Protein 5CM7 (pdb70)

CATH classification: 3.30.1330.10 (+1 more: 3.90.650.10)

Foldseek 3Di:
DDDVVLCVPQPVPDDDPQFPAFPDDPDGGHDDDPQKDKDKDKDKDFDVPLDDVPFQLLLVLQVLVQLQLLQCLQFLWQWEEKEKEWEEADDDPNSSNNNSNNNVVNCVVRVYYYGYYHYYHDHTTMMMMMIITIDRPPQTAALAQADFQWFKKWWAAFLLLLVCVVVPPDPSVCCSSHAHRQNVVSNLCRVFFRHKDWFAKFQQVGNLSSLVNHVWEKEFELVQHHHDPVLVPDDSLSSVQSRGGRGSNSIMITTGHPVSVVVSVPDDGPTDMTGTTTIHRPSYYWYAYPPHTDDHDHDIDDPPD/DVVVLCVPQPVPDDADQWPAFPDDPDGDGDDDPQKDKDKDKDKDFDPPLDDVPFALLLVLQVLVQLQLLQCLQFLWQWEEKEKEWEEADDDPNSSNNNSNNNVVNCVVRRYYHGYYHYYYDHTIMMMMMIITIDRPPQTAALAFADFQWFKKWWAAFLLLLVCVVVPVDPSVCCSSHAHRQNVLSNLCRVFFRHKDWFAWFAQVGNLSSLVNNVWEKEFELVQHHHDPVLVPDDVLVSCQSRGARGSNSIMITIGHPVSVVVSVPDDGPTDMTGTTGIHHHRYYWYDYPHHTDDDDYDIDDPPD

InterPro domains:
  IPR006283 Thiamine-monophosphate kinase-like [MF_02128] (1-304)
  IPR006283 Thiamine-monophosphate kinase-like [PIRSF005303] (1-304)
  IPR006283 Thiamine-monophosphate kinase-like [PTHR3027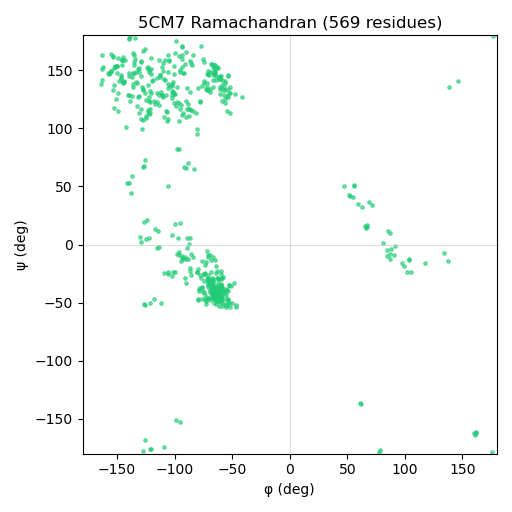0] (1-305)
  IPR006283 Thiamine-monophosphate kinase-like [TIGR01379] (3-304)
  IPR006283 Thiamine-monophosphate kinase-like [cd02194] (3-280)
  IPR010918 PurM-like, C-terminal domain [PF02769] (185-287)
  IPR016188 PurM-like, N-terminal domain [PF00586] (24-134)
  IPR036676 PurM-like, C-terminal domain superfamily [G3DSA:3.90.650.10] (142-296)
  IPR036676 PurM-like, C-terminal domain superfamily [SSF56042] (140-286)
  IPR036921 PurM-like, N-terminal domain superfamily [G3DSA:3.30.1330.10] (1-141)
  IPR036921 PurM-like, N-terminal domain superfamily [SSF55326] (2-136)

Sequence (609 aa):
MAEFSSIIDQQYFNRQSHPDVALGIGDDSALIITPPPNQQLVICADTLVAGRRHFPLEETSPHAIGWKSVAVNLSSDIAAMGAKPHSSILLAISSLPQVDHEWLEGFSSQGIYDCCNQQFGVALIGGDTTQGPHLTITVTAMMGWIETGKKAVLRSGAKVGDYVCVSGQIGDAAYGLQHLGHSSLQQRLDYPTPRCKLGEELKGLASSMIDVSDGLLAQDLGHILKASKVGARLIILEKKLPVDPVLQQQIEEEQQQQRWWQYALAGGDDYELCFTITPQQNYEKLLQKQLDVKITMIGQIVEQTKLTFEHLGSDYPLQIHGYQHFAAEFSIIDQYFNRQSHPDVALGIGDDSALIITPPPNQQLVICADTLVAGRHFPLETSPHAIGWKSVAVNLSSDIAAMGAKPHSSILLAISSLPQVDHEWLEGFSSQGIYDCCNQQFGVALIGGDTTQGPHLTITVTAMMGWIETGKAVLRSSGGAKVGDYVCVSGQIGDAAYGLQHLGHSSSLQQRLDYPTPRCKLGEELKGLASSMIDVSDGLLAQDLGHILKASKVGARLILEKLPVDPVLQQIEEQQRWQYALAGGDDYELCFTITPQNYEKLLQKQLDVKITMIGQQIVEQTKLTFEHLGSDYPLQIHGYQHFA

Organism: Acinetobacter baumannii (NCBI:txid470)

Solvent-accessible surface area: 23161 Å² total; per-residue (Å²): 80,21,20,68,64,2,44,99,105,12,10,65,99,70,105,47,125,140,16,54,42,25,59,54,27,11,4,4,9,2,73,23,42,113,130,54,10,0,0,1,7,5,29,4,3,0,8,49,97,37,11,22,131,134,14,52,33,53,1,4,0,26,6,1,0,1,0,0,1,0,14,0,1,0,0,2,0,123,10,50,1,0,2,6,4,1,3,10,67,57,48,70,87,147,40,1,69,15,0,0,60,0,0,8,60,0,1,79,124,43,66,6,9,2,1,15,38,33,8,0,43,3,78,42,26,8,1,7,1,2,0,0,0,9,4,80,63,61,101,18,8,56,45,47,24,2,128,91,25,5,53,0,0,0,0,6,37,0,0,3,1,8,18,0,75,115,70,81,70,59,84,15,40,99,40,4,12,62,0,47,2,34,11,45,1,0,66,63,0,71,69,17,14,30,0,0,2,4,0,38,28,0,0,7,36,4,0,24,49,0,12,169,48,20,166,14,0,0,77,0,32,0,73,87,9,10,20,22,9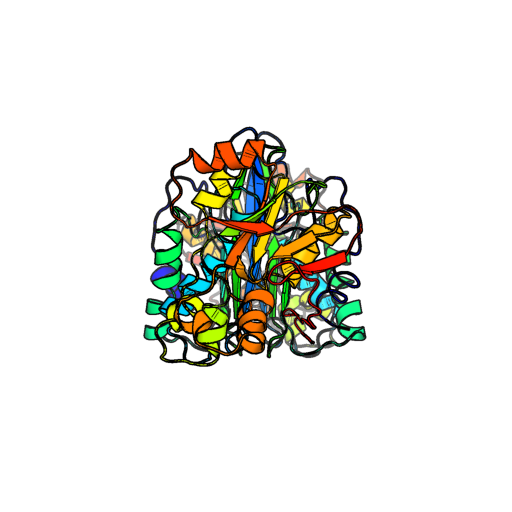7,48,0,96,152,37,93,57,91,100,26,6,66,39,0,0,21,32,3,34,2,15,0,0,0,0,0,0,41,43,124,35,27,105,119,0,101,157,77,105,49,106,22,108,30,29,49,0,2,79,1,44,141,109,101,123,39,23,14,36,45,134,68,69,112,30,120,39,90,49,87,36,95,44,16,31,123,62,20,78,66,5,45,99,96,4,9,63,87,92,112,40,145,68,29,56,41,24,56,57,29,11,4,3,10,0,75,24,42,107,128,40,11,0,0,1,7,5,27,5,4,1,9,50,102,37,12,21,133,130,15,53,33,50,1,4,0,27,6,1,0,1,0,0,1,0,16,0,0,0,0,0,0,126,10,35,1,0,1,7,4,0,4,10,70,60,50,72,103,150,39,2,75,16,0,0,78,0,0,12,48,0,1,78,122,46,66,11,14,20,3,16,38,34,8,0,46,3,80,42,24,7,1,7,1,2,0,0,0,12,0,62,68,67,113,17,6,55,40,44,26,1,124,88,26,4,65,0,0,0,0,6,43,0,0,4,2,10,22,0,75,117,73,82,70,62,89,16,43,98,41,5,14,59,0,50,2,33,11,46,1,0,48,64,0,53,65,20,13,34,0,0,1,4,0,37,28,0,0,7,37,4,0,24,48,0,13,174,45,19,170,11,0,0,67,0,33,1,78,82,8,8,14,20,92,44,0,100,160,40,110,59,75,78,37,7,64,22,0,0,20,30,3,35,2,16,0,0,0,0,0,0,43,47,125,36,37,56,126,0,100,163,78,106,48,107,23,111,30,26,50,0,2,86,1,49,133,151,98,56,50,53,16,32,34,128,60,69,96,42,128,32,93,47,86,17,94,40,17,28,122

Structure (mmCIF, N/CA/C/O backbone):
data_5CM7
#
_entry.id   5CM7
#
_cell.length_a   50.750
_cell.length_b   117.120
_cell.length_c   55.890
_cell.angle_alpha   90.000
_cell.angle_beta   108.570
_cell.angle_gamma   90.000
#
_symmetry.space_group_name_H-M   'P 1 21 1'
#
loop_
_entity.id
_entity.type
_entity.pdbx_description
1 polymer 'Thiamine-monophosphate kinase'
2 non-polymer "ADENOSINE-5'-DIPHOSPHATE"
3 non-polymer 'CALCIUM ION'
4 non-polymer 'MAGNESIUM ION'
5 non-polymer 'SODIUM ION'
6 non-polymer 'THIAMINE DIPHOSPHATE'
7 water water
#
loop_
_atom_site.group_PDB
_atom_site.id
_atom_site.type_symbol
_atom_site.label_atom_id
_atom_site.label_alt_id
_atom_site.label_comp_id
_atom_site.label_asym_id
_atom_site.label_entity_id
_atom_site.label_seq_id
_atom_site.pdbx_PDB_ins_code
_atom_site.Cartn_x
_atom_site.Cartn_y
_atom_site.Cartn_z
_atom_site.occupancy
_atom_site.B_iso_or_equiv
_atom_site.auth_seq_id
_atom_site.auth_comp_id
_atom_site.auth_asym_id
_atom_site.auth_atom_id
_atom_site.pdbx_PDB_model_num
ATOM 1 N N . MET A 1 9 ? 65.239 -3.760 76.607 1.00 44.79 1 MET A N 1
ATOM 2 C CA . MET A 1 9 ? 64.790 -2.699 75.716 1.00 38.08 1 MET A CA 1
ATOM 3 C C . MET A 1 9 ? 63.509 -2.057 76.239 1.00 30.50 1 MET A C 1
ATOM 4 O O . MET A 1 9 ? 62.593 -2.748 76.685 1.00 32.51 1 MET A O 1
ATOM 6 N N . ALA A 1 10 ? 63.450 -0.730 76.193 1.00 24.45 2 ALA A N 1
ATOM 7 C CA . ALA A 1 10 ? 62.262 -0.020 76.639 1.00 20.69 2 ALA A CA 1
ATOM 8 C C . ALA A 1 10 ? 61.510 0.591 75.457 1.00 19.97 2 ALA A C 1
ATOM 9 O O . ALA A 1 10 ? 61.865 0.373 74.297 1.00 20.55 2 ALA A O 1
ATOM 11 N N . GLU A 1 11 ? 60.479 1.367 75.776 1.00 16.93 3 GLU A N 1
ATOM 12 C CA . GLU A 1 11 ? 59.528 1.882 74.796 1.00 15.02 3 GLU A CA 1
ATOM 13 C C . GLU A 1 11 ? 60.139 2.481 73.528 1.00 15.59 3 GLU A C 1
ATOM 14 O O . GLU A 1 11 ? 59.762 2.106 72.409 1.00 13.89 3 GLU A O 1
ATOM 20 N N . PHE A 1 12 ? 61.057 3.427 73.689 1.00 17.00 4 PHE A N 1
ATOM 21 C CA . PHE A 1 12 ? 61.532 4.188 72.535 1.00 15.89 4 PHE A CA 1
ATOM 22 C C . PHE A 1 12 ? 62.325 3.285 71.604 1.00 17.08 4 PHE A C 1
ATOM 23 O O . PHE A 1 12 ? 62.198 3.367 70.382 1.00 18.20 4 PHE A O 1
ATOM 31 N N . SER A 1 13 ? 63.128 2.408 72.194 1.00 18.00 5 SER A N 1
ATOM 32 C CA A SER A 1 13 ? 63.887 1.447 71.410 0.58 18.63 5 SER A CA 1
ATOM 33 C CA B SER A 1 13 ? 63.889 1.417 71.444 0.42 18.97 5 SER A CA 1
ATOM 34 C C . SER A 1 13 ? 62.959 0.451 70.714 1.00 21.05 5 SER A C 1
ATOM 35 O O . SER A 1 13 ? 63.223 0.041 69.585 1.00 17.96 5 SER A O 1
ATOM 40 N N . ILE A 1 14 ? 61.865 0.082 71.378 1.00 15.97 6 ILE A N 1
ATOM 41 C CA . ILE A 1 14 ? 60.884 -0.824 70.790 1.00 15.81 6 ILE A CA 1
ATOM 42 C C . ILE A 1 14 ? 60.229 -0.198 69.562 1.00 15.46 6 ILE A C 1
ATOM 43 O O . ILE A 1 14 ? 60.062 -0.864 68.538 1.00 15.13 6 ILE A O 1
ATOM 48 N N . ILE A 1 15 ? 59.859 1.079 69.658 1.00 12.84 7 ILE A N 1
ATOM 49 C CA . ILE A 1 15 ? 59.243 1.765 68.533 1.00 12.53 7 ILE A CA 1
ATOM 50 C C . ILE A 1 15 ? 60.221 1.828 67.371 1.00 18.27 7 ILE A C 1
ATOM 51 O O . ILE A 1 15 ? 59.861 1.529 66.229 1.00 19.39 7 ILE A O 1
ATOM 56 N N . ASP A 1 16 ? 61.465 2.192 67.656 1.00 18.27 8 ASP A N 1
ATOM 57 C CA . ASP A 1 16 ? 62.424 2.370 66.574 1.00 19.33 8 ASP A CA 1
ATOM 58 C C . ASP A 1 16 ? 62.794 1.042 65.918 1.00 19.11 8 ASP A C 1
ATOM 59 O O . ASP A 1 16 ? 63.037 0.988 64.711 1.00 26.12 8 ASP A O 1
ATOM 64 N N . GLN A 1 17 ? 62.815 -0.031 66.700 1.00 14.79 9 GLN A N 1
ATOM 65 C CA A GLN A 1 17 ? 63.212 -1.343 66.197 0.57 16.10 9 GLN A CA 1
ATOM 66 C CA B GLN A 1 17 ? 63.218 -1.322 66.156 0.43 16.56 9 GLN A CA 1
ATOM 67 C C . GLN A 1 17 ? 62.085 -2.036 65.433 1.00 18.27 9 GLN A C 1
ATOM 68 O O . GLN A 1 17 ? 62.296 -2.613 64.365 1.00 18.75 9 GLN A O 1
ATOM 79 N N . TYR A 1 18 ? 60.887 -1.992 66.003 1.00 12.76 10 TYR A N 1
ATOM 80 C CA . TYR A 1 18 ? 59.789 -2.788 65.458 1.00 11.29 10 TYR A CA 1
ATOM 81 C C . TYR A 1 18 ? 58.730 -2.016 64.685 1.00 11.15 10 TYR A C 1
ATOM 82 O O . TYR A 1 18 ? 58.064 -2.583 63.826 1.00 11.49 10 TYR A O 1
ATOM 91 N N . PHE A 1 19 ? 58.562 -0.730 64.971 1.00 10.46 11 PHE A N 1
ATOM 92 C CA . PHE A 1 19 ? 57.418 -0.001 64.412 1.00 12.98 11 PHE A CA 1
ATOM 93 C C . PHE A 1 19 ? 57.816 1.236 63.611 1.00 12.95 11 PHE A C 1
ATOM 94 O O . PHE A 1 19 ? 56.996 2.112 63.376 1.00 17.89 11 PHE A O 1
ATOM 102 N N . ASN A 1 20 ? 59.060 1.274 63.147 1.00 11.59 12 ASN A N 1
ATOM 103 C CA . ASN A 1 20 ? 59.529 2.347 62.277 1.00 11.66 12 ASN A CA 1
ATOM 104 C C . ASN A 1 20 ? 60.445 1.736 61.219 1.00 13.82 12 ASN A C 1
ATOM 105 O O . ASN A 1 20 ? 61.582 2.175 61.024 1.00 17.84 12 ASN A O 1
ATOM 110 N N . ARG A 1 21 ? 59.935 0.717 60.534 1.00 12.35 13 ARG A N 1
ATOM 111 C CA . ARG A 1 21 ? 60.779 -0.167 59.739 1.00 11.80 13 ARG A CA 1
ATOM 112 C C . ARG A 1 21 ? 60.874 0.216 58.278 1.00 14.62 13 ARG A C 1
ATOM 113 O O . ARG A 1 21 ? 61.739 -0.299 57.563 1.00 16.81 13 ARG A O 1
ATOM 121 N N . GLN A 1 22 ? 59.984 1.092 57.820 1.00 13.40 14 GLN A N 1
ATOM 122 C CA . GLN A 1 22 ? 59.976 1.446 56.410 1.00 16.71 14 GLN A CA 1
ATOM 123 C C . GLN A 1 22 ? 59.835 2.937 56.163 1.00 18.44 14 GLN A C 1
ATOM 124 O O . GLN A 1 22 ? 59.306 3.677 56.988 1.00 23.64 14 GLN A O 1
ATOM 130 N N . SER A 1 23 ? 60.338 3.356 55.006 1.00 18.82 15 SER A N 1
ATOM 131 C CA . SER A 1 23 ? 60.206 4.728 54.550 1.00 21.14 15 SER A CA 1
ATOM 132 C C . SER A 1 23 ? 58.920 4.857 53.757 1.00 24.44 15 SER A C 1
ATOM 133 O O . SER A 1 23 ? 58.610 4.006 52.926 1.00 23.19 15 SER A O 1
ATOM 136 N N . HIS A 1 24 ? 58.170 5.916 54.033 1.00 29.90 16 HIS A N 1
ATOM 137 C CA . HIS A 1 24 ? 56.939 6.204 53.314 1.00 32.07 16 HIS A CA 1
ATOM 138 C C . HIS A 1 24 ? 57.024 7.631 52.764 1.00 35.31 16 HIS A C 1
ATOM 139 O O . HIS A 1 24 ? 56.360 8.532 53.276 1.00 31.53 16 HIS A O 1
ATOM 146 N N . PRO A 1 25 ? 57.846 7.853 51.721 1.00 40.62 17 PRO A N 1
ATOM 147 C CA . PRO A 1 25 ? 58.098 9.250 51.331 1.00 42.28 17 PRO A CA 1
ATOM 148 C C . PRO A 1 25 ? 56.867 10.007 50.814 1.00 48.01 17 PRO A C 1
ATOM 149 O O . PRO A 1 25 ? 56.920 11.234 50.720 1.00 48.88 17 PRO A O 1
ATOM 153 N N . ASP A 1 26 ? 55.780 9.302 50.504 1.00 46.17 18 ASP A N 1
ATOM 154 C CA . ASP A 1 26 ? 54.559 9.958 50.034 1.00 46.06 18 ASP A CA 1
ATOM 155 C C . ASP A 1 26 ? 53.647 10.401 51.184 1.00 37.20 18 ASP A C 1
ATOM 156 O O . ASP A 1 26 ? 52.533 10.869 50.955 1.00 40.52 18 ASP A O 1
ATOM 161 N N . VAL A 1 27 ? 54.128 10.248 52.414 1.00 21.35 19 VAL A N 1
ATOM 162 C CA . VAL A 1 27 ? 53.426 10.726 53.604 1.00 15.03 19 VAL A CA 1
ATOM 163 C C . VAL A 1 27 ? 54.082 12.030 54.078 1.00 12.89 19 VAL A C 1
ATOM 164 O O . VAL A 1 27 ? 55.300 12.063 54.287 1.00 15.64 19 VAL A O 1
ATOM 168 N N . ALA A 1 28 ? 53.304 13.105 54.252 1.00 10.98 20 ALA A N 1
ATOM 169 C CA . ALA A 1 28 ? 53.914 14.403 54.573 1.00 11.91 20 ALA A CA 1
ATOM 170 C C . ALA A 1 28 ? 54.717 14.392 55.886 1.00 11.61 20 ALA A C 1
ATOM 171 O O . ALA A 1 28 ? 55.803 14.970 55.950 1.00 13.74 20 ALA A O 1
ATOM 173 N N . LEU A 1 29 ? 54.193 13.746 56.923 1.00 10.06 21 LEU A N 1
ATOM 174 C CA . LEU A 1 29 ? 54.966 13.560 58.156 1.00 9.71 21 LEU A CA 1
ATOM 175 C C . LEU A 1 29 ? 54.564 12.265 58.825 1.00 11.30 21 LEU A C 1
ATOM 176 O O . LEU A 1 29 ? 53.423 12.112 59.266 1.00 10.39 21 LEU A O 1
ATOM 181 N N . GLY A 1 30 ? 55.506 11.328 58.888 1.00 10.76 22 GLY A N 1
ATOM 182 C CA . GLY A 1 30 ? 55.269 10.062 59.556 1.00 11.39 22 GLY A CA 1
ATOM 183 C C . GLY A 1 30 ? 55.766 10.067 60.990 1.00 12.25 22 GLY A C 1
ATOM 184 O O . GLY A 1 30 ? 55.859 11.118 61.632 1.00 11.68 22 GLY A O 1
ATOM 185 N N . ILE A 1 31 ? 56.106 8.880 61.478 1.00 10.62 23 ILE A N 1
ATOM 186 C CA . ILE A 1 31 ? 56.494 8.661 62.858 1.00 10.53 23 ILE A CA 1
ATOM 187 C C . ILE A 1 31 ? 57.594 9.605 63.315 1.00 11.35 23 ILE A C 1
ATOM 188 O O . ILE A 1 31 ? 58.575 9.829 62.589 1.00 14.03 23 ILE A O 1
ATOM 193 N N . GLY A 1 32 ? 57.429 10.165 64.509 1.00 9.31 24 GLY A N 1
ATOM 194 C CA . GLY A 1 32 ? 58.472 10.965 65.114 1.00 10.13 24 GLY A CA 1
ATOM 195 C C . GLY A 1 32 ? 58.044 12.286 65.716 1.00 10.52 24 GLY A C 1
ATOM 196 O O . GLY A 1 32 ? 58.858 12.965 66.352 1.00 12.74 24 GLY A O 1
ATOM 197 N N . ASP A 1 33 ? 56.785 12.659 65.504 1.00 9.91 25 ASP A N 1
ATOM 198 C CA . ASP A 1 33 ? 56.252 13.916 66.035 1.00 9.34 25 ASP A CA 1
ATOM 199 C C . ASP A 1 33 ? 54.965 13.642 66.816 1.00 9.08 25 ASP A C 1
ATOM 200 O O . ASP A 1 33 ? 54.555 12.491 66.971 1.00 10.34 25 ASP A O 1
ATOM 205 N N . ASP A 1 34 ? 54.329 14.695 67.329 1.00 9.23 26 ASP A N 1
ATOM 206 C CA . ASP A 1 34 ? 53.164 14.492 68.185 1.00 9.16 26 ASP A CA 1
ATOM 207 C C . ASP A 1 34 ? 51.963 13.944 67.423 1.00 9.21 26 ASP A C 1
ATOM 208 O O . ASP A 1 34 ? 51.139 13.193 67.971 1.00 9.12 26 ASP A O 1
ATOM 213 N N . SER A 1 35 ? 51.879 14.330 66.156 1.00 8.41 27 SER A N 1
ATOM 214 C CA . SER A 1 35 ? 50.874 13.818 65.243 1.00 8.04 27 SER A CA 1
ATOM 215 C C . SER A 1 35 ? 51.525 13.487 63.915 1.00 8.83 27 SER A C 1
ATOM 216 O O . SER A 1 35 ? 52.652 13.944 63.634 1.00 9.69 27 SER A O 1
ATOM 219 N N . ALA A 1 36 ? 50.827 12.697 63.101 1.00 8.04 28 ALA A N 1
ATOM 220 C CA . ALA A 1 36 ? 51.204 12.499 61.707 1.00 7.83 28 ALA A CA 1
ATOM 221 C C . ALA A 1 36 ? 50.495 13.540 60.848 1.00 7.89 28 ALA A C 1
ATOM 222 O O . ALA A 1 36 ? 49.435 14.051 61.236 1.00 9.39 28 ALA A O 1
ATOM 224 N N . LEU A 1 37 ? 51.078 13.843 59.693 1.00 8.42 29 LEU A N 1
ATOM 225 C CA . LEU A 1 37 ? 50.465 14.760 58.731 1.00 8.35 29 LEU A CA 1
ATOM 226 C C . LEU A 1 37 ? 50.242 14.073 57.397 1.00 9.83 29 LEU A C 1
ATOM 227 O O . LEU A 1 37 ? 51.149 13.416 56.874 1.00 10.32 29 LEU A O 1
ATOM 232 N N . ILE A 1 38 ? 49.039 14.232 56.851 1.00 10.14 30 ILE A N 1
ATOM 233 C CA A ILE A 1 38 ? 48.722 13.739 55.513 0.70 9.53 30 ILE A CA 1
ATOM 234 C CA B ILE A 1 38 ? 48.718 13.735 55.520 0.30 10.35 30 ILE A CA 1
ATOM 235 C C . ILE A 1 38 ? 48.153 14.860 54.666 1.00 13.26 30 ILE A C 1
ATOM 236 O O . ILE A 1 38 ? 47.196 15.530 55.065 1.00 12.00 30 ILE A O 1
ATOM 245 N N . THR A 1 39 ? 48.740 15.062 53.494 1.00 11.71 31 THR A N 1
ATOM 246 C CA . THR A 1 39 ? 48.168 15.974 52.522 1.00 14.02 31 THR A CA 1
ATOM 247 C C . THR A 1 39 ? 47.108 15.197 51.738 1.00 14.09 31 THR A C 1
ATOM 248 O O . THR A 1 39 ? 47.438 14.251 51.025 1.00 13.62 31 THR A O 1
ATOM 252 N N . PRO A 1 40 ? 45.826 15.586 51.865 1.00 11.27 32 PRO A N 1
ATOM 253 C CA . PRO A 1 40 ? 44.760 14.860 51.155 1.00 14.72 32 PRO A CA 1
ATOM 254 C C . PRO A 1 40 ? 44.906 14.878 49.637 1.00 15.00 32 PRO A C 1
ATOM 255 O O . PRO A 1 40 ? 45.361 15.876 49.065 1.00 15.65 32 PRO A O 1
ATOM 259 N N . PRO A 1 41 ? 44.518 13.780 48.977 1.00 14.09 33 PRO A N 1
ATOM 260 C CA . PRO A 1 41 ? 44.387 13.889 47.527 1.00 15.49 33 PRO A CA 1
ATOM 261 C C . PRO A 1 41 ? 43.260 14.861 47.220 1.00 17.47 33 PRO A C 1
ATOM 262 O O . PRO A 1 41 ? 42.324 14.974 48.016 1.00 16.96 33 PRO A O 1
ATOM 266 N N . PRO A 1 42 ? 43.360 15.595 46.107 1.00 15.83 34 PRO A N 1
ATOM 267 C CA . PRO A 1 42 ? 42.330 16.597 45.823 1.00 16.30 34 PRO A CA 1
ATOM 268 C C . PRO A 1 42 ? 40.932 15.986 45.660 1.00 16.42 34 PRO A C 1
ATOM 269 O O . PRO A 1 42 ? 40.802 14.876 45.145 1.00 16.53 34 PRO A O 1
ATOM 273 N N . ASN A 1 43 ? 39.919 16.708 46.125 1.00 15.25 35 ASN A N 1
ATOM 274 C CA . ASN A 1 43 ? 38.520 16.371 45.854 1.00 15.75 35 ASN A CA 1
ATOM 275 C C . ASN A 1 43 ? 38.130 15.023 46.446 1.00 15.57 35 ASN A C 1
ATOM 276 O O . ASN A 1 43 ? 37.302 14.305 45.878 1.00 16.16 35 ASN A O 1
ATOM 281 N N . GLN A 1 44 ? 38.732 14.682 47.579 1.00 12.50 36 GLN A N 1
ATOM 282 C CA . GLN A 1 44 ? 38.408 13.433 48.257 1.00 9.28 36 GLN A CA 1
ATOM 283 C C . GLN A 1 44 ? 38.127 13.643 49.735 1.00 12.63 36 GLN A C 1
ATOM 284 O O . GLN A 1 44 ? 38.689 14.544 50.359 1.00 15.12 36 GLN A O 1
ATOM 290 N N . GLN A 1 45 ? 37.242 12.810 50.275 1.00 11.69 37 GLN A N 1
ATOM 291 C CA . GLN A 1 45 ? 36.910 12.820 51.689 1.00 11.30 37 GLN A CA 1
ATOM 292 C C . GLN A 1 45 ? 37.779 11.835 52.451 1.00 9.31 37 GLN A C 1
ATOM 293 O O . GLN A 1 45 ? 38.163 10.787 51.920 1.00 10.11 37 GLN A O 1
ATOM 299 N N . LEU A 1 46 ? 38.083 12.169 53.702 1.00 8.48 38 LEU A N 1
ATOM 300 C CA . LEU A 1 46 ? 38.723 11.219 54.612 1.00 7.23 38 LEU A CA 1
ATOM 301 C C . LEU A 1 46 ? 37.729 10.148 55.061 1.00 7.81 38 LEU A C 1
ATOM 302 O O . LEU A 1 46 ? 36.590 10.449 55.413 1.00 9.30 38 LEU A O 1
ATOM 307 N N . VAL A 1 47 ? 38.173 8.897 55.007 1.00 7.76 39 VAL A N 1
ATOM 308 C CA . VAL A 1 47 ? 37.413 7.737 55.449 1.00 8.31 39 VAL A CA 1
ATOM 309 C C . VAL A 1 47 ? 38.175 7.162 56.635 1.00 8.78 39 VAL A C 1
ATOM 310 O O . VAL A 1 47 ? 39.355 6.848 56.501 1.00 8.68 39 VAL A O 1
ATOM 314 N N . ILE A 1 48 ? 37.538 7.036 57.799 1.00 6.50 40 ILE A N 1
ATOM 315 C CA . ILE A 1 48 ? 38.328 6.697 58.977 1.00 6.29 40 ILE A CA 1
ATOM 316 C C . ILE A 1 48 ? 37.564 5.782 59.927 1.00 9.13 40 ILE A C 1
ATOM 317 O O . ILE A 1 48 ? 36.361 5.950 60.160 1.00 8.78 40 ILE A O 1
ATOM 322 N N . CYS A 1 49 ? 38.290 4.814 60.476 1.00 7.54 41 CYS A N 1
ATOM 323 C CA . CYS A 1 49 ? 37.700 3.800 61.353 1.00 5.99 41 CYS A CA 1
ATOM 324 C C . CYS A 1 49 ? 38.748 3.267 62.317 1.00 7.26 41 CYS A C 1
ATOM 325 O O . CYS A 1 49 ? 39.947 3.412 62.082 1.00 7.54 41 CYS A O 1
ATOM 328 N N . ALA A 1 50 ? 38.283 2.646 63.396 1.00 6.07 42 ALA A N 1
ATOM 329 C CA . ALA A 1 50 ? 39.157 1.950 64.333 1.00 6.31 42 ALA A CA 1
ATOM 330 C C . ALA A 1 50 ? 38.455 0.708 64.873 1.00 6.89 42 ALA A C 1
ATOM 331 O O . ALA A 1 50 ? 37.261 0.744 65.162 1.00 8.16 42 ALA A O 1
ATOM 333 N N . ASP A 1 51 ? 39.214 -0.375 65.005 1.00 6.38 43 ASP A N 1
ATOM 334 C CA . ASP A 1 51 ? 38.748 -1.663 65.535 1.00 6.20 43 ASP A CA 1
ATOM 335 C C . ASP A 1 51 ? 39.780 -2.151 66.549 1.00 8.17 43 ASP A C 1
ATOM 336 O O . ASP A 1 51 ? 40.988 -2.076 66.282 1.00 9.18 43 ASP A O 1
ATOM 341 N N . THR A 1 52 ? 39.310 -2.721 67.654 1.00 7.93 44 THR A N 1
ATOM 342 C CA . THR A 1 52 ? 40.172 -3.252 68.704 1.00 6.79 44 THR A CA 1
ATOM 343 C C . THR A 1 52 ? 40.190 -4.778 68.688 1.00 11.13 44 THR A C 1
ATOM 344 O O . THR A 1 52 ? 39.139 -5.408 68.576 1.00 9.99 44 THR A O 1
ATOM 348 N N . LEU A 1 53 ? 41.375 -5.371 68.800 1.00 9.51 45 LEU A N 1
ATOM 349 C CA . LEU A 1 53 ? 41.453 -6.816 69.022 1.00 9.43 45 LEU A CA 1
ATOM 350 C C . LEU A 1 53 ? 41.976 -7.082 70.421 1.00 10.48 45 LEU A C 1
ATOM 351 O O . LEU A 1 53 ? 43.010 -6.547 70.810 1.00 10.64 45 LEU A O 1
ATOM 356 N N . VAL A 1 54 ? 41.261 -7.921 71.170 1.00 8.15 46 VAL A N 1
ATOM 357 C CA . VAL A 1 54 ? 41.632 -8.270 72.543 1.00 8.76 46 VAL A CA 1
ATOM 358 C C . VAL A 1 54 ? 42.088 -9.724 72.574 1.00 9.97 46 VAL A C 1
ATOM 359 O O . VAL A 1 54 ? 41.366 -10.603 72.113 1.00 9.93 46 VAL A O 1
ATOM 363 N N . ALA A 1 55 ? 43.275 -9.991 73.119 1.00 9.42 47 ALA A N 1
ATOM 364 C CA . ALA A 1 55 ? 43.767 -11.367 73.175 1.00 9.78 47 ALA A CA 1
ATOM 365 C C . ALA A 1 55 ? 42.803 -12.270 73.939 1.00 11.95 47 ALA A C 1
ATOM 366 O O . ALA A 1 55 ? 42.309 -11.902 75.007 1.00 12.84 47 ALA A O 1
ATOM 368 N N . GLY A 1 56 ? 42.510 -13.438 73.369 1.00 11.26 48 GLY A N 1
ATOM 369 C CA . GLY A 1 56 ? 41.612 -14.388 74.005 1.00 11.63 48 GLY A CA 1
ATOM 370 C C . GLY A 1 56 ? 40.150 -14.151 73.683 1.00 13.06 48 GLY A C 1
ATOM 371 O O . GLY A 1 56 ? 39.299 -14.999 73.976 1.00 16.29 48 GLY A O 1
ATOM 372 N N . ARG A 1 57 ? 39.863 -12.989 73.102 1.00 11.24 49 ARG A N 1
ATOM 373 C CA A ARG A 1 57 ? 38.504 -12.675 72.665 0.63 12.72 49 ARG A CA 1
ATOM 374 C CA B ARG A 1 57 ? 38.523 -12.623 72.677 0.37 13.15 49 ARG A CA 1
ATOM 375 C C . ARG A 1 57 ? 38.422 -12.642 71.148 1.00 13.20 49 ARG A C 1
ATOM 376 O O . ARG A 1 57 ? 37.549 -13.290 70.557 1.00 13.95 49 ARG A O 1
ATOM 391 N N . HIS A 1 58 ? 39.322 -11.906 70.505 1.00 10.64 50 HIS A N 1
ATOM 392 C CA . HIS A 1 58 ? 39.331 -11.827 69.043 1.00 9.54 50 HIS A CA 1
ATOM 393 C C . HIS A 1 58 ? 40.254 -12.837 68.390 1.00 10.59 50 HIS A C 1
ATOM 394 O O . HIS A 1 58 ? 40.200 -13.036 67.179 1.00 13.05 50 HIS A O 1
ATOM 401 N N . PHE A 1 59 ? 41.103 -13.477 69.189 1.00 10.01 51 PHE A N 1
ATOM 402 C CA . PHE A 1 59 ? 41.963 -14.534 68.681 1.00 11.66 51 PHE A CA 1
ATOM 403 C C . PHE A 1 59 ? 42.347 -15.437 69.830 1.00 12.83 51 PHE A C 1
ATOM 404 O O . PHE A 1 59 ? 42.461 -14.979 70.973 1.00 11.25 51 PHE A O 1
ATOM 412 N N . PRO A 1 60 ? 42.527 -16.736 69.549 1.00 11.08 52 PRO A N 1
ATOM 413 C CA . PRO A 1 60 ? 43.013 -17.659 70.576 1.00 11.22 52 PRO A CA 1
ATOM 414 C C . PRO A 1 60 ? 44.302 -17.147 71.198 1.00 11.02 52 PRO A C 1
ATOM 415 O O . PRO A 1 60 ? 45.109 -16.505 70.519 1.00 12.90 52 PRO A O 1
ATOM 419 N N . LEU A 1 61 ? 44.480 -17.407 72.486 1.00 13.39 53 LEU A N 1
ATOM 420 C CA . LEU A 1 61 ? 45.658 -16.906 73.187 1.00 13.77 53 LEU A CA 1
ATOM 421 C C . LEU A 1 61 ? 46.961 -17.387 72.548 1.00 15.57 53 LEU A C 1
ATOM 422 O O . LEU A 1 61 ? 47.988 -16.710 72.603 1.00 18.49 53 LEU A O 1
ATOM 427 N N . GLU A 1 62 ? 46.902 -18.549 71.915 1.00 14.97 54 GLU A N 1
ATOM 428 C CA A GLU A 1 62 ? 48.095 -19.184 71.365 0.47 18.83 54 GLU A CA 1
ATOM 429 C CA B GLU A 1 62 ? 48.096 -19.179 71.378 0.53 18.96 54 GLU A CA 1
ATOM 430 C C . GLU A 1 62 ? 48.395 -18.725 69.935 1.00 16.32 54 GLU A C 1
ATOM 431 O O . GLU A 1 62 ? 49.355 -19.193 69.320 1.00 18.43 54 GLU A O 1
ATOM 442 N N . THR A 1 63 ? 47.590 -17.806 69.412 1.00 14.55 55 THR A N 1
ATOM 443 C CA . THR A 1 63 ? 47.751 -17.331 68.036 1.00 11.99 55 THR A CA 1
ATOM 444 C C . THR A 1 63 ? 49.149 -16.782 67.804 1.00 12.11 55 THR A C 1
ATOM 445 O O . THR A 1 63 ? 49.697 -16.088 68.669 1.00 13.07 55 THR A O 1
ATOM 449 N N . SER A 1 64 ? 49.727 -17.083 66.642 1.00 13.23 56 SER A N 1
ATOM 450 C CA . SER A 1 64 ? 51.075 -16.607 66.337 1.00 12.41 56 SER A CA 1
ATOM 451 C C . SER A 1 64 ? 51.095 -15.088 66.270 1.00 10.21 56 SER A C 1
ATOM 452 O O . SER A 1 64 ? 50.117 -14.461 65.851 1.00 12.24 56 SER A O 1
ATOM 455 N N . PRO A 1 65 ? 52.197 -14.482 66.706 1.00 10.68 57 PRO A N 1
ATOM 456 C CA . PRO A 1 65 ? 52.258 -13.019 66.710 1.00 9.95 57 PRO A CA 1
ATOM 457 C C . PRO A 1 65 ? 52.135 -12.441 65.302 1.00 10.76 57 PRO A C 1
ATOM 458 O O . PRO A 1 65 ? 51.537 -11.374 65.137 1.00 10.10 57 PRO A O 1
ATOM 462 N N . HIS A 1 66 ? 52.654 -13.148 64.302 1.00 10.19 58 HIS A N 1
ATOM 463 C CA . HIS A 1 66 ? 52.535 -12.676 62.924 1.00 9.46 58 HIS A CA 1
ATOM 464 C C . HIS A 1 66 ? 51.071 -12.583 62.511 1.00 11.26 58 HIS A C 1
ATOM 465 O O . HIS A 1 66 ? 50.652 -11.596 61.904 1.00 10.09 58 HIS A O 1
ATOM 472 N N . ALA A 1 67 ? 50.291 -13.612 62.838 1.00 10.74 59 ALA A N 1
ATOM 473 C CA . ALA A 1 67 ? 48.866 -13.600 62.534 1.00 8.97 59 ALA A CA 1
ATOM 474 C C . ALA A 1 67 ? 48.139 -12.480 63.275 1.00 9.97 59 ALA A C 1
ATOM 475 O O . ALA A 1 67 ? 47.237 -11.848 62.733 1.00 9.11 59 ALA A O 1
ATOM 477 N N . ILE A 1 68 ? 48.537 -12.239 64.520 1.00 8.28 60 ILE A N 1
ATOM 478 C CA . ILE A 1 68 ? 47.920 -11.180 65.302 1.00 7.95 60 ILE A CA 1
ATOM 479 C C . ILE A 1 68 ? 48.161 -9.828 64.639 1.00 9.82 60 ILE A C 1
ATOM 480 O O . ILE A 1 68 ? 47.248 -9.015 64.521 1.00 9.48 60 ILE A O 1
ATOM 485 N N . GLY A 1 69 ? 49.394 -9.590 64.198 1.00 9.39 61 GLY A N 1
ATOM 486 C CA . GLY A 1 69 ? 49.718 -8.344 63.515 1.00 7.99 61 GLY A CA 1
ATOM 487 C C . GLY A 1 69 ? 48.963 -8.188 62.209 1.00 9.02 61 GLY A C 1
ATOM 488 O O . GLY A 1 69 ? 48.397 -7.134 61.919 1.00 8.50 61 GLY A O 1
ATOM 489 N N . TRP A 1 70 ? 48.952 -9.252 61.415 1.00 8.49 62 TRP A N 1
ATOM 490 C CA . TRP A 1 70 ? 48.215 -9.233 60.161 1.00 7.12 62 TRP A CA 1
ATOM 491 C C . TRP A 1 70 ? 46.747 -8.881 60.392 1.00 10.18 62 TRP A C 1
ATOM 492 O O . TRP A 1 70 ? 46.198 -7.984 59.750 1.00 9.45 62 TRP A O 1
ATOM 503 N N . LYS A 1 71 ? 46.101 -9.597 61.303 1.00 8.57 63 LYS A N 1
ATOM 504 C CA . LYS A 1 71 ? 44.661 -9.432 61.445 1.00 7.59 63 LYS A CA 1
ATOM 505 C C . LYS A 1 71 ? 44.310 -8.068 62.037 1.00 9.25 63 LYS A C 1
ATOM 506 O O . LYS A 1 71 ? 43.277 -7.482 61.694 1.00 8.34 63 LYS A O 1
ATOM 512 N N . SER A 1 72 ? 45.182 -7.545 62.896 1.00 7.67 64 SER A N 1
ATOM 513 C CA . SER A 1 72 ? 44.990 -6.208 63.459 1.00 7.92 64 SER A CA 1
ATOM 514 C C . SER A 1 72 ? 44.837 -5.165 62.363 1.00 8.95 64 SER A C 1
ATOM 515 O O . SER A 1 72 ? 44.022 -4.253 62.486 1.00 9.27 64 SER A O 1
ATOM 518 N N . VAL A 1 73 ? 45.617 -5.301 61.289 1.00 7.99 65 VAL A N 1
ATOM 519 C CA . VAL A 1 73 ? 45.513 -4.380 60.157 1.00 7.45 65 VAL A CA 1
ATOM 520 C C . VAL A 1 73 ? 44.324 -4.758 59.289 1.00 7.65 65 VAL A C 1
ATOM 521 O O . VAL A 1 73 ? 43.529 -3.902 58.893 1.00 8.65 65 VAL A O 1
ATOM 525 N N . ALA A 1 74 ? 44.204 -6.048 58.990 1.00 7.44 66 ALA A N 1
ATOM 526 C CA . ALA A 1 74 ? 43.230 -6.504 57.999 1.00 7.28 66 ALA A CA 1
ATOM 527 C C . ALA A 1 74 ? 41.794 -6.128 58.347 1.00 7.11 66 ALA A C 1
ATOM 528 O O . ALA A 1 74 ? 41.030 -5.713 57.460 1.00 8.23 66 ALA A O 1
ATOM 530 N N . VAL A 1 75 ? 41.414 -6.262 59.616 1.00 7.39 67 VAL A N 1
ATOM 531 C CA . VAL A 1 75 ? 40.018 -5.993 59.985 1.00 8.02 67 VAL A CA 1
ATOM 532 C C . VAL A 1 75 ? 39.685 -4.516 59.797 1.00 8.32 67 VAL A C 1
ATOM 533 O O . VAL A 1 75 ? 38.534 -4.163 59.507 1.00 9.04 67 VAL A O 1
ATOM 537 N N . ASN A 1 76 ? 40.680 -3.656 59.947 1.00 7.74 68 ASN A N 1
ATOM 538 C CA . ASN A 1 76 ? 40.453 -2.237 59.757 1.00 6.78 68 ASN A CA 1
ATOM 539 C C . ASN A 1 76 ? 40.419 -1.873 58.274 1.00 7.93 68 ASN A C 1
ATOM 540 O O . ASN A 1 76 ? 39.59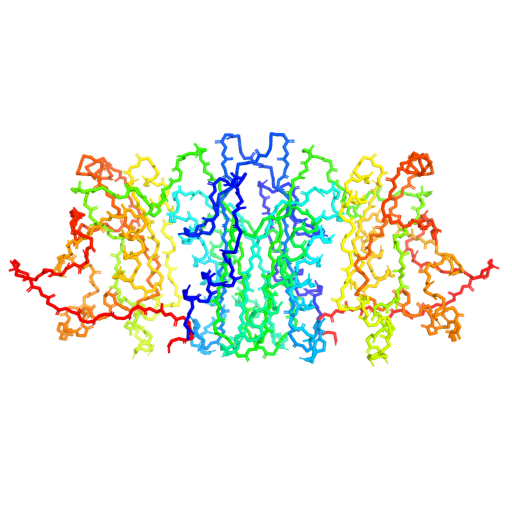1 -1.059 57.870 1.00 8.87 68 ASN A O 1
ATOM 545 N N . LEU A 1 77 ? 41.276 -2.489 57.451 1.00 8.83 69 LEU A N 1
ATOM 546 C CA . LEU A 1 77 ? 41.195 -2.250 56.009 1.00 8.51 69 LEU A CA 1
ATOM 547 C C . LEU A 1 77 ? 39.842 -2.719 55.472 1.00 8.43 69 LEU A C 1
ATOM 548 O O . LEU A 1 77 ? 39.322 -2.164 54.503 1.00 8.77 69 LEU A O 1
ATOM 553 N N . SER A 1 78 ? 39.254 -3.718 56.132 1.00 9.46 70 SER A N 1
ATOM 554 C CA A SER A 1 78 ? 37.952 -4.240 55.735 0.73 9.00 70 SER A CA 1
ATOM 555 C CA B SER A 1 78 ? 37.943 -4.231 55.739 0.27 9.11 70 SER A CA 1
ATOM 556 C C . SER A 1 78 ? 36.834 -3.191 55.882 1.00 9.70 70 SER A C 1
ATOM 557 O O . SER A 1 78 ? 35.949 -3.117 55.031 1.00 7.59 70 SER A O 1
ATOM 562 N N . ASP A 1 79 ? 36.877 -2.391 56.947 1.00 7.12 71 ASP A N 1
ATOM 563 C CA . ASP A 1 79 ? 35.893 -1.318 57.122 1.00 7.47 71 ASP A CA 1
ATOM 564 C C . ASP A 1 79 ? 36.091 -0.167 56.145 1.00 8.72 71 ASP A C 1
ATOM 565 O O . ASP A 1 79 ? 35.122 0.491 55.777 1.00 10.22 71 ASP A O 1
ATOM 570 N N . ILE A 1 80 ? 37.325 0.084 55.720 1.00 7.34 72 ILE A N 1
ATOM 571 C CA . ILE A 1 80 ? 37.566 1.090 54.677 1.00 7.57 72 ILE A CA 1
ATOM 572 C C . ILE A 1 80 ? 36.990 0.579 53.348 1.00 8.31 72 ILE A C 1
ATOM 573 O O . ILE A 1 80 ? 36.295 1.310 52.627 1.00 7.52 72 ILE A O 1
ATOM 578 N N . ALA A 1 81 ? 37.270 -0.689 53.036 1.00 8.17 73 ALA A N 1
ATOM 579 C CA . ALA A 1 81 ? 36.789 -1.315 51.802 1.00 8.67 73 ALA A CA 1
ATOM 580 C C . ALA A 1 81 ? 35.261 -1.301 51.743 1.00 7.86 73 ALA A C 1
ATOM 581 O O . ALA A 1 81 ? 34.672 -1.138 50.678 1.00 8.54 73 ALA A O 1
ATOM 583 N N . ALA A 1 82 ? 34.632 -1.428 52.908 1.00 7.29 74 ALA A N 1
ATOM 584 C CA . ALA A 1 82 ? 33.174 -1.499 52.985 1.00 7.50 74 ALA A CA 1
ATOM 585 C C . ALA A 1 82 ? 32.509 -0.180 52.601 1.00 8.95 74 ALA A C 1
ATOM 586 O O . ALA A 1 82 ? 31.294 -0.149 52.361 1.00 9.37 74 ALA A O 1
ATOM 588 N N . MET A 1 83 ? 33.309 0.891 52.529 1.00 8.27 75 MET A N 1
ATOM 589 C CA . MET A 1 83 ? 32.810 2.199 52.087 1.00 7.70 75 MET A CA 1
ATOM 590 C C . MET A 1 83 ? 33.072 2.471 50.601 1.00 7.64 75 MET A C 1
ATOM 591 O O . MET A 1 83 ? 32.636 3.487 50.080 1.00 7.89 75 MET A O 1
ATOM 596 N N . GLY A 1 84 ? 33.819 1.586 49.941 1.00 7.36 76 GLY A N 1
ATOM 597 C CA . GLY A 1 84 ? 34.221 1.820 48.564 1.00 8.75 76 GLY A CA 1
ATOM 598 C C . GLY A 1 84 ? 35.488 2.647 48.418 1.00 10.13 76 GLY A C 1
ATOM 599 O O . GLY A 1 84 ? 35.827 3.088 47.315 1.00 10.44 76 GLY A O 1
ATOM 600 N N . ALA A 1 85 ? 36.188 2.848 49.534 1.00 9.04 77 ALA A N 1
ATOM 601 C CA . ALA A 1 85 ? 37.318 3.770 49.594 1.00 8.23 77 ALA A CA 1
ATOM 602 C C . ALA A 1 85 ? 38.651 3.069 49.355 1.00 10.60 77 ALA A C 1
ATOM 603 O O . ALA A 1 85 ? 38.756 1.850 49.460 1.00 13.59 77 ALA A O 1
ATOM 605 N N . LYS A 1 86 ? 39.668 3.862 49.046 1.00 9.84 78 LYS A N 1
ATOM 606 C CA . LYS A 1 86 ? 41.028 3.357 48.893 1.00 11.35 78 LYS A CA 1
ATOM 607 C C . LYS A 1 86 ? 41.796 3.546 50.193 1.00 8.81 78 LYS A C 1
ATOM 608 O O . LYS A 1 86 ? 41.943 4.669 50.657 1.00 10.80 78 LYS A O 1
ATOM 614 N N . PRO A 1 87 ? 42.315 2.458 50.774 1.00 9.97 79 PRO A N 1
ATOM 615 C CA . PRO A 1 87 ? 43.047 2.630 52.034 1.00 8.59 79 PRO A CA 1
ATOM 616 C C . PRO A 1 87 ? 44.396 3.324 51.831 1.00 11.59 79 PRO A C 1
ATOM 617 O O . PRO A 1 87 ? 45.009 3.182 50.762 1.00 12.23 79 PRO A O 1
ATOM 621 N N . HIS A 1 88 ? 44.833 4.082 52.837 1.00 7.95 80 HIS A N 1
ATOM 622 C CA . HIS A 1 88 ? 46.042 4.903 52.719 1.00 8.60 80 HIS A CA 1
ATOM 623 C C . HIS A 1 88 ? 47.079 4.677 53.836 1.00 7.56 80 HIS A C 1
ATOM 624 O O . HIS A 1 88 ? 48.269 4.472 53.562 1.00 9.00 80 HIS A O 1
ATOM 631 N N . SER A 1 89 ? 46.636 4.736 55.089 1.00 8.46 81 SER A N 1
ATOM 632 C CA A SER A 1 89 ? 47.561 4.669 56.217 0.70 6.58 81 SER A CA 1
ATOM 633 C CA B SER A 1 89 ? 47.547 4.717 56.233 0.30 7.81 81 SER A CA 1
ATOM 634 C C . SER A 1 89 ? 46.869 4.152 57.466 1.00 10.54 81 SER A C 1
ATOM 635 O O . SER A 1 89 ? 45.645 4.086 57.530 1.00 8.81 81 SER A O 1
ATOM 640 N N . ILE A 1 90 ? 47.668 3.770 58.457 1.00 7.46 82 ILE A N 1
ATOM 641 C CA . ILE A 1 90 ? 47.135 3.309 59.735 1.00 6.27 82 ILE A CA 1
ATOM 642 C C . ILE A 1 90 ? 47.905 3.932 60.893 1.00 6.40 82 ILE A C 1
ATOM 643 O O . ILE A 1 90 ? 49.049 4.395 60.736 1.00 8.20 82 ILE A O 1
ATOM 648 N N . LEU A 1 91 ? 47.246 3.972 62.047 1.00 9.04 83 LEU A N 1
ATOM 649 C CA . LEU A 1 91 ? 47.917 4.161 63.332 1.00 7.67 83 LEU A CA 1
ATOM 650 C C . LEU A 1 91 ? 47.826 2.858 64.092 1.00 6.82 83 LEU A C 1
ATOM 651 O O . LEU A 1 91 ? 46.847 2.116 63.960 1.00 9.35 83 LEU A O 1
ATOM 656 N N . LEU A 1 92 ? 48.832 2.599 64.922 1.00 7.13 84 LEU A N 1
ATOM 657 C CA . LEU A 1 92 ? 48.897 1.372 65.703 1.00 9.50 84 LEU A CA 1
ATOM 658 C C . LEU A 1 92 ? 48.988 1.685 67.191 1.00 7.34 84 LEU A C 1
ATOM 659 O O . LEU A 1 92 ? 50.006 2.195 67.651 1.00 9.03 84 LEU A O 1
ATOM 664 N N . ALA A 1 93 ? 47.939 1.361 67.949 1.00 7.80 85 ALA A N 1
ATOM 665 C CA . ALA A 1 93 ? 48.005 1.466 69.406 1.00 8.94 85 ALA A CA 1
ATOM 666 C C . ALA A 1 93 ? 48.103 0.072 70.003 1.00 11.59 85 ALA A C 1
ATOM 667 O O . ALA A 1 93 ? 47.126 -0.675 70.018 1.00 13.37 85 ALA A O 1
ATOM 669 N N . ILE A 1 94 ? 49.285 -0.287 70.490 1.00 9.58 86 ILE A N 1
ATOM 670 C CA . ILE A 1 94 ? 49.444 -1.606 71.073 1.00 9.42 86 ILE A CA 1
ATOM 671 C C . ILE A 1 94 ? 49.760 -1.512 72.559 1.00 12.12 86 ILE A C 1
ATOM 672 O O . ILE A 1 94 ? 50.616 -0.740 72.978 1.00 12.30 86 ILE A O 1
ATOM 677 N N . SER A 1 95 ? 49.012 -2.283 73.345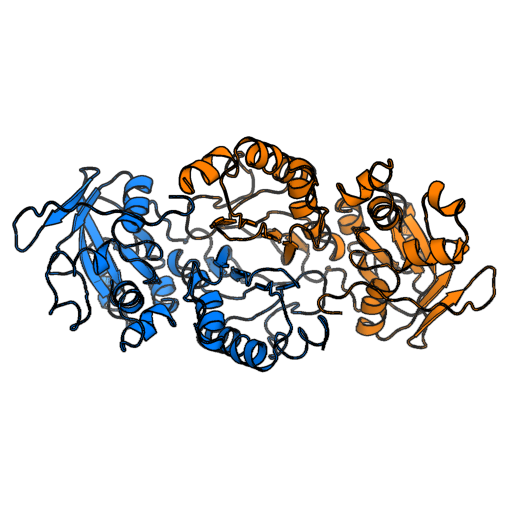 1.00 11.20 87 SER A N 1
ATOM 678 C CA A SER A 1 95 ? 49.213 -2.368 74.782 0.68 11.22 87 SER A CA 1
ATOM 679 C CA B SER A 1 95 ? 49.226 -2.375 74.782 0.32 11.81 87 SER A CA 1
ATOM 680 C C . SER A 1 95 ? 49.536 -3.819 75.132 1.00 12.42 87 SER A C 1
ATOM 681 O O . SER A 1 95 ? 48.789 -4.720 74.771 1.00 12.25 87 SER A O 1
ATOM 686 N N . LEU A 1 96 ? 50.650 -4.050 75.817 1.00 13.10 88 LEU A N 1
ATOM 687 C CA . LEU A 1 96 ? 51.022 -5.426 76.144 1.00 15.40 88 LEU A CA 1
ATOM 688 C C . LEU A 1 96 ? 51.808 -5.449 77.444 1.00 13.56 88 LEU A C 1
ATOM 689 O O . LEU A 1 96 ? 52.426 -4.450 77.801 1.00 13.17 88 LEU A O 1
ATOM 694 N N . PRO A 1 97 ? 51.774 -6.580 78.174 1.00 14.94 89 PRO A N 1
ATOM 695 C CA . PRO A 1 97 ? 52.348 -6.580 79.529 1.00 18.22 89 PRO A CA 1
ATOM 696 C C . PRO A 1 97 ? 53.864 -6.663 79.624 1.00 19.63 89 PRO A C 1
ATOM 697 O O . PRO A 1 97 ? 54.420 -6.196 80.615 1.00 21.15 89 PRO A O 1
ATOM 701 N N . GLN A 1 98 ? 54.520 -7.249 78.632 1.00 19.46 90 GLN A N 1
ATOM 702 C CA . GLN A 1 98 ? 55.950 -7.490 78.734 1.00 19.12 90 GLN A CA 1
ATOM 703 C C . GLN A 1 98 ? 56.665 -7.353 77.399 1.00 18.99 90 GLN A C 1
ATOM 704 O O . GLN A 1 98 ? 56.067 -7.523 76.340 1.00 20.22 90 GLN A O 1
ATOM 706 N N . VAL A 1 99 ? 57.953 -7.034 77.466 1.00 25.36 91 VAL A N 1
ATOM 707 C CA . VAL A 1 99 ? 58.801 -6.999 76.282 1.00 23.15 91 VAL A CA 1
ATOM 708 C C . VAL A 1 99 ? 59.256 -8.405 75.948 1.00 21.00 91 VAL A C 1
ATOM 709 O O . VAL A 1 99 ? 60.010 -9.024 76.699 1.00 23.24 91 VAL A O 1
ATOM 713 N N . ASP A 1 100 ? 58.782 -8.897 74.814 1.00 19.54 92 ASP A N 1
ATOM 714 C CA . ASP A 1 100 ? 59.120 -10.212 74.308 1.00 20.85 92 ASP A CA 1
ATOM 715 C C . ASP A 1 100 ? 59.567 -9.995 72.869 1.00 21.08 92 ASP A C 1
ATOM 716 O O . ASP A 1 100 ? 58.751 -9.693 72.004 1.00 20.11 92 ASP A O 1
ATOM 721 N N . HIS A 1 101 ? 60.861 -10.137 72.616 1.00 22.93 93 HIS A N 1
ATOM 722 C CA . HIS A 1 101 ? 61.405 -9.756 71.320 1.00 19.15 93 HIS A CA 1
ATOM 723 C C . HIS A 1 101 ? 60.998 -10.690 70.185 1.00 21.50 93 HIS A C 1
ATOM 724 O O . HIS A 1 101 ? 60.753 -10.226 69.070 1.00 19.61 93 HIS A O 1
ATOM 731 N N . GLU A 1 102 ? 60.900 -11.987 70.467 1.00 19.64 94 GLU A N 1
ATOM 732 C CA . GLU A 1 102 ? 60.362 -12.930 69.492 1.00 19.60 94 GLU A CA 1
ATOM 733 C C . GLU A 1 102 ? 58.930 -12.558 69.137 1.00 17.79 94 GLU A C 1
ATOM 734 O O . GLU A 1 102 ? 58.541 -12.559 67.962 1.00 17.34 94 GLU A O 1
ATOM 740 N N . TRP A 1 103 ? 58.145 -12.208 70.151 1.00 15.68 95 TRP A N 1
ATOM 741 C CA . TRP A 1 103 ? 56.761 -11.819 69.910 1.00 13.40 95 TRP A CA 1
ATOM 742 C C . TRP A 1 103 ? 56.703 -10.516 69.113 1.00 12.97 95 TRP A C 1
ATOM 743 O O . TRP A 1 103 ? 56.004 -10.434 68.103 1.00 12.33 95 TRP A O 1
ATOM 754 N N . LEU A 1 104 ? 57.438 -9.504 69.559 1.00 12.70 96 LEU A N 1
ATOM 755 C CA . LEU A 1 104 ? 57.440 -8.212 68.875 1.00 11.68 96 LEU A CA 1
ATOM 756 C C . LEU A 1 104 ? 57.906 -8.340 67.426 1.00 12.88 96 LEU A C 1
ATOM 757 O O . LEU A 1 104 ? 57.362 -7.694 66.538 1.00 12.55 96 LEU A O 1
ATOM 762 N N . GLU A 1 105 ? 58.918 -9.172 67.188 1.00 14.10 97 GLU A N 1
ATOM 763 C CA . GLU A 1 105 ? 59.378 -9.398 65.821 1.00 11.88 97 GLU A CA 1
ATOM 764 C C . GLU A 1 105 ? 58.284 -9.988 64.925 1.00 11.38 97 GLU A C 1
ATOM 765 O O . GLU A 1 105 ? 58.026 -9.486 63.823 1.00 10.99 97 GLU A O 1
ATOM 771 N N . GLY A 1 106 ? 57.632 -11.045 65.392 1.00 10.97 98 GLY A N 1
ATOM 772 C CA . GLY A 1 106 ? 56.546 -11.638 64.623 1.00 11.72 98 GLY A CA 1
ATOM 773 C C . GLY A 1 106 ? 55.379 -10.686 64.410 1.00 12.66 98 GLY A C 1
ATOM 774 O O . GLY A 1 106 ? 54.860 -10.557 63.303 1.00 9.96 98 GLY A O 1
ATOM 775 N N . PHE A 1 107 ? 54.972 -10.008 65.474 1.00 9.29 99 PHE A N 1
ATOM 776 C CA . PHE A 1 107 ? 53.862 -9.068 65.406 1.00 9.73 99 PHE A CA 1
ATOM 777 C C . PHE A 1 107 ? 54.127 -7.952 64.403 1.00 11.44 99 PHE A C 1
ATOM 778 O O . PHE A 1 107 ? 53.275 -7.642 63.556 1.00 9.37 99 PHE A O 1
ATOM 786 N N . SER A 1 108 ? 55.305 -7.345 64.490 1.00 10.66 100 SER A N 1
ATOM 787 C CA A SER A 1 108 ? 55.580 -6.235 63.599 0.68 9.07 100 SER A CA 1
ATOM 788 C CA B SER A 1 108 ? 55.703 -6.259 63.600 0.32 10.67 100 SER A CA 1
ATOM 789 C C . SER A 1 108 ? 55.709 -6.727 62.152 1.00 12.11 100 SER A C 1
ATOM 790 O O . SER A 1 108 ? 55.278 -6.019 61.237 1.00 12.86 100 SER A O 1
ATOM 795 N N . GLN A 1 109 ? 56.219 -7.940 61.940 1.00 9.50 101 GLN A N 1
ATOM 796 C CA . GLN A 1 109 ? 56.244 -8.501 60.589 1.00 10.92 101 GLN A CA 1
ATOM 797 C C . GLN A 1 109 ? 54.824 -8.671 60.043 1.00 10.69 101 GLN A C 1
ATOM 798 O O . GLN A 1 109 ? 54.585 -8.437 58.863 1.00 11.20 101 GLN A O 1
ATOM 804 N N . GLY A 1 110 ? 53.887 -9.064 60.902 1.00 8.94 102 GLY A N 1
ATOM 805 C CA . GLY A 1 110 ? 52.496 -9.220 60.495 1.00 8.97 102 GLY A CA 1
ATOM 806 C C . GLY A 1 110 ? 51.860 -7.893 60.132 1.00 9.46 102 GLY A C 1
ATOM 807 O O . GLY A 1 110 ? 51.160 -7.799 59.130 1.00 9.56 102 GLY A O 1
ATOM 808 N N . ILE A 1 111 ? 52.103 -6.873 60.953 1.00 8.00 103 ILE A N 1
ATOM 809 C CA . ILE A 1 111 ? 51.638 -5.517 60.663 1.00 6.95 103 ILE A CA 1
ATOM 810 C C . ILE A 1 111 ? 52.133 -5.068 59.293 1.00 8.42 103 ILE A C 1
ATOM 811 O O . ILE A 1 111 ? 51.347 -4.663 58.423 1.00 8.68 103 ILE A O 1
ATOM 816 N N . TYR A 1 112 ? 53.440 -5.151 59.087 1.00 8.31 104 TYR A N 1
ATOM 817 C CA . TYR A 1 112 ? 54.013 -4.653 57.846 1.00 8.94 104 TYR A CA 1
ATOM 818 C C . TYR A 1 112 ? 53.687 -5.517 56.624 1.00 9.15 104 TYR A C 1
ATOM 819 O O . TYR A 1 112 ? 53.508 -4.977 55.531 1.00 10.14 104 TYR A O 1
ATOM 828 N N . ASP A 1 113 ? 53.595 -6.841 56.785 1.00 9.47 105 ASP A N 1
ATOM 829 C CA . ASP A 1 113 ? 53.201 -7.679 55.651 1.00 10.58 105 ASP A CA 1
ATOM 830 C C . ASP A 1 113 ? 51.807 -7.310 55.161 1.00 9.92 105 ASP A C 1
ATOM 831 O O . ASP A 1 113 ? 51.574 -7.261 53.954 1.00 11.55 105 ASP A O 1
ATOM 836 N N . CYS A 1 114 ? 50.889 -7.031 56.080 1.00 9.38 106 CYS A N 1
ATOM 837 C CA . CYS A 1 114 ? 49.546 -6.670 55.654 1.00 8.35 106 CYS A CA 1
ATOM 838 C C . CYS A 1 114 ? 49.580 -5.279 55.031 1.00 10.42 106 CYS A C 1
ATOM 839 O O . CYS A 1 114 ? 49.013 -5.057 53.962 1.00 10.10 106 CYS A O 1
ATOM 842 N N . CYS A 1 115 ? 50.257 -4.341 55.694 1.00 8.75 107 CYS A N 1
ATOM 843 C CA . CYS A 1 115 ? 50.375 -2.987 55.142 1.00 10.08 107 CYS A CA 1
ATOM 844 C C . CYS A 1 115 ? 50.954 -3.003 53.736 1.00 10.46 107 CYS A C 1
ATOM 845 O O . CYS A 1 115 ? 50.432 -2.356 52.830 1.00 10.58 107 CYS A O 1
ATOM 848 N N . ASN A 1 116 ? 52.025 -3.761 53.547 1.00 9.38 108 ASN A N 1
ATOM 849 C CA . ASN A 1 116 ? 52.673 -3.801 52.244 1.00 9.95 108 ASN A CA 1
ATOM 850 C C . ASN A 1 116 ? 51.803 -4.433 51.164 1.00 11.18 108 ASN A C 1
ATOM 851 O O . ASN A 1 116 ? 51.840 -4.012 50.007 1.00 11.86 108 ASN A O 1
ATOM 856 N N . GLN A 1 117 ? 51.019 -5.439 51.534 1.00 10.96 109 GLN A N 1
ATOM 857 C CA A GLN A 1 117 ? 50.175 -6.113 50.559 0.53 13.41 109 GLN A CA 1
ATOM 858 C CA B GLN A 1 117 ? 50.162 -6.115 50.571 0.47 13.49 109 GLN A CA 1
ATOM 859 C C . GLN A 1 117 ? 49.163 -5.145 49.959 1.00 13.00 109 GLN A C 1
ATOM 860 O O . GLN A 1 117 ? 48.805 -5.257 48.780 1.00 13.93 109 GLN A O 1
ATOM 871 N N . PHE A 1 118 ? 48.718 -4.188 50.768 1.00 12.88 110 PHE A N 1
ATOM 872 C CA . PHE A 1 118 ? 47.646 -3.298 50.339 1.00 12.60 110 PHE A CA 1
ATOM 873 C C . PHE A 1 118 ? 48.083 -1.844 50.184 1.00 13.74 110 PHE A C 1
ATOM 874 O O . PHE A 1 118 ? 47.253 -0.959 50.000 1.00 13.37 110 PHE A O 1
ATOM 882 N N . GLY A 1 119 ? 49.391 -1.608 50.214 1.00 13.19 111 GLY A N 1
ATOM 883 C CA . GLY A 1 119 ? 49.941 -0.309 49.869 1.00 13.19 111 GLY A CA 1
ATOM 884 C C . GLY A 1 119 ? 49.684 0.774 50.901 1.00 15.49 111 GLY A C 1
ATOM 885 O O . GLY A 1 119 ? 49.537 1.950 50.560 1.00 18.34 111 GLY A O 1
ATOM 886 N N . VAL A 1 120 ? 49.669 0.361 52.162 1.00 10.29 112 VAL A N 1
ATOM 887 C CA . VAL A 1 120 ? 49.290 1.193 53.299 1.00 10.64 112 VAL A CA 1
ATOM 888 C C . VAL A 1 120 ? 50.519 1.539 54.131 1.00 9.41 112 VAL A C 1
ATOM 889 O O . VAL A 1 120 ? 51.411 0.706 54.291 1.00 10.26 112 VAL A O 1
ATOM 893 N N . ALA A 1 121 ? 50.576 2.774 54.631 1.00 8.63 113 ALA A N 1
ATOM 894 C CA . ALA A 1 121 ? 51.706 3.232 55.444 1.00 9.36 113 ALA A CA 1
ATOM 895 C C . ALA A 1 121 ? 51.356 3.239 56.920 1.00 7.75 113 ALA A C 1
ATOM 896 O O . ALA A 1 121 ? 50.271 3.673 57.291 1.00 10.20 113 ALA A O 1
ATOM 898 N N . LEU A 1 122 ? 52.286 2.787 57.765 1.00 8.42 114 LEU A N 1
ATOM 899 C CA . LEU A 1 122 ? 52.133 2.931 59.206 1.00 7.13 114 LEU A CA 1
ATOM 900 C C . LEU A 1 122 ? 52.754 4.259 59.616 1.00 9.85 114 LEU A C 1
ATOM 901 O O . LEU A 1 122 ? 53.984 4.416 59.567 1.00 10.94 114 LEU A O 1
ATOM 906 N N . ILE A 1 123 ? 51.918 5.219 60.014 1.00 7.71 115 ILE A N 1
ATOM 907 C CA . ILE A 1 123 ? 52.411 6.594 60.166 1.00 8.00 115 ILE A CA 1
ATOM 908 C C . ILE A 1 123 ? 52.423 7.101 61.601 1.00 9.05 115 ILE A C 1
ATOM 909 O O . ILE A 1 123 ? 52.842 8.223 61.850 1.00 8.60 115 ILE A O 1
ATOM 914 N N . GLY A 1 124 ? 51.968 6.293 62.548 1.00 9.09 116 GLY A N 1
ATOM 915 C CA . GLY A 1 124 ? 51.919 6.754 63.918 1.00 8.31 116 GLY A CA 1
ATOM 916 C C . GLY A 1 124 ? 51.283 5.710 64.798 1.00 7.64 116 GLY A C 1
ATOM 917 O O . GLY A 1 124 ? 50.882 4.650 64.322 1.00 6.94 116 GLY A O 1
ATOM 918 N N . GLY A 1 125 ? 51.188 6.015 66.084 1.00 7.13 117 GLY A N 1
ATOM 919 C CA . GLY A 1 125 ? 50.609 5.083 67.028 1.00 9.18 117 GLY A CA 1
ATOM 920 C C . GLY A 1 125 ? 50.969 5.404 68.459 1.00 7.80 117 GLY A C 1
ATOM 921 O O . GLY A 1 125 ? 51.355 6.534 68.769 1.00 8.10 117 GLY A O 1
ATOM 922 N N . ASP A 1 126 ? 50.819 4.416 69.328 1.00 8.49 118 ASP A N 1
ATOM 923 C CA . ASP A 1 126 ? 51.107 4.564 70.744 1.00 7.58 118 ASP A CA 1
ATOM 924 C C . ASP A 1 126 ? 51.478 3.202 71.299 1.00 9.33 118 ASP A C 1
ATOM 925 O O . ASP A 1 126 ? 50.792 2.210 71.043 1.00 11.18 118 ASP A O 1
ATOM 930 N N . THR A 1 127 ? 52.569 3.159 72.059 1.00 9.27 119 THR A N 1
ATOM 931 C CA . THR A 1 127 ? 53.108 1.896 72.564 1.00 9.57 119 THR A CA 1
ATOM 932 C C . THR A 1 127 ? 53.057 1.911 74.085 1.00 10.17 119 THR A C 1
ATOM 933 O O . THR A 1 127 ? 53.624 2.793 74.726 1.00 10.47 119 THR A O 1
ATOM 937 N N . THR A 1 128 ? 52.389 0.914 74.652 1.00 10.51 120 THR A N 1
ATOM 938 C CA . THR A 1 128 ? 51.953 0.972 76.041 1.00 11.01 120 THR A CA 1
ATOM 939 C C . THR A 1 128 ? 52.215 -0.338 76.769 1.00 10.75 120 THR A C 1
ATOM 940 O O . THR A 1 128 ? 51.994 -1.409 76.206 1.00 11.81 120 THR A O 1
ATOM 944 N N . GLN A 1 129 ? 52.683 -0.240 78.006 1.00 10.68 121 GLN A N 1
ATOM 945 C CA . GLN A 1 129 ? 52.726 -1.390 78.897 1.00 11.03 121 GLN A CA 1
ATOM 946 C C . GLN A 1 129 ? 51.389 -1.495 79.621 1.00 15.21 121 GLN A C 1
ATOM 947 O O . GLN A 1 129 ? 51.021 -0.608 80.381 1.00 18.28 121 GLN A O 1
ATOM 953 N N . GLY A 1 130 ? 50.662 -2.580 79.389 1.00 13.66 122 GLY A N 1
ATOM 954 C CA . GLY A 1 130 ? 49.383 -2.789 80.052 1.00 13.82 122 GLY A CA 1
ATOM 955 C C . GLY A 1 130 ? 49.166 -4.255 80.352 1.00 14.58 122 GLY A C 1
ATOM 956 O O . GLY A 1 130 ? 49.805 -5.091 79.747 1.00 17.03 122 GLY A O 1
ATOM 957 N N . PRO A 1 131 ? 48.247 -4.573 81.270 1.00 15.51 123 PRO A N 1
ATOM 958 C CA . PRO A 1 131 ? 48.175 -5.946 81.788 1.00 16.29 123 PRO A CA 1
ATOM 959 C C . PRO A 1 131 ? 47.711 -7.000 80.787 1.00 14.95 123 PRO A C 1
ATOM 960 O O . PRO A 1 131 ? 48.007 -8.192 80.983 1.00 16.23 123 PRO A O 1
ATOM 964 N N . HIS A 1 132 ? 46.982 -6.584 79.756 1.00 14.57 124 HIS A N 1
ATOM 965 C CA . HIS A 1 132 ? 46.395 -7.539 78.830 1.00 11.73 124 HIS A CA 1
ATOM 966 C C . HIS A 1 132 ? 46.547 -7.072 77.385 1.00 12.37 124 HIS A C 1
ATOM 967 O O . HIS A 1 132 ? 46.178 -5.939 77.049 1.00 14.37 124 HIS A O 1
ATOM 974 N N . LEU A 1 133 ? 47.092 -7.952 76.544 1.00 11.91 125 LEU A N 1
ATOM 975 C CA . LEU A 1 133 ? 47.360 -7.639 75.146 1.00 10.68 125 LEU A CA 1
ATOM 976 C C . LEU A 1 133 ? 46.104 -7.138 74.436 1.00 11.93 125 LEU A C 1
ATOM 977 O O . LEU A 1 133 ? 45.127 -7.867 74.279 1.00 10.98 125 LEU A O 1
ATOM 982 N N . THR A 1 134 ? 46.148 -5.874 74.025 1.00 10.02 126 THR A N 1
ATOM 983 C CA . THR A 1 134 ? 45.027 -5.186 73.409 1.00 11.09 126 THR A CA 1
ATOM 984 C C . THR A 1 134 ? 45.592 -4.342 72.271 1.00 11.25 126 THR A C 1
ATOM 985 O O . THR A 1 134 ? 46.540 -3.580 72.482 1.00 12.70 126 THR A O 1
ATOM 989 N N . ILE A 1 135 ? 45.028 -4.472 71.075 1.00 9.39 127 ILE A N 1
ATOM 990 C CA . ILE A 1 135 ? 45.533 -3.759 69.912 1.00 7.71 127 ILE A CA 1
ATOM 991 C C . ILE A 1 135 ? 44.411 -2.956 69.290 1.00 9.94 127 ILE A C 1
ATOM 992 O O . ILE A 1 135 ? 43.383 -3.534 68.924 1.00 10.02 127 ILE A O 1
ATOM 997 N N . THR A 1 136 ? 44.598 -1.643 69.132 1.00 8.44 128 THR A N 1
ATOM 998 C CA . THR A 1 136 ? 43.629 -0.868 68.361 1.00 8.96 128 THR A CA 1
ATOM 999 C C . THR A 1 136 ? 44.340 -0.207 67.197 1.00 8.32 128 THR A C 1
ATOM 1000 O O . THR A 1 136 ? 45.230 0.617 67.392 1.00 10.00 128 THR A O 1
ATOM 1004 N N . VAL A 1 137 ? 43.953 -0.583 65.984 1.00 7.35 129 VAL A N 1
ATOM 1005 C CA . VAL A 1 137 ? 44.478 0.054 64.786 1.00 6.64 129 VAL A CA 1
ATOM 1006 C C . VAL A 1 137 ? 43.420 1.026 64.278 1.00 8.75 129 VAL A C 1
ATOM 1007 O O . VAL A 1 137 ? 42.233 0.711 64.274 1.00 10.03 129 VAL A O 1
ATOM 1011 N N . THR A 1 138 ? 43.861 2.219 63.888 1.00 7.15 130 THR A N 1
ATOM 1012 C CA . THR A 1 138 ? 43.023 3.183 63.175 1.00 7.67 130 THR A CA 1
ATOM 1013 C C . THR A 1 138 ? 43.411 3.116 61.710 1.00 8.93 130 THR A C 1
ATOM 1014 O O . THR A 1 138 ? 44.598 3.130 61.407 1.00 7.75 130 THR A O 1
ATOM 1018 N N . ALA A 1 139 ? 42.439 3.017 60.802 1.00 8.10 131 ALA A N 1
ATOM 1019 C CA . ALA A 1 139 ? 42.758 3.061 59.384 1.00 7.40 131 ALA A CA 1
ATOM 1020 C C . ALA A 1 139 ? 42.199 4.314 58.735 1.00 7.45 131 ALA A C 1
ATOM 1021 O O . ALA A 1 139 ? 41.131 4.812 59.115 1.00 8.45 131 ALA A O 1
ATOM 1023 N N . MET A 1 140 ? 42.954 4.815 57.765 1.00 9.52 132 MET A N 1
ATOM 1024 C CA A MET A 1 140 ? 42.589 6.010 57.029 0.68 11.32 132 MET A CA 1
ATOM 1025 C CA B MET A 1 140 ? 42.610 6.015 57.014 0.32 11.34 132 MET A CA 1
ATOM 1026 C C . MET A 1 140 ? 42.578 5.715 55.538 1.00 10.07 132 MET A C 1
ATOM 1027 O O . MET A 1 140 ? 43.524 5.139 55.000 1.00 10.47 132 MET A O 1
ATOM 1036 N N . GLY A 1 141 ? 41.502 6.117 54.883 1.00 7.47 133 GLY A N 1
ATOM 1037 C CA . GLY A 1 141 ? 41.400 5.995 53.442 1.00 8.01 133 GLY A CA 1
ATOM 1038 C C . GLY A 1 141 ? 40.866 7.282 52.843 1.00 8.63 133 GLY A C 1
ATOM 1039 O O . GLY A 1 141 ? 40.539 8.226 53.568 1.00 9.19 133 GLY A O 1
ATOM 1040 N N . TRP A 1 142 ? 40.762 7.317 51.518 1.00 8.71 134 TRP A N 1
ATOM 1041 C CA . TRP A 1 142 ? 40.245 8.488 50.826 1.00 9.41 134 TRP A CA 1
ATOM 1042 C C . TRP A 1 142 ? 39.256 8.049 49.761 1.00 11.19 134 TRP A C 1
ATOM 1043 O O . TRP A 1 142 ? 39.404 6.977 49.171 1.00 10.98 134 TRP A O 1
ATOM 1054 N N . ILE A 1 143 ? 38.248 8.876 49.516 1.00 8.50 135 ILE A N 1
ATOM 1055 C CA . ILE A 1 143 ? 37.276 8.572 48.465 1.00 8.07 135 ILE A CA 1
ATOM 1056 C C . ILE A 1 143 ? 36.785 9.855 47.814 1.00 12.88 135 ILE A C 1
ATOM 1057 O O . ILE A 1 143 ? 36.624 10.876 48.473 1.00 11.89 135 ILE A O 1
ATOM 1062 N N . GLU A 1 144 ? 36.572 9.795 46.505 1.00 9.97 136 GLU A N 1
ATOM 1063 C CA . GLU A 1 144 ? 35.898 10.864 45.780 1.00 10.50 136 GLU A CA 1
ATOM 1064 C C . GLU A 1 144 ? 34.695 11.394 46.566 1.00 12.38 136 GLU A C 1
ATOM 1065 O O . GLU A 1 144 ? 33.833 10.632 47.012 1.00 11.67 136 GLU A O 1
ATOM 1071 N N . THR A 1 145 ? 34.665 12.707 46.761 1.00 11.54 137 THR A N 1
ATOM 1072 C CA . THR A 1 145 ? 33.665 13.313 47.621 1.00 10.61 137 THR A CA 1
ATOM 1073 C C . THR A 1 145 ? 32.242 12.924 47.221 1.00 11.36 137 THR A C 1
ATOM 1074 O O . THR A 1 145 ? 31.839 13.056 46.056 1.00 13.11 137 THR A O 1
ATOM 1078 N N . GLY A 1 146 ? 31.504 12.414 48.202 1.00 11.95 138 GLY A N 1
ATOM 1079 C CA . GLY A 1 146 ? 30.110 12.063 48.020 1.00 11.19 138 GLY A CA 1
ATOM 1080 C C . GLY A 1 146 ? 29.854 10.659 47.509 1.00 11.89 138 GLY A C 1
ATOM 1081 O O . GLY A 1 146 ? 28.692 10.252 47.412 1.00 13.70 138 GLY A O 1
ATOM 1082 N N . LYS A 1 147 ? 30.914 9.912 47.202 1.00 11.84 139 LYS A N 1
ATOM 1083 C CA A LYS A 1 147 ? 30.760 8.618 46.531 0.49 11.21 139 LYS A CA 1
ATOM 1084 C CA B LYS A 1 147 ? 30.755 8.621 46.531 0.51 11.20 139 LYS A CA 1
ATOM 1085 C C . LYS A 1 147 ? 30.852 7.412 47.463 1.00 10.15 139 LYS A C 1
ATOM 1086 O O . LYS A 1 147 ? 30.897 6.272 46.995 1.00 11.29 139 LYS A O 1
ATOM 1097 N N . ALA A 1 148 ? 30.885 7.633 48.773 1.00 9.51 140 ALA A N 1
ATOM 1098 C CA . ALA A 1 148 ? 30.933 6.472 49.671 1.00 7.72 140 ALA A CA 1
ATOM 1099 C C . ALA A 1 148 ? 29.702 5.579 49.518 1.00 9.68 140 ALA A C 1
ATOM 1100 O O . ALA A 1 148 ? 28.586 6.062 49.301 1.00 12.01 140 ALA A O 1
ATOM 1102 N N . VAL A 1 149 ? 29.931 4.273 49.612 1.00 8.42 141 VAL A N 1
ATOM 1103 C CA . VAL A 1 149 ? 28.856 3.291 49.655 1.00 9.43 141 VAL A CA 1
ATOM 1104 C C . VAL A 1 149 ? 28.453 3.109 51.113 1.00 8.60 141 VAL A C 1
ATOM 1105 O O . VAL A 1 149 ? 29.276 2.750 51.953 1.00 10.51 141 VAL A O 1
ATOM 1109 N N . LEU A 1 150 ? 27.191 3.384 51.407 1.00 9.85 142 LEU A N 1
ATOM 1110 C CA . LEU A 1 150 ? 26.682 3.359 52.770 1.00 9.88 142 LEU A CA 1
ATOM 1111 C C . LEU A 1 150 ? 25.973 2.046 53.054 1.00 10.35 142 LEU A C 1
ATOM 1112 O O . LEU A 1 150 ? 25.803 1.219 52.158 1.00 11.20 142 LEU A O 1
ATOM 1117 N N . ARG A 1 151 ? 25.553 1.855 54.299 1.00 7.64 143 ARG A N 1
ATOM 1118 C CA . ARG A 1 151 ? 24.717 0.708 54.633 1.00 6.96 143 ARG A CA 1
ATOM 1119 C C . ARG A 1 151 ? 23.264 0.951 54.239 1.00 9.81 143 ARG A C 1
ATOM 1120 O O . ARG A 1 151 ? 22.488 0.005 54.116 1.00 9.50 143 ARG A O 1
ATOM 1128 N N . SER A 1 152 ? 22.888 2.224 54.084 1.00 9.41 144 SER A N 1
ATOM 1129 C CA . SER A 1 152 ? 21.605 2.586 53.513 1.00 11.07 144 SER A CA 1
ATOM 1130 C C . SER A 1 152 ? 21.766 2.567 52.000 1.00 11.24 144 SER A C 1
ATOM 1131 O O . SER A 1 152 ? 22.893 2.581 51.491 1.00 14.02 144 SER A O 1
ATOM 1134 N N . GLY A 1 153 ? 20.659 2.521 51.278 1.00 13.52 145 GLY A N 1
ATOM 1135 C CA . GLY A 1 153 ? 20.727 2.576 49.832 1.00 12.96 145 GLY A CA 1
ATOM 1136 C C . GLY A 1 153 ? 20.203 1.355 49.108 1.00 9.15 145 GLY A C 1
ATOM 1137 O O . GLY A 1 153 ? 19.947 1.421 47.906 1.00 11.81 145 GLY A O 1
ATOM 1138 N N . ALA A 1 154 ? 20.046 0.241 49.820 1.00 8.96 146 ALA A N 1
ATOM 1139 C CA . ALA A 1 154 ? 19.553 -0.974 49.183 1.00 8.33 146 ALA A CA 1
ATOM 1140 C C . ALA A 1 154 ? 18.103 -0.771 48.754 1.00 11.02 146 ALA A C 1
ATOM 1141 O O . ALA A 1 154 ? 17.296 -0.226 49.513 1.00 13.37 146 ALA A O 1
ATOM 1143 N N . LYS A 1 155 ? 17.777 -1.201 47.538 1.00 9.41 147 LYS A N 1
ATOM 1144 C CA . LYS A 1 155 ? 16.432 -1.043 46.986 1.00 10.92 147 LYS A CA 1
ATOM 1145 C C . LYS A 1 155 ? 15.800 -2.383 46.630 1.00 9.38 147 LYS A C 1
ATOM 1146 O O . LYS A 1 155 ? 16.500 -3.335 46.277 1.00 9.48 147 LYS A O 1
ATOM 1152 N N . VAL A 1 156 ? 14.470 -2.449 46.697 1.00 13.41 148 VAL A N 1
ATOM 1153 C CA . VAL A 1 156 ? 13.750 -3.663 46.319 1.00 11.20 148 VAL A CA 1
ATOM 1154 C C . VAL A 1 156 ? 14.157 -4.113 44.924 1.00 9.44 148 VAL A C 1
ATOM 1155 O O . VAL A 1 156 ? 14.188 -3.304 43.983 1.00 11.99 148 VAL A O 1
ATOM 1159 N N . GLY A 1 157 ? 14.489 -5.397 44.801 1.00 10.38 149 GLY A N 1
ATOM 1160 C CA . GLY A 1 157 ? 14.909 -5.954 43.529 1.00 11.02 149 GLY A CA 1
ATOM 1161 C C . GLY A 1 157 ? 16.417 -6.046 43.367 1.00 12.62 149 GLY A C 1
ATOM 1162 O O . GLY A 1 157 ? 16.912 -6.749 42.476 1.00 13.80 149 GLY A O 1
ATOM 1163 N N . ASP A 1 158 ? 17.160 -5.337 44.215 1.00 12.85 150 ASP A N 1
ATOM 1164 C CA . ASP A 1 158 ? 18.613 -5.400 44.140 1.00 10.61 150 ASP A CA 1
ATOM 1165 C C . ASP A 1 158 ? 19.079 -6.802 44.523 1.00 10.72 150 ASP A C 1
ATOM 1166 O O . ASP A 1 158 ? 18.513 -7.427 45.425 1.00 10.86 150 ASP A O 1
ATOM 1171 N N . TYR A 1 159 ? 20.100 -7.299 43.836 1.00 9.88 151 TYR A N 1
ATOM 1172 C CA . TYR A 1 159 ? 20.714 -8.569 44.226 1.00 10.57 151 TYR A CA 1
ATOM 1173 C C . TYR A 1 159 ? 21.496 -8.383 45.513 1.00 9.64 151 TYR A C 1
ATOM 1174 O O . TYR A 1 159 ? 22.076 -7.319 45.728 1.00 9.61 151 TYR A O 1
ATOM 1183 N N . VAL A 1 160 ? 21.525 -9.423 46.345 1.00 7.38 152 VAL A N 1
ATOM 1184 C CA . VAL A 1 160 ? 22.451 -9.502 47.479 1.00 7.16 152 VAL A CA 1
ATOM 1185 C C . VAL A 1 160 ? 23.614 -10.384 47.060 1.00 8.28 152 VAL A C 1
ATOM 1186 O O . VAL A 1 160 ? 23.404 -11.502 46.582 1.00 8.52 152 VAL A O 1
ATOM 1190 N N . CYS A 1 161 ? 24.835 -9.891 47.255 1.00 7.16 153 CYS A N 1
ATOM 1191 C CA . CYS A 1 161 ? 26.031 -10.639 46.910 1.00 6.68 153 CYS A CA 1
ATOM 1192 C C . CYS A 1 161 ? 27.001 -10.685 48.082 1.00 6.59 153 CYS A C 1
ATOM 1193 O O . CYS A 1 161 ? 26.963 -9.833 48.962 1.00 8.14 153 CYS A O 1
ATOM 1196 N N . VAL A 1 162 ? 27.883 -11.677 48.075 1.00 8.21 154 VAL A N 1
ATOM 1197 C CA . VAL A 1 162 ? 28.974 -11.693 49.044 1.00 6.73 154 VAL A CA 1
ATOM 1198 C C . VAL A 1 162 ? 30.235 -12.159 48.338 1.00 6.70 154 VAL A C 1
ATOM 1199 O O . VAL A 1 162 ? 30.183 -12.956 47.399 1.00 8.87 154 VAL A O 1
ATOM 1203 N N . SER A 1 163 ? 31.376 -11.640 48.782 1.00 7.61 155 SER A N 1
ATOM 1204 C CA . SER A 1 163 ? 32.655 -12.022 48.205 1.00 7.56 155 SER A CA 1
ATOM 1205 C C . SER A 1 163 ? 33.221 -13.274 48.881 1.00 7.50 155 SER A C 1
ATOM 1206 O O . SER A 1 163 ? 32.872 -13.590 50.015 1.00 7.97 155 SER A O 1
ATOM 1209 N N . GLY A 1 164 ? 34.103 -13.967 48.170 1.00 8.44 156 GLY A N 1
ATOM 1210 C CA . GLY A 1 164 ? 34.871 -15.045 48.771 1.00 9.81 156 GLY A CA 1
ATOM 1211 C C . GLY A 1 164 ? 34.033 -16.194 49.300 1.00 9.67 156 GLY A C 1
ATOM 1212 O O . GLY A 1 164 ? 33.098 -16.651 48.650 1.00 9.64 156 GLY A O 1
ATOM 1213 N N . GLN A 1 165 ? 34.389 -16.687 50.478 1.00 8.24 157 GLN A N 1
ATOM 1214 C CA . GLN A 1 165 ? 33.614 -17.727 51.133 1.00 9.06 157 GLN A CA 1
ATOM 1215 C C . GLN A 1 165 ? 33.196 -17.267 52.508 1.00 9.75 157 GLN A C 1
ATOM 1216 O O . GLN A 1 165 ? 33.876 -16.439 53.130 1.00 10.74 157 GLN A O 1
ATOM 1222 N N . ILE A 1 166 ? 32.075 -17.792 52.988 1.00 10.26 158 ILE A N 1
ATOM 1223 C CA . ILE A 1 166 ? 31.620 -17.479 54.329 1.00 9.04 158 ILE A CA 1
ATOM 1224 C C . ILE A 1 166 ? 31.529 -18.756 55.159 1.00 9.72 158 ILE A C 1
ATOM 1225 O O . ILE A 1 166 ? 31.144 -19.824 54.664 1.00 9.75 158 ILE A O 1
ATOM 1230 N N . GLY A 1 167 ? 31.928 -18.640 56.420 1.00 9.70 159 GLY A N 1
ATOM 1231 C CA . GLY A 1 167 ? 31.903 -19.753 57.348 1.00 9.20 159 GLY A CA 1
ATOM 1232 C C . GLY A 1 167 ? 33.258 -20.379 57.625 1.00 7.54 159 GLY A C 1
ATOM 1233 O O . GLY A 1 167 ? 33.381 -21.162 58.565 1.00 8.70 159 GLY A O 1
ATOM 1234 N N . ASP A 1 168 ? 34.265 -20.053 56.814 1.00 8.72 160 ASP A N 1
ATOM 1235 C CA . ASP A 1 168 ? 35.595 -20.666 56.958 1.00 8.29 160 ASP A CA 1
ATOM 1236 C C . ASP A 1 168 ? 36.185 -20.408 58.335 1.00 8.04 160 ASP A C 1
ATOM 1237 O O . ASP A 1 168 ? 36.632 -21.328 59.024 1.00 9.70 160 ASP A O 1
ATOM 1242 N N . ALA A 1 169 ? 36.223 -19.133 58.708 1.00 9.06 161 ALA A N 1
ATOM 1243 C CA . ALA A 1 169 ? 36.880 -18.730 59.947 1.00 8.98 161 ALA A CA 1
ATOM 1244 C C . ALA A 1 169 ? 36.169 -19.305 61.164 1.00 9.26 161 ALA A C 1
ATOM 1245 O O . ALA A 1 169 ? 36.809 -19.696 62.134 1.00 10.20 161 ALA A O 1
ATOM 1247 N N . ALA A 1 170 ? 34.842 -19.361 61.110 1.00 7.60 162 ALA A N 1
ATOM 1248 C CA . ALA A 1 170 ? 34.066 -19.886 62.222 1.00 10.70 162 ALA A CA 1
ATOM 1249 C C . ALA A 1 170 ? 34.291 -21.383 62.377 1.00 10.90 162 ALA A C 1
ATOM 1250 O O . ALA A 1 170 ? 34.441 -21.885 63.494 1.00 10.69 162 ALA A O 1
ATOM 1252 N N . TYR A 1 171 ? 34.334 -22.097 61.258 1.00 8.79 163 TYR A N 1
ATOM 1253 C CA . TYR A 1 171 ? 34.696 -23.510 61.304 1.00 8.01 163 TYR A CA 1
ATOM 1254 C C . TYR A 1 171 ? 36.113 -23.661 61.873 1.00 11.43 163 TYR A C 1
ATOM 1255 O O . TYR A 1 171 ? 36.363 -24.521 62.727 1.00 11.20 163 TYR A O 1
ATOM 1264 N N . GLY A 1 172 ? 37.034 -22.819 61.402 1.00 10.41 164 GLY A N 1
ATOM 1265 C CA . GLY A 1 172 ? 38.409 -22.865 61.872 1.00 10.67 164 GLY A CA 1
ATOM 1266 C C . GLY A 1 172 ? 38.502 -22.729 63.377 1.00 12.66 164 GLY A C 1
ATOM 1267 O O . GLY A 1 172 ? 39.239 -23.466 64.042 1.00 10.94 164 GLY A O 1
ATOM 1268 N N . LEU A 1 173 ? 37.726 -21.799 63.923 1.00 11.58 165 LEU A N 1
ATOM 1269 C CA . LEU A 1 173 ? 37.749 -21.548 65.362 1.00 11.53 165 LEU A CA 1
ATOM 1270 C C . LEU A 1 173 ? 37.356 -22.799 66.153 1.00 11.70 165 LEU A C 1
ATOM 1271 O O . LEU A 1 173 ? 37.933 -23.079 67.208 1.00 11.48 165 LEU A O 1
ATOM 1276 N N . GLN A 1 174 ? 36.398 -23.559 65.635 1.00 10.54 166 GLN A N 1
ATOM 1277 C CA . GLN A 1 174 ? 35.929 -24.757 66.326 1.00 10.39 166 GLN A CA 1
ATOM 1278 C C . GLN A 1 174 ? 36.745 -25.992 65.974 1.00 10.63 166 GLN A C 1
ATOM 1279 O O . GLN A 1 174 ? 36.469 -27.071 66.475 1.00 12.73 166 GLN A O 1
ATOM 1285 N N . HIS A 1 175 ? 37.744 -25.816 65.115 1.00 10.25 167 HIS A N 1
ATOM 1286 C CA . HIS A 1 175 ? 38.610 -26.915 64.698 1.00 9.91 167 HIS A CA 1
ATOM 1287 C C . HIS A 1 175 ? 40.051 -26.446 64.625 1.00 12.76 167 HIS A C 1
ATOM 1288 O O . HIS A 1 175 ? 40.700 -26.605 63.596 1.00 14.51 167 HIS A O 1
ATOM 1295 N N . LEU A 1 176 ? 40.556 -25.855 65.700 1.00 13.06 168 LEU A N 1
ATOM 1296 C CA . LEU A 1 176 ? 41.895 -25.280 65.652 1.00 13.22 168 LEU A CA 1
ATOM 1297 C C . LEU A 1 176 ? 42.895 -26.351 65.223 1.00 13.80 168 LEU A C 1
ATOM 1298 O O . LEU A 1 176 ? 42.857 -27.479 65.718 1.00 14.62 168 LEU A O 1
ATOM 1303 N N . GLY A 1 177 ? 43.754 -25.995 64.273 1.00 12.62 169 GLY A N 1
ATOM 1304 C CA . GLY A 1 177 ? 44.691 -26.932 63.686 1.00 13.12 169 GLY A CA 1
ATOM 1305 C C . GLY A 1 177 ? 44.286 -27.366 62.293 1.00 14.18 169 GLY A C 1
ATOM 1306 O O . GLY A 1 177 ? 45.113 -27.793 61.491 1.00 16.30 169 GLY A O 1
ATOM 1307 N N . HIS A 1 178 ? 42.993 -27.267 62.006 1.00 11.64 170 HIS A N 1
ATOM 1308 C CA . HIS A 1 178 ? 42.491 -27.535 60.667 1.00 12.27 170 HIS A CA 1
ATOM 1309 C C . HIS A 1 178 ? 43.027 -26.478 59.702 1.00 14.18 170 HIS A C 1
ATOM 1310 O O . HIS A 1 178 ? 43.287 -25.346 60.101 1.00 12.83 170 HIS A O 1
ATOM 1317 N N . SER A 1 179 ? 43.172 -26.841 58.429 1.00 12.14 171 SER A N 1
ATOM 1318 C CA A SER A 1 179 ? 43.624 -25.889 57.415 0.49 12.53 171 SER A CA 1
ATOM 1319 C CA B SER A 1 179 ? 43.612 -25.896 57.405 0.51 12.44 171 SER A CA 1
ATOM 1320 C C . SER A 1 179 ? 42.798 -24.596 57.407 1.00 12.89 171 SER A C 1
ATOM 1321 O O . SER A 1 179 ? 43.336 -23.518 57.145 1.00 12.86 171 SER A O 1
ATOM 1326 N N . LEU A 1 180 ? 41.500 -24.686 57.700 1.00 11.91 172 LEU A N 1
ATOM 1327 C CA . LEU A 1 180 ? 40.648 -23.494 57.656 1.00 9.85 172 LEU A CA 1
ATOM 1328 C C . LEU A 1 180 ? 40.930 -22.527 58.802 1.00 10.41 172 LEU A C 1
ATOM 1329 O O . LEU A 1 180 ? 40.394 -21.414 58.815 1.00 9.52 172 LEU A O 1
ATOM 1334 N N . GLN A 1 181 ? 41.796 -22.920 59.740 1.00 11.50 173 GLN A N 1
ATOM 1335 C CA . GLN A 1 181 ? 42.266 -21.964 60.737 1.00 10.44 173 GLN A CA 1
ATOM 1336 C C . GLN A 1 181 ? 42.970 -20.799 60.041 1.00 11.03 173 GLN A C 1
ATOM 1337 O O . GLN A 1 181 ? 43.004 -19.686 60.559 1.00 10.71 173 GLN A O 1
ATOM 1343 N N . GLN A 1 182 ? 43.504 -21.044 58.848 1.00 10.64 174 GLN A N 1
ATOM 1344 C CA . GLN A 1 182 ? 44.156 -19.957 58.112 1.00 11.74 174 GLN A CA 1
ATOM 1345 C C . GLN A 1 182 ? 43.199 -18.802 57.814 1.00 11.92 174 GLN A C 1
ATOM 1346 O O . GLN A 1 182 ? 43.624 -17.654 57.713 1.00 11.07 174 GLN A O 1
ATOM 1352 N N . ARG A 1 183 ? 41.911 -19.099 57.673 1.00 9.69 175 ARG A N 1
ATOM 1353 C CA . ARG A 1 183 ? 40.933 -18.047 57.375 1.00 8.41 175 ARG A CA 1
ATOM 1354 C C . ARG A 1 183 ? 40.536 -17.288 58.639 1.00 10.84 175 ARG A C 1
ATOM 1355 O O . ARG A 1 183 ? 40.104 -16.129 58.577 1.00 8.85 175 ARG A O 1
ATOM 1363 N N . LEU A 1 184 ? 40.701 -17.941 59.789 1.00 8.50 176 LEU A N 1
ATOM 1364 C CA . LEU A 1 184 ? 40.547 -17.286 61.083 1.00 8.35 176 LEU A CA 1
ATOM 1365 C C . LEU A 1 184 ? 41.724 -16.357 61.354 1.00 9.91 176 LEU A C 1
ATOM 1366 O O . LEU A 1 184 ? 41.552 -15.192 61.727 1.00 8.98 176 LEU A O 1
ATOM 1371 N N . ASP A 1 185 ? 42.927 -16.883 61.160 1.00 9.22 177 ASP A N 1
ATOM 1372 C CA . ASP A 1 185 ? 44.144 -16.155 61.514 1.00 9.62 177 ASP A CA 1
ATOM 1373 C C . ASP A 1 185 ? 44.463 -15.057 60.503 1.00 8.15 177 ASP A C 1
ATOM 1374 O O . ASP A 1 185 ? 44.928 -13.975 60.870 1.00 9.02 177 ASP A O 1
ATOM 1379 N N . TYR A 1 186 ? 44.197 -15.350 59.234 1.00 8.20 178 TYR A N 1
ATOM 1380 C CA . TYR A 1 186 ? 44.577 -14.482 58.122 1.00 9.37 178 TYR A CA 1
ATOM 1381 C C . TYR A 1 186 ? 43.413 -14.154 57.195 1.00 9.85 178 TYR A C 1
ATOM 1382 O O . TYR A 1 186 ? 43.408 -14.558 56.025 1.00 11.26 178 TYR A O 1
ATOM 1391 N N . PRO A 1 187 ? 42.420 -13.409 57.699 1.00 8.19 179 PRO A N 1
ATOM 1392 C CA . PRO A 1 187 ? 41.358 -12.959 56.796 1.00 7.43 179 PRO A CA 1
ATOM 1393 C C . PRO A 1 187 ? 41.944 -12.059 55.723 1.00 9.18 179 PRO A C 1
ATOM 1394 O O . PRO A 1 187 ? 42.962 -11.410 55.970 1.00 10.06 179 PRO A O 1
ATOM 1398 N N . THR A 1 188 ? 41.318 -12.016 54.553 1.00 8.42 180 THR A N 1
ATOM 1399 C CA . THR A 1 188 ? 41.790 -11.140 53.495 1.00 8.56 180 THR A CA 1
ATOM 1400 C C . THR A 1 188 ? 40.836 -9.968 53.334 1.00 7.68 180 THR A C 1
ATOM 1401 O O . THR A 1 188 ? 39.689 -10.162 52.947 1.00 10.71 180 THR A O 1
ATOM 1405 N N . PRO A 1 189 ? 41.304 -8.745 53.621 1.00 8.62 181 PRO A N 1
ATOM 1406 C CA . PRO A 1 189 ? 40.435 -7.591 53.363 1.00 9.92 181 PRO A CA 1
ATOM 1407 C C . PRO A 1 189 ? 40.265 -7.396 51.858 1.00 9.99 181 PRO A C 1
ATOM 1408 O O . PRO A 1 189 ? 41.249 -7.495 51.126 1.00 9.16 181 PRO A O 1
ATOM 1412 N N . ARG A 1 190 ? 39.040 -7.180 51.388 1.00 7.47 182 ARG A N 1
ATOM 1413 C CA . ARG A 1 190 ? 38.803 -7.180 49.949 1.00 6.70 182 ARG A CA 1
ATOM 1414 C C . ARG A 1 190 ? 38.943 -5.758 49.428 1.00 8.90 182 ARG A C 1
ATOM 1415 O O . ARG A 1 190 ? 37.975 -5.142 48.963 1.00 9.14 182 ARG A O 1
ATOM 1423 N N . CYS A 1 191 ? 40.167 -5.249 49.503 1.00 8.21 183 CYS A N 1
ATOM 1424 C CA . CYS A 1 191 ? 40.405 -3.829 49.254 1.00 9.56 183 CYS A CA 1
ATOM 1425 C C . CYS A 1 191 ? 40.075 -3.424 47.827 1.00 10.10 183 CYS A C 1
ATOM 1426 O O . CYS A 1 191 ? 39.334 -2.459 47.619 1.00 11.33 183 CYS A O 1
ATOM 1429 N N . LYS A 1 192 ? 40.604 -4.146 46.839 1.00 8.20 184 LYS A N 1
ATOM 1430 C CA . LYS A 1 192 ? 40.341 -3.789 45.449 1.00 10.21 184 LYS A CA 1
ATOM 1431 C C . LYS A 1 192 ? 38.864 -3.939 45.101 1.00 12.02 184 LYS A C 1
ATOM 1432 O O . LYS A 1 192 ? 38.314 -3.105 44.376 1.00 10.49 184 LYS A O 1
ATOM 1434 N N . LEU A 1 193 ? 38.217 -4.986 45.615 1.00 9.18 185 LEU A N 1
ATOM 1435 C CA . LEU A 1 193 ? 36.801 -5.177 45.334 1.00 9.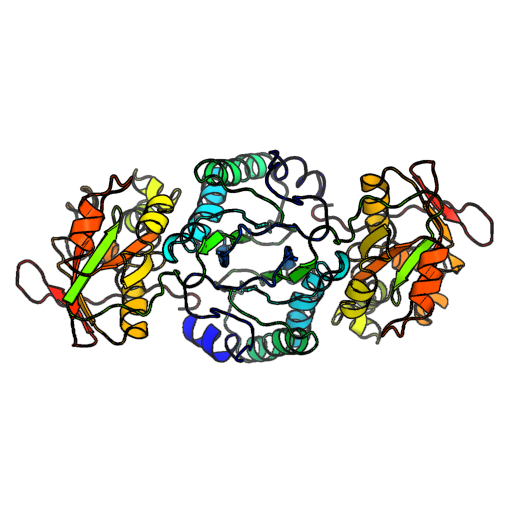13 185 LEU A CA 1
ATOM 1436 C C . LEU A 1 193 ? 35.994 -3.985 45.848 1.00 8.16 185 LEU A C 1
ATOM 1437 O O . LEU A 1 193 ? 35.110 -3.472 45.148 1.00 9.52 185 LEU A O 1
ATOM 1442 N N . GLY A 1 194 ? 36.314 -3.545 47.067 1.00 8.54 186 GLY A N 1
ATOM 1443 C CA . GLY A 1 194 ? 35.656 -2.380 47.638 1.00 9.87 186 GLY A CA 1
ATOM 1444 C C . GLY A 1 194 ? 35.743 -1.192 46.699 1.00 10.06 186 GLY A C 1
ATOM 1445 O O . GLY A 1 194 ? 34.731 -0.554 46.386 1.00 9.28 186 GLY A O 1
ATOM 1446 N N . GLU A 1 195 ? 36.947 -0.908 46.214 1.00 9.73 187 GLU A N 1
ATOM 1447 C CA . GLU A 1 195 ? 37.133 0.174 45.249 1.00 11.40 187 GLU A CA 1
ATOM 1448 C C . GLU A 1 195 ? 36.333 -0.029 43.974 1.00 10.88 187 GLU A C 1
ATOM 1449 O O . GLU A 1 195 ? 35.816 0.931 43.403 1.00 12.81 187 GLU A O 1
ATOM 1455 N N . GLU A 1 196 ? 36.252 -1.272 43.508 1.00 8.78 188 GLU A N 1
ATOM 1456 C CA . GLU A 1 196 ? 35.587 -1.541 42.244 1.00 13.27 188 GLU A CA 1
ATOM 1457 C C . GLU A 1 196 ? 34.072 -1.471 42.413 1.00 11.60 188 GLU A C 1
ATOM 1458 O O . GLU A 1 196 ? 33.353 -1.391 41.419 1.00 13.99 188 GLU A O 1
ATOM 1464 N N . LEU A 1 197 ? 33.595 -1.471 43.655 1.00 9.31 189 LEU A N 1
ATOM 1465 C CA . LEU A 1 197 ? 32.158 -1.376 43.922 1.00 11.02 189 LEU A CA 1
ATOM 1466 C C . LEU A 1 197 ? 31.660 0.070 44.081 1.00 10.96 189 LEU A C 1
ATOM 1467 O O . LEU A 1 197 ? 30.447 0.315 44.059 1.00 10.91 189 LEU A O 1
ATOM 1472 N N . LYS A 1 198 ? 32.579 1.021 44.223 1.00 10.51 190 LYS A N 1
ATOM 1473 C CA . LYS A 1 198 ? 32.226 2.436 44.195 1.00 11.27 190 LYS A CA 1
ATOM 1474 C C . LYS A 1 198 ? 31.509 2.734 42.887 1.00 14.08 190 LYS A C 1
ATOM 1475 O O . LYS A 1 198 ? 32.024 2.432 41.806 1.00 16.78 190 LYS A O 1
ATOM 1481 N N . GLY A 1 199 ? 30.311 3.300 42.976 1.00 14.63 191 GLY A N 1
ATOM 1482 C CA . GLY A 1 199 ? 29.564 3.618 41.771 1.00 12.28 191 GLY A CA 1
ATOM 1483 C C . GLY A 1 199 ? 28.713 2.477 41.249 1.00 11.95 191 GLY A C 1
ATOM 1484 O O . GLY A 1 199 ? 27.922 2.676 40.321 1.00 16.97 191 GLY A O 1
ATOM 1485 N N . LEU A 1 200 ? 28.872 1.291 41.829 1.00 12.65 192 LEU A N 1
ATOM 1486 C CA . LEU A 1 200 ? 28.104 0.125 41.399 1.00 14.55 192 LEU A CA 1
ATOM 1487 C C . LEU A 1 200 ? 27.207 -0.440 42.498 1.00 13.08 192 LEU A C 1
ATOM 1488 O O . LEU A 1 200 ? 26.041 -0.741 42.251 1.00 13.37 192 LEU A O 1
ATOM 1493 N N . ALA A 1 201 ? 27.744 -0.606 43.706 1.00 10.40 193 ALA A N 1
ATOM 1494 C CA . ALA A 1 201 ? 26.957 -1.173 44.798 1.00 8.50 193 ALA A CA 1
ATOM 1495 C C . ALA A 1 201 ? 25.966 -0.136 45.307 1.00 11.80 193 ALA A C 1
ATOM 1496 O O . ALA A 1 201 ? 26.310 1.040 45.442 1.00 11.94 193 ALA A O 1
ATOM 1498 N N . SER A 1 202 ? 24.746 -0.574 45.604 1.00 8.62 194 SER A N 1
ATOM 1499 C CA . SER A 1 202 ? 23.745 0.321 46.181 1.00 9.17 194 SER A CA 1
ATOM 1500 C C . SER A 1 202 ? 23.851 0.397 47.714 1.00 10.53 194 SER A C 1
ATOM 1501 O O . SER A 1 202 ? 23.355 1.352 48.316 1.00 10.28 194 SER A O 1
ATOM 1504 N N . SER A 1 203 ? 24.493 -0.596 48.338 1.00 7.49 195 SER A N 1
ATOM 1505 C CA . SER A 1 203 ? 24.799 -0.574 49.776 1.00 8.81 195 SER A CA 1
ATOM 1506 C C . SER A 1 203 ? 25.881 -1.621 50.022 1.00 7.39 195 SER A C 1
ATOM 1507 O O . SER A 1 203 ? 26.108 -2.495 49.176 1.00 8.62 195 SER A O 1
ATOM 1510 N N . MET A 1 204 ? 26.545 -1.540 51.172 1.00 6.60 196 MET A N 1
ATOM 1511 C CA . MET A 1 204 ? 27.640 -2.460 51.454 1.00 7.90 196 MET A CA 1
ATOM 1512 C C . MET A 1 204 ? 27.966 -2.477 52.937 1.00 7.91 196 MET A C 1
ATOM 1513 O O . MET A 1 204 ? 27.748 -1.490 53.647 1.00 8.14 196 MET A O 1
ATOM 1518 N N . ILE A 1 205 ? 28.470 -3.624 53.391 1.00 6.37 197 ILE A N 1
ATOM 1519 C CA . ILE A 1 205 ? 28.961 -3.809 54.753 1.00 6.09 197 ILE A CA 1
ATOM 1520 C C . ILE A 1 205 ? 30.016 -4.902 54.698 1.00 7.33 197 ILE A C 1
ATOM 1521 O O . ILE A 1 205 ? 29.973 -5.749 53.803 1.00 8.70 197 ILE A O 1
ATOM 1526 N N . ASP A 1 206 ? 30.990 -4.882 55.606 1.00 6.90 198 ASP A N 1
ATOM 1527 C CA . ASP A 1 206 ? 31.867 -6.050 55.693 1.00 7.18 198 ASP A CA 1
ATOM 1528 C C . ASP A 1 206 ? 31.349 -7.019 56.758 1.00 9.64 198 ASP A C 1
ATOM 1529 O O . ASP A 1 206 ? 30.662 -6.630 57.715 1.00 8.90 198 ASP A O 1
ATOM 1534 N N . VAL A 1 207 ? 31.660 -8.298 56.572 1.00 7.98 199 VAL A N 1
ATOM 1535 C CA . VAL A 1 207 ? 31.058 -9.335 57.398 1.00 7.80 199 VAL A CA 1
ATOM 1536 C C . VAL A 1 207 ? 31.988 -9.732 58.528 1.00 8.68 199 VAL A C 1
ATOM 1537 O O . VAL A 1 207 ? 32.714 -10.723 58.437 1.00 10.19 199 VAL A O 1
ATOM 1541 N N . SER A 1 208 ? 31.957 -8.937 59.595 1.00 6.96 200 SER A N 1
ATOM 1542 C CA . SER A 1 208 ? 32.758 -9.195 60.785 1.00 7.29 200 SER A CA 1
ATOM 1543 C C . SER A 1 208 ? 32.017 -10.068 61.788 1.00 9.06 200 SER A C 1
ATOM 1544 O O . SER A 1 208 ? 32.631 -10.866 62.490 1.00 9.57 200 SER A O 1
ATOM 1547 N N . ASP A 1 209 ? 30.697 -9.921 61.851 1.00 10.95 201 ASP A N 1
ATOM 1548 C CA . ASP A 1 209 ? 29.912 -10.571 62.907 1.00 11.87 201 ASP A CA 1
ATOM 1549 C C . ASP A 1 209 ? 29.172 -11.811 62.443 1.00 11.95 201 ASP A C 1
ATOM 1550 O O . ASP A 1 209 ? 28.915 -12.712 63.247 1.00 16.36 201 ASP A O 1
ATOM 1555 N N . GLY A 1 210 ? 28.843 -11.856 61.158 1.00 10.48 202 GLY A N 1
ATOM 1556 C CA . GLY A 1 210 ? 28.111 -12.966 60.567 1.00 11.36 202 GLY A CA 1
ATOM 1557 C C . GLY A 1 210 ? 27.213 -12.417 59.484 1.00 9.57 202 GLY A C 1
ATOM 1558 O O . GLY A 1 210 ? 26.641 -11.345 59.650 1.00 9.10 202 GLY A O 1
ATOM 1559 N N . LEU A 1 211 ? 27.082 -13.130 58.372 1.00 8.29 203 LEU A N 1
ATOM 1560 C CA A LEU A 1 211 ? 26.347 -12.591 57.233 0.48 6.72 203 LEU A CA 1
ATOM 1561 C CA B LEU A 1 211 ? 26.341 -12.605 57.224 0.52 6.72 203 LEU A CA 1
ATOM 1562 C C . LEU A 1 211 ? 24.933 -12.146 57.605 1.00 8.17 203 LEU A C 1
ATOM 1563 O O . LEU A 1 211 ? 24.497 -11.057 57.228 1.00 10.29 203 LEU A O 1
ATOM 1572 N N . ALA A 1 212 ? 24.204 -12.976 58.341 1.00 6.96 204 ALA A N 1
ATOM 1573 C CA . ALA A 1 212 ? 22.825 -12.617 58.658 1.00 7.84 204 ALA A CA 1
ATOM 1574 C C . ALA A 1 212 ? 22.739 -11.325 59.463 1.00 7.48 204 ALA A C 1
ATOM 1575 O O . ALA A 1 212 ? 21.938 -10.444 59.157 1.00 8.49 204 ALA A O 1
ATOM 1577 N N . GLN A 1 213 ? 23.569 -11.196 60.493 1.00 7.63 205 GLN A N 1
ATOM 1578 C CA . GLN A 1 213 ? 23.517 -10.000 61.321 1.00 7.36 205 GLN A CA 1
ATOM 1579 C C . GLN A 1 213 ? 24.014 -8.763 60.569 1.00 7.86 205 GLN A C 1
ATOM 1580 O O . GLN A 1 213 ? 23.441 -7.672 60.687 1.00 9.84 205 GLN A O 1
ATOM 1586 N N . ASP A 1 214 ? 25.078 -8.918 59.798 1.00 7.43 206 ASP A N 1
ATOM 1587 C CA . ASP A 1 214 ? 25.634 -7.761 59.118 1.00 7.43 206 ASP A CA 1
ATOM 1588 C C . ASP A 1 214 ? 24.774 -7.343 57.930 1.00 8.50 206 ASP A C 1
ATOM 1589 O O . ASP A 1 214 ? 24.550 -6.146 57.721 1.00 8.14 206 ASP A O 1
ATOM 1594 N N . LEU A 1 215 ? 24.262 -8.299 57.159 1.00 8.04 207 LEU A N 1
ATOM 1595 C CA . LEU A 1 215 ? 23.266 -7.939 56.151 1.00 9.08 207 LEU A CA 1
ATOM 1596 C C . LEU A 1 215 ? 22.084 -7.263 56.847 1.00 8.31 207 LEU A C 1
ATOM 1597 O O . LEU A 1 215 ? 21.519 -6.289 56.336 1.00 7.40 207 LEU A O 1
ATOM 1602 N N . GLY A 1 216 ? 21.741 -7.751 58.033 1.00 8.28 208 GLY A N 1
ATOM 1603 C CA . GLY A 1 216 ? 20.693 -7.141 58.835 1.00 7.96 208 GLY A CA 1
ATOM 1604 C C . GLY A 1 216 ? 20.869 -5.645 59.066 1.00 10.72 208 GLY A C 1
ATOM 1605 O O . GLY A 1 216 ? 19.884 -4.912 59.113 1.00 9.81 208 GLY A O 1
ATOM 1606 N N . HIS A 1 217 ? 22.112 -5.179 59.205 1.00 8.79 209 HIS A N 1
ATOM 1607 C CA . HIS A 1 217 ? 22.343 -3.750 59.380 1.00 10.29 209 HIS A CA 1
ATOM 1608 C C . HIS A 1 217 ? 21.983 -2.987 58.119 1.00 8.63 209 HIS A C 1
ATOM 1609 O O . HIS A 1 217 ? 21.470 -1.873 58.202 1.00 9.35 209 HIS A O 1
ATOM 1616 N N . ILE A 1 218 ? 22.277 -3.568 56.954 1.00 8.50 210 ILE A N 1
ATOM 1617 C CA . ILE A 1 218 ? 21.850 -2.975 55.681 1.00 7.48 210 ILE A CA 1
ATOM 1618 C C . ILE A 1 218 ? 20.334 -2.943 55.578 1.00 9.71 210 ILE A C 1
ATOM 1619 O O . ILE A 1 218 ? 19.758 -1.919 55.203 1.00 8.52 210 ILE A O 1
ATOM 1624 N N . LEU A 1 219 ? 19.692 -4.061 55.907 1.00 8.33 211 LEU A N 1
ATOM 1625 C CA . LEU A 1 219 ? 18.234 -4.135 55.843 1.00 7.93 211 LEU A CA 1
ATOM 1626 C C . LEU A 1 219 ? 17.576 -3.081 56.735 1.00 9.25 211 LEU A C 1
ATOM 1627 O O . LEU A 1 219 ? 16.623 -2.425 56.317 1.00 11.19 211 LEU A O 1
ATOM 1632 N N . LYS A 1 220 ? 18.068 -2.919 57.961 1.00 9.24 212 LYS A N 1
ATOM 1633 C CA . LYS A 1 220 ? 17.515 -1.911 58.864 1.00 9.25 212 LYS A CA 1
ATOM 1634 C C . LYS A 1 220 ? 17.770 -0.491 58.367 1.00 13.17 212 LYS A C 1
ATOM 1635 O O . LYS A 1 220 ? 16.880 0.353 58.389 1.00 13.22 212 LYS A O 1
ATOM 1641 N N . ALA A 1 221 ? 18.987 -0.226 57.912 1.00 10.66 213 ALA A N 1
ATOM 1642 C CA . ALA A 1 221 ? 19.330 1.121 57.466 1.00 10.23 213 ALA A CA 1
ATOM 1643 C C . ALA A 1 221 ? 18.568 1.511 56.210 1.00 12.72 213 ALA A C 1
ATOM 1644 O O . ALA A 1 221 ? 18.274 2.697 55.996 1.00 13.09 213 ALA A O 1
ATOM 1646 N N . SER A 1 222 ? 18.259 0.512 55.387 1.00 11.21 214 SER A N 1
ATOM 1647 C CA . SER A 1 222 ? 17.602 0.731 54.103 1.00 9.87 214 SER A CA 1
ATOM 1648 C C . SER A 1 222 ? 16.085 0.537 54.181 1.00 9.97 214 SER A C 1
ATOM 1649 O O . SER A 1 222 ? 15.377 0.832 53.224 1.00 11.84 214 SER A O 1
ATOM 1652 N N . LYS A 1 223 ? 15.606 0.034 55.320 1.00 10.46 215 LYS A N 1
ATOM 1653 C CA . LYS A 1 223 ? 14.178 -0.256 55.553 1.00 10.68 215 LYS A CA 1
ATOM 1654 C C . LYS A 1 223 ? 13.586 -1.203 54.500 1.00 10.71 215 LYS A C 1
ATOM 1655 O O . LYS A 1 223 ? 12.516 -0.967 53.926 1.00 14.38 215 LYS A O 1
ATOM 1661 N N . VAL A 1 224 ? 14.301 -2.305 54.291 1.00 9.01 216 VAL A N 1
ATOM 1662 C CA . VAL A 1 224 ? 13.911 -3.367 53.368 1.00 8.85 216 VAL A CA 1
ATOM 1663 C C . VAL A 1 224 ? 14.232 -4.705 54.010 1.00 8.10 216 VAL A C 1
ATOM 1664 O O . VAL A 1 224 ? 14.772 -4.751 55.115 1.00 9.94 216 VAL A O 1
ATOM 1668 N N . GLY A 1 225 ? 13.900 -5.789 53.319 1.00 8.66 217 GLY A N 1
ATOM 1669 C CA . GLY A 1 225 ? 14.278 -7.123 53.762 1.00 9.46 217 GLY A CA 1
ATOM 1670 C C . GLY A 1 225 ? 15.021 -7.855 52.667 1.00 8.85 217 GLY A C 1
ATOM 1671 O O . GLY A 1 225 ? 15.425 -7.252 51.682 1.00 8.99 217 GLY A O 1
ATOM 1672 N N . ALA A 1 226 ? 15.222 -9.158 52.841 1.00 8.35 218 ALA A N 1
ATOM 1673 C CA . ALA A 1 226 ? 15.914 -9.945 51.831 1.00 7.83 218 ALA A CA 1
ATOM 1674 C C . ALA A 1 226 ? 15.503 -11.396 51.937 1.00 9.20 218 ALA A C 1
ATOM 1675 O O . ALA A 1 226 ? 15.176 -11.881 53.023 1.00 10.19 218 ALA A O 1
ATOM 1677 N N . ARG A 1 227 ? 15.519 -12.070 50.795 1.00 8.98 219 ARG A N 1
ATOM 1678 C CA . ARG A 1 227 ? 15.347 -13.511 50.732 1.00 7.88 219 ARG A CA 1
ATOM 1679 C C . ARG A 1 227 ? 16.660 -14.104 50.246 1.00 9.62 219 ARG A C 1
ATOM 1680 O O . ARG A 1 227 ? 17.126 -13.771 49.148 1.00 11.29 219 ARG A O 1
ATOM 1688 N N . LEU A 1 228 ? 17.262 -14.967 51.057 1.00 8.25 220 LEU A N 1
ATOM 1689 C CA . LEU A 1 228 ? 18.536 -15.581 50.685 1.00 8.57 220 LEU A CA 1
ATOM 1690 C C . LEU A 1 228 ? 18.324 -17.032 50.289 1.00 8.44 220 LEU A C 1
ATOM 1691 O O . LEU A 1 228 ? 17.451 -17.712 50.829 1.00 9.80 220 LEU A O 1
ATOM 1696 N N . ILE A 1 229 ? 19.160 -17.484 49.359 1.00 6.86 221 ILE A N 1
ATOM 1697 C CA A ILE A 1 229 ? 19.067 -18.836 48.814 0.56 7.16 221 ILE A CA 1
ATOM 1698 C CA B ILE A 1 229 ? 19.093 -18.830 48.785 0.44 7.72 221 ILE A CA 1
ATOM 1699 C C . ILE A 1 229 ? 20.178 -19.694 49.403 1.00 9.56 221 ILE A C 1
ATOM 1700 O O . ILE A 1 229 ? 21.353 -19.529 49.077 1.00 9.58 221 ILE A O 1
ATOM 1709 N N . LEU A 1 230 ? 19.801 -20.626 50.278 1.00 7.83 222 LEU A N 1
ATOM 1710 C CA . LEU A 1 230 ? 20.818 -21.310 51.088 1.00 9.74 222 LEU A CA 1
ATOM 1711 C C . LEU A 1 230 ? 21.814 -22.111 50.256 1.00 8.72 222 LEU A C 1
ATOM 1712 O O . LEU A 1 230 ? 23.006 -22.106 50.549 1.00 10.00 222 LEU A O 1
ATOM 1717 N N . GLU A 1 231 ? 21.333 -22.769 49.202 1.00 7.88 223 GLU A N 1
ATOM 1718 C CA . GLU A 1 231 ? 22.226 -23.598 48.390 1.00 9.70 223 GLU A CA 1
ATOM 1719 C C . GLU A 1 231 ? 23.203 -22.745 47.562 1.00 10.37 223 GLU A C 1
ATOM 1720 O O . GLU A 1 231 ? 24.162 -23.276 46.995 1.00 12.68 223 GLU A O 1
ATOM 1726 N N . LYS A 1 232 ? 22.982 -21.432 47.500 1.00 10.67 224 LYS A N 1
ATOM 1727 C CA A LYS A 1 232 ? 23.905 -20.543 46.790 0.46 10.66 224 LYS A CA 1
ATOM 1728 C CA B LYS A 1 232 ? 23.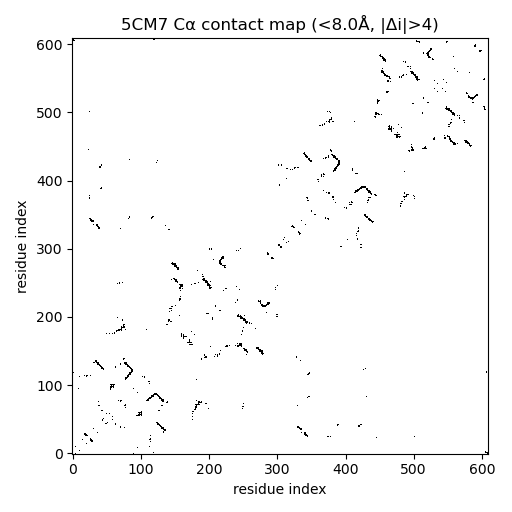918 -20.561 46.787 0.54 10.64 224 LYS A CA 1
ATOM 1729 C C . LYS A 1 232 ? 24.985 -19.934 47.688 1.00 10.61 224 LYS A C 1
ATOM 1730 O O . LYS A 1 232 ? 25.959 -19.367 47.185 1.00 11.86 224 LYS A O 1
ATOM 1741 N N . LEU A 1 233 ? 24.818 -20.022 49.007 1.00 8.17 225 LEU A N 1
ATOM 1742 C CA . LEU A 1 233 ? 25.849 -19.460 49.904 1.00 9.08 225 LEU A CA 1
ATOM 1743 C C . LEU A 1 233 ? 27.207 -20.092 49.605 1.00 9.75 225 LEU A C 1
ATOM 1744 O O . LEU A 1 233 ? 27.319 -21.323 49.541 1.00 10.71 225 LEU A O 1
ATOM 1749 N N . PRO A 1 234 ? 28.246 -19.262 49.402 1.00 9.38 226 PRO A N 1
ATOM 1750 C CA . PRO A 1 234 ? 29.551 -19.817 49.034 1.00 9.61 226 PRO A CA 1
ATOM 1751 C C . PRO A 1 234 ? 30.305 -20.346 50.238 1.00 11.06 226 PRO A C 1
ATOM 1752 O O . PRO A 1 234 ? 30.914 -19.587 50.982 1.00 10.62 226 PRO A O 1
ATOM 1756 N N . VAL A 1 235 ? 30.254 -21.654 50.431 1.00 11.00 227 VAL A N 1
ATOM 1757 C CA . VAL A 1 235 ? 30.931 -22.267 51.563 1.00 9.43 227 VAL A CA 1
ATOM 1758 C C . VAL A 1 235 ? 32.060 -23.147 51.060 1.00 10.00 227 VAL A C 1
ATOM 1759 O O . VAL A 1 235 ? 32.077 -23.567 49.906 1.00 11.88 227 VAL A O 1
ATOM 1763 N N . ASP A 1 236 ? 33.024 -23.410 51.933 1.00 10.17 228 ASP A N 1
ATOM 1764 C CA . ASP A 1 236 ? 34.130 -24.283 51.582 1.00 11.39 228 ASP A CA 1
ATOM 1765 C C . ASP A 1 236 ? 33.645 -25.708 51.328 1.00 12.02 228 ASP A C 1
ATOM 1766 O O . ASP A 1 236 ? 32.682 -26.146 51.944 1.00 11.11 228 ASP A O 1
ATOM 1771 N N . PRO A 1 237 ? 34.319 -26.441 50.427 1.00 14.54 229 PRO A N 1
ATOM 1772 C CA . PRO A 1 237 ? 34.017 -27.868 50.269 1.00 13.46 229 PRO A CA 1
ATOM 1773 C C . PRO A 1 237 ? 33.966 -28.639 51.601 1.00 12.76 229 PRO A C 1
ATOM 1774 O O . PRO A 1 237 ? 33.161 -29.548 51.740 1.00 13.68 229 PRO A O 1
ATOM 1778 N N . VAL A 1 238 ? 34.785 -28.253 52.576 1.00 11.17 230 VAL A N 1
ATOM 1779 C CA . VAL A 1 238 ? 34.764 -28.926 53.871 1.00 11.51 230 VAL A CA 1
ATOM 1780 C C . VAL A 1 238 ? 33.405 -28.753 54.544 1.00 9.23 230 VAL A C 1
ATOM 1781 O O . VAL A 1 238 ? 32.840 -29.708 55.084 1.00 11.99 230 VAL A O 1
ATOM 1785 N N . LEU A 1 239 ? 32.857 -27.545 54.488 1.00 9.86 231 LEU A N 1
ATOM 1786 C CA . LEU A 1 239 ? 31.549 -27.306 55.095 1.00 8.51 231 LEU A CA 1
ATOM 1787 C C . LEU A 1 239 ? 30.406 -27.926 54.275 1.00 10.80 231 LEU A C 1
ATOM 1788 O O . LEU A 1 239 ? 29.349 -28.237 54.826 1.00 9.60 231 LEU A O 1
ATOM 1793 N N . GLN A 1 240 ? 30.610 -28.125 52.972 1.00 12.33 232 GLN A N 1
ATOM 1794 C CA A GLN A 1 240 ? 29.593 -28.782 52.155 0.58 15.42 232 GLN A CA 1
ATOM 1795 C CA B GLN A 1 240 ? 29.609 -28.802 52.144 0.42 14.97 232 GLN A CA 1
ATOM 1796 C C . GLN A 1 240 ? 29.376 -30.219 52.641 1.00 13.19 232 GLN A C 1
ATOM 1797 O O . GLN A 1 240 ? 28.306 -30.805 52.432 1.00 15.91 232 GLN A O 1
ATOM 1808 N N . GLN A 1 241 ? 30.384 -30.782 53.298 1.00 11.18 233 GLN A N 1
ATOM 1809 C CA . GLN A 1 241 ? 30.308 -32.166 53.748 1.00 13.97 233 GLN A CA 1
ATOM 1810 C C . GLN A 1 241 ? 29.877 -32.328 55.214 1.00 14.76 233 GLN A C 1
ATOM 1811 O O . GLN A 1 241 ? 29.864 -33.446 55.735 1.00 16.42 233 GLN A O 1
ATOM 1817 N N . ILE A 1 242 ? 29.517 -31.234 55.884 1.00 11.44 234 ILE A N 1
ATOM 1818 C CA . ILE A 1 242 ? 28.951 -31.367 57.218 1.00 12.69 234 ILE A CA 1
ATOM 1819 C C . ILE A 1 242 ? 27.445 -31.111 57.203 1.00 10.49 234 ILE A C 1
ATOM 1820 O O . ILE A 1 242 ? 26.905 -30.554 56.240 1.00 10.31 234 ILE A O 1
ATOM 1825 N N . GLU A 1 243 ? 26.793 -31.554 58.281 1.00 10.87 235 GLU A N 1
ATOM 1826 C CA A GLU A 1 243 ? 25.358 -31.359 58.492 0.55 12.02 235 GLU A CA 1
ATOM 1827 C CA B GLU A 1 243 ? 25.358 -31.358 58.488 0.45 11.97 235 GLU A CA 1
ATOM 1828 C C . GLU A 1 243 ? 24.922 -29.969 58.056 1.00 10.84 235 GLU A C 1
ATOM 1829 O O . GLU A 1 243 ? 25.507 -28.975 58.471 1.00 10.68 235 GLU A O 1
ATOM 1840 N N . GLU A 1 244 ? 23.887 -29.904 57.225 1.00 10.45 236 GLU A N 1
ATOM 1841 C CA . GLU A 1 244 ? 23.522 -28.629 56.621 1.00 11.92 236 GLU A CA 1
ATOM 1842 C C . GLU A 1 244 ? 23.160 -27.547 57.648 1.00 14.20 236 GLU A C 1
ATOM 1843 O O . GLU A 1 244 ? 23.492 -26.388 57.438 1.00 11.02 236 GLU A O 1
ATOM 1849 N N . GLN A 1 245 ? 22.526 -27.887 58.766 1.00 13.51 237 GLN A N 1
ATOM 1850 C CA A GLN A 1 245 ? 22.159 -26.827 59.695 0.34 14.90 237 GLN A CA 1
ATOM 1851 C CA B GLN A 1 245 ? 22.159 -26.865 59.756 0.66 14.62 237 GLN A CA 1
ATOM 1852 C C . GLN A 1 245 ? 23.419 -26.280 60.388 1.00 15.54 237 GLN A C 1
ATOM 1853 O O . GLN A 1 245 ? 23.505 -25.078 60.653 1.00 15.42 237 GLN A O 1
ATOM 1864 N N . GLN A 1 246 ? 24.403 -27.145 60.619 1.00 13.14 238 GLN A N 1
ATOM 1865 C CA A GLN A 1 246 ? 25.710 -26.711 61.120 0.65 13.75 238 GLN A CA 1
ATOM 1866 C CA B GLN A 1 246 ? 25.731 -26.772 61.097 0.35 14.14 238 GLN A CA 1
ATOM 1867 C C . GLN A 1 246 ? 26.426 -25.848 60.088 1.00 13.83 238 GLN A C 1
ATOM 1868 O O . GLN A 1 246 ? 26.975 -24.791 60.425 1.00 11.37 238 GLN A O 1
ATOM 1879 N N . ARG A 1 247 ? 26.402 -26.289 58.834 1.00 11.81 239 ARG A N 1
ATOM 1880 C CA . ARG A 1 247 ? 26.953 -25.548 57.711 1.00 9.00 239 ARG A CA 1
ATOM 1881 C C . ARG A 1 247 ? 26.400 -24.135 57.656 1.00 9.73 239 ARG A C 1
ATOM 1882 O O . ARG A 1 247 ? 27.156 -23.158 57.541 1.00 9.99 239 ARG A O 1
ATOM 1890 N N . TRP A 1 248 ? 25.075 -24.032 57.727 1.00 10.57 240 TRP A N 1
ATOM 1891 C CA A TRP A 1 248 ? 24.327 -22.759 57.633 0.45 9.98 240 TRP A CA 1
ATOM 1892 C CA B TRP A 1 248 ? 24.506 -22.722 57.522 0.55 9.29 240 TRP A CA 1
ATOM 1893 C C . TRP A 1 248 ? 24.620 -21.843 58.785 1.00 9.75 240 TRP A C 1
ATOM 1894 O O . TRP A 1 248 ? 24.670 -20.623 58.651 1.00 10.39 240 TRP A O 1
ATOM 1915 N N . GLN A 1 249 ? 24.750 -22.440 59.966 1.00 9.28 241 GLN A N 1
ATOM 1916 C CA . GLN A 1 249 ? 25.078 -21.657 61.154 1.00 9.11 241 GLN A CA 1
ATOM 1917 C C . GLN A 1 249 ? 26.471 -21.048 61.014 1.00 10.68 241 GLN A C 1
ATOM 1918 O O . GLN A 1 249 ? 26.664 -19.869 61.300 1.00 9.21 241 GLN A O 1
ATOM 1924 N N . TYR A 1 250 ? 27.450 -21.831 60.563 1.00 8.63 242 TYR A N 1
ATOM 1925 C CA . TYR A 1 250 ? 28.782 -21.260 60.327 1.00 7.98 242 TYR A CA 1
ATOM 1926 C C . TYR A 1 250 ? 28.718 -20.137 59.288 1.00 8.47 242 TYR A C 1
ATOM 1927 O O . TYR A 1 250 ? 29.276 -19.062 59.493 1.00 8.97 242 TYR A O 1
ATOM 1936 N N . ALA A 1 251 ? 28.022 -20.390 58.180 1.00 8.74 243 ALA A N 1
ATOM 1937 C CA . ALA A 1 251 ? 27.976 -19.425 57.078 1.00 7.49 243 ALA A CA 1
ATOM 1938 C C . ALA A 1 251 ? 27.259 -18.139 57.463 1.00 7.87 243 ALA A C 1
ATOM 1939 O O . ALA A 1 251 ? 27.668 -17.047 57.055 1.00 11.36 243 ALA A O 1
ATOM 1941 N N . LEU A 1 252 ? 26.181 -18.260 58.230 1.00 8.35 244 LEU A N 1
ATOM 1942 C CA . LEU A 1 252 ? 25.318 -17.110 58.467 1.00 9.91 244 LEU A CA 1
ATOM 1943 C C . LEU A 1 252 ? 25.519 -16.440 59.811 1.00 9.86 244 LEU A C 1
ATOM 1944 O O . LEU A 1 252 ? 25.178 -15.265 59.968 1.00 10.70 244 LEU A O 1
ATOM 1949 N N . ALA A 1 253 ? 26.048 -17.175 60.784 1.00 7.99 245 ALA A N 1
ATOM 1950 C CA . ALA A 1 253 ? 26.203 -16.642 62.131 1.00 8.15 245 ALA A CA 1
ATOM 1951 C C . ALA A 1 253 ? 27.612 -16.816 62.687 1.00 10.72 245 ALA A C 1
ATOM 1952 O O . ALA A 1 253 ? 27.883 -16.432 63.829 1.00 15.12 245 ALA A O 1
ATOM 1954 N N . GLY A 1 254 ? 28.513 -17.377 61.889 1.00 9.74 246 GLY A N 1
ATOM 1955 C CA . GLY A 1 254 ? 29.861 -17.628 62.372 1.00 10.07 246 GLY A CA 1
ATOM 1956 C C . GLY A 1 254 ? 30.695 -16.387 62.630 1.00 11.22 246 GLY A C 1
ATOM 1957 O O . GLY A 1 254 ? 31.336 -16.263 63.680 1.00 13.73 246 GLY A O 1
ATOM 1958 N N . GLY A 1 255 ? 30.690 -15.469 61.673 1.00 10.66 247 GLY A N 1
ATOM 1959 C CA . GLY A 1 255 ? 31.483 -14.258 61.794 1.00 9.88 247 GLY A CA 1
ATOM 1960 C C . GLY A 1 255 ? 32.956 -14.475 61.496 1.00 10.29 247 GLY A C 1
ATOM 1961 O O . GLY A 1 255 ? 33.384 -15.583 61.149 1.00 11.63 247 GLY A O 1
ATOM 1962 N N . ASP A 1 256 ? 33.730 -13.403 61.654 1.00 9.80 248 ASP A N 1
ATOM 1963 C CA . ASP A 1 256 ? 35.166 -13.410 61.387 1.00 9.31 248 ASP A CA 1
ATOM 1964 C C . ASP A 1 256 ? 35.510 -13.610 59.909 1.00 8.35 248 ASP A C 1
ATOM 1965 O O . ASP A 1 256 ? 36.665 -13.861 59.577 1.00 11.28 248 ASP A O 1
ATOM 1970 N N . ASP A 1 257 ? 34.536 -13.469 59.009 1.00 7.05 249 ASP A N 1
ATOM 1971 C CA . ASP A 1 257 ? 34.842 -13.660 57.593 1.00 8.74 249 ASP A CA 1
ATOM 1972 C C . ASP A 1 257 ? 35.637 -12.502 57.004 1.00 9.29 249 ASP A C 1
ATOM 1973 O O . ASP A 1 257 ? 36.584 -12.712 56.261 1.00 9.01 249 ASP A O 1
ATOM 1978 N N . TYR A 1 258 ? 35.225 -11.283 57.344 1.00 8.90 250 TYR A N 1
ATOM 1979 C CA . TYR A 1 258 ? 35.752 -10.052 56.743 1.00 8.08 250 TYR A CA 1
ATOM 1980 C C . TYR A 1 258 ? 35.697 -10.104 55.215 1.00 9.42 250 TYR A C 1
ATOM 1981 O O . TYR A 1 258 ? 36.620 -9.689 54.522 1.00 11.13 250 TYR A O 1
ATOM 1990 N N . GLU A 1 259 ? 34.575 -10.628 54.723 1.00 6.21 251 GLU A N 1
ATOM 1991 C CA . GLU A 1 259 ? 34.203 -10.536 53.324 1.00 7.51 251 GLU A CA 1
ATOM 1992 C C . GLU A 1 259 ? 33.318 -9.318 53.147 1.00 8.85 251 GLU A C 1
ATOM 1993 O O . GLU A 1 259 ? 32.884 -8.715 54.123 1.00 9.49 251 GLU A O 1
ATOM 1999 N N . LEU A 1 260 ? 33.050 -8.952 51.901 1.00 6.46 252 LEU A N 1
ATOM 2000 C CA . LEU A 1 260 ? 32.117 -7.853 51.638 1.00 9.03 252 LEU A CA 1
ATOM 2001 C C . LEU A 1 260 ? 30.749 -8.388 51.219 1.00 8.11 252 LEU A C 1
ATOM 2002 O O . LEU A 1 260 ? 30.649 -9.254 50.341 1.00 7.96 252 LEU A O 1
ATOM 2007 N N . CYS A 1 261 ? 29.701 -7.868 51.855 1.00 5.71 253 CYS A N 1
ATOM 2008 C CA . CYS A 1 261 ? 28.317 -8.146 51.480 1.00 6.59 253 CYS A CA 1
ATOM 2009 C C . CYS A 1 261 ? 27.758 -6.870 50.909 1.00 7.67 253 CYS A C 1
ATOM 2010 O O . CYS A 1 261 ? 27.871 -5.812 51.532 1.00 7.94 253 CYS A O 1
ATOM 2013 N N . PHE A 1 262 ? 27.167 -6.951 49.723 1.00 7.20 254 PHE A N 1
ATOM 2014 C CA . PHE A 1 262 ? 26.696 -5.743 49.082 1.00 7.40 254 PHE A CA 1
ATOM 2015 C C . PHE A 1 262 ? 25.434 -6.009 48.293 1.00 8.16 254 PHE A C 1
ATOM 2016 O O . PHE A 1 262 ? 25.130 -7.149 47.941 1.00 8.81 254 PHE A O 1
ATOM 2024 N N . THR A 1 263 ? 24.680 -4.946 48.042 1.00 6.94 255 THR A N 1
ATOM 2025 C CA . THR A 1 263 ? 23.518 -5.035 47.171 1.00 7.75 255 THR A CA 1
ATOM 2026 C C . THR A 1 263 ? 23.823 -4.291 45.882 1.00 9.52 255 THR A C 1
ATOM 2027 O O . THR A 1 263 ? 24.677 -3.403 45.848 1.00 8.97 255 THR A O 1
ATOM 2031 N N . ILE A 1 264 ? 23.129 -4.657 44.814 1.00 8.46 256 ILE A N 1
ATOM 2032 C CA . ILE A 1 264 ? 23.472 -4.136 43.504 1.00 11.04 256 ILE A CA 1
ATOM 2033 C C . ILE A 1 264 ? 22.309 -4.386 42.553 1.00 10.93 256 ILE A C 1
ATOM 2034 O O . ILE A 1 264 ? 21.700 -5.454 42.577 1.00 12.14 256 ILE A O 1
ATOM 2039 N N . THR A 1 265 ? 21.980 -3.405 41.720 1.00 11.11 257 THR A N 1
ATOM 2040 C CA . THR A 1 265 ? 20.910 -3.625 40.746 1.00 12.20 257 THR A CA 1
ATOM 2041 C C . THR A 1 265 ? 21.334 -4.682 39.735 1.00 11.69 257 THR A C 1
ATOM 2042 O O . THR A 1 265 ? 22.524 -4.875 39.500 1.00 14.95 257 THR A O 1
ATOM 2046 N N . PRO A 1 266 ? 20.357 -5.378 39.127 1.00 15.57 258 PRO A N 1
ATOM 2047 C CA . PRO A 1 266 ? 20.722 -6.348 38.089 1.00 16.37 258 PRO A CA 1
ATOM 2048 C C . PRO A 1 266 ? 21.574 -5.705 36.997 1.00 16.65 258 PRO A C 1
ATOM 2049 O O . PRO A 1 266 ? 22.542 -6.298 36.516 1.00 18.82 258 PRO A O 1
ATOM 2053 N N . GLN A 1 267 ? 21.222 -4.469 36.668 1.00 16.35 259 GLN A N 1
ATOM 2054 C CA A GLN A 1 267 ? 21.916 -3.701 35.648 0.54 21.64 259 GLN A CA 1
ATOM 2055 C CA B GLN A 1 267 ? 21.931 -3.692 35.654 0.46 21.77 259 GLN A CA 1
ATOM 2056 C C . GLN A 1 267 ? 23.392 -3.514 36.031 1.00 22.98 259 GLN A C 1
ATOM 2057 O O . GLN A 1 267 ? 24.289 -3.807 35.240 1.00 25.21 259 GLN A O 1
ATOM 2068 N N . ASN A 1 268 ? 23.631 -3.030 37.246 1.00 16.30 260 ASN A N 1
ATOM 2069 C CA . ASN A 1 268 ? 25.002 -2.782 37.689 1.00 15.35 260 ASN A CA 1
ATOM 2070 C C . ASN A 1 268 ? 25.763 -4.080 37.945 1.00 17.42 260 ASN A C 1
ATOM 2071 O O . ASN A 1 268 ? 26.985 -4.109 37.844 1.00 19.25 260 ASN A O 1
ATOM 2076 N N . TYR A 1 269 ? 25.048 -5.153 38.276 1.00 14.69 261 TYR A N 1
ATOM 2077 C CA . TYR A 1 269 ? 25.679 -6.457 38.466 1.00 15.36 261 TYR A CA 1
ATOM 2078 C C . TYR A 1 269 ? 26.320 -6.944 37.162 1.00 20.59 261 TYR A C 1
ATOM 2079 O O . TYR A 1 269 ? 27.432 -7.469 37.170 1.00 19.87 261 TYR A O 1
ATOM 2088 N N . GLU A 1 270 ? 25.628 -6.753 36.044 1.00 19.55 262 GLU A N 1
ATOM 2089 C CA . GLU A 1 270 ? 26.190 -7.123 34.750 1.00 24.01 262 GLU A CA 1
ATOM 2090 C C . GLU A 1 270 ? 27.458 -6.310 34.479 1.00 22.27 262 GLU A C 1
ATOM 2091 O O . GLU A 1 270 ? 28.425 -6.833 33.930 1.00 29.16 262 GLU A O 1
ATOM 2097 N N . LYS A 1 271 ? 27.467 -5.043 34.887 1.00 18.24 263 LYS A N 1
ATOM 2098 C CA . LYS A 1 271 ? 28.669 -4.220 34.733 1.00 21.90 263 LYS A CA 1
ATOM 2099 C C . LYS A 1 271 ? 29.809 -4.750 35.598 1.00 24.74 263 LYS A C 1
ATOM 2100 O O . LYS A 1 271 ? 30.967 -4.754 35.174 1.00 24.79 263 LYS A O 1
ATOM 2106 N N . LEU A 1 272 ? 29.477 -5.183 36.815 1.00 19.45 264 LEU A N 1
ATOM 2107 C CA . LEU A 1 272 ? 30.471 -5.709 37.745 1.00 18.21 264 LEU A CA 1
ATOM 2108 C C . LEU A 1 272 ? 31.109 -6.980 37.191 1.00 21.29 264 LEU A C 1
ATOM 2109 O O . LEU A 1 272 ? 32.319 -7.177 37.298 1.00 24.21 264 LEU A O 1
ATOM 2114 N N . LEU A 1 273 ? 30.284 -7.830 36.585 1.00 23.11 265 LEU A N 1
ATOM 2115 C CA . LEU A 1 273 ? 30.756 -9.090 36.017 1.00 28.09 265 LEU A CA 1
ATOM 2116 C C . LEU A 1 273 ? 31.728 -8.870 34.859 1.00 28.91 265 LEU A C 1
ATOM 2117 O O . LEU A 1 273 ? 32.477 -9.774 34.498 1.00 33.53 265 LEU A O 1
ATOM 2122 N N . GLN A 1 274 ? 31.716 -7.669 34.286 1.00 22.59 266 GLN A N 1
ATOM 2123 C CA . GLN A 1 274 ? 32.612 -7.342 33.181 1.00 21.37 266 GLN A CA 1
ATOM 2124 C C . GLN A 1 274 ? 33.991 -6.908 33.658 1.00 23.81 266 GLN A C 1
ATOM 2125 O O . GLN A 1 274 ? 34.916 -6.774 32.859 1.00 27.48 266 GLN A O 1
ATOM 2131 N N . LYS A 1 275 ? 34.130 -6.679 34.961 1.00 23.13 267 LYS A N 1
ATOM 2132 C CA . LYS A 1 275 ? 35.420 -6.295 35.528 1.00 22.28 267 LYS A CA 1
ATOM 2133 C C . LYS A 1 275 ? 36.260 -7.531 35.837 1.00 21.82 267 LYS A C 1
ATOM 2134 O O . LYS A 1 275 ? 35.726 -8.621 36.047 1.00 25.04 267 LYS A O 1
ATOM 2140 N N . GLN A 1 276 ? 37.578 -7.359 35.847 1.00 24.15 268 GLN A N 1
ATOM 2141 C CA . GLN A 1 276 ? 38.477 -8.385 36.367 1.00 24.98 268 GLN A CA 1
ATOM 2142 C C . GLN A 1 276 ? 38.642 -8.159 37.866 1.00 27.58 268 GLN A C 1
ATOM 2143 O O . GLN A 1 276 ? 39.246 -7.173 38.286 1.00 33.79 268 GLN A O 1
ATOM 2145 N N . LEU A 1 277 ? 38.088 -9.059 38.672 1.00 22.48 269 LEU A N 1
ATOM 2146 C CA . LEU A 1 277 ? 38.156 -8.913 40.124 1.00 19.02 269 LEU A CA 1
ATOM 2147 C C . LEU A 1 277 ? 39.172 -9.892 40.706 1.00 21.49 269 LEU A C 1
ATOM 2148 O O . LEU A 1 277 ? 39.493 -10.898 40.075 1.00 21.16 269 LEU A O 1
ATOM 2153 N N . ASP A 1 278 ? 39.685 -9.603 41.901 1.00 17.74 270 ASP A N 1
ATOM 2154 C CA . ASP A 1 278 ? 40.681 -10.490 42.497 1.00 16.70 270 ASP A CA 1
ATOM 2155 C C . ASP A 1 278 ? 40.085 -11.435 43.543 1.00 21.83 270 ASP A C 1
ATOM 2156 O O . ASP A 1 278 ? 40.811 -12.015 44.351 1.00 23.13 270 ASP A O 1
ATOM 2161 N N . VAL A 1 279 ? 38.766 -11.593 43.508 1.00 14.61 271 VAL A N 1
ATOM 2162 C CA . VAL A 1 279 ? 38.071 -12.475 44.434 1.00 12.77 271 VAL A CA 1
ATOM 2163 C C . VAL A 1 279 ? 36.763 -12.905 43.799 1.00 14.22 271 VAL A C 1
ATOM 2164 O O . VAL A 1 279 ? 36.183 -12.168 43.007 1.00 14.25 271 VAL A O 1
ATOM 2168 N N . LYS A 1 280 ? 36.285 -14.098 44.121 1.00 12.12 272 LYS A N 1
ATOM 2169 C CA . LYS A 1 280 ? 35.010 -14.474 43.549 1.00 12.41 272 LYS A CA 1
ATOM 2170 C C . LYS A 1 280 ? 33.883 -13.722 44.239 1.00 12.03 272 LYS A C 1
ATOM 2171 O O . LYS A 1 280 ? 34.020 -13.247 45.377 1.00 9.09 272 LYS A O 1
ATOM 2177 N N . ILE A 1 281 ? 32.778 -13.624 43.506 1.00 11.84 273 ILE A N 1
ATOM 2178 C CA . ILE A 1 281 ? 31.573 -12.900 43.881 1.00 11.74 273 ILE A CA 1
ATOM 2179 C C . ILE A 1 281 ? 30.437 -13.874 43.703 1.00 10.29 273 ILE A C 1
ATOM 2180 O O . ILE A 1 281 ? 30.395 -14.553 42.683 1.00 12.68 273 ILE A O 1
ATOM 2185 N N . THR A 1 282 ? 29.514 -13.938 44.662 1.00 8.57 274 THR A N 1
ATOM 2186 C CA . THR A 1 282 ? 28.374 -14.850 44.539 1.00 9.59 274 THR A CA 1
ATOM 2187 C C . THR A 1 282 ? 27.079 -14.126 44.847 1.00 7.86 274 THR A C 1
ATOM 2188 O O . THR A 1 282 ? 26.940 -13.494 45.890 1.00 10.51 274 THR A O 1
ATOM 2192 N N . MET A 1 283 ? 26.139 -14.224 43.920 1.00 9.00 275 MET A N 1
ATOM 2193 C CA . MET A 1 283 ? 24.797 -13.723 44.135 1.00 9.86 275 MET A CA 1
ATOM 2194 C C . MET A 1 283 ? 24.058 -14.732 45.010 1.00 10.47 275 MET A C 1
ATOM 2195 O O . MET A 1 283 ? 23.946 -15.909 44.636 1.00 11.33 275 MET A O 1
ATOM 2200 N N . ILE A 1 284 ? 23.555 -14.276 46.158 1.00 9.28 276 ILE A N 1
ATOM 2201 C CA . ILE A 1 284 ? 22.969 -15.185 47.139 1.00 8.14 276 ILE A CA 1
ATOM 2202 C C . ILE A 1 284 ? 21.525 -14.877 47.487 1.00 8.51 276 ILE A C 1
ATOM 2203 O O . ILE A 1 284 ? 20.964 -15.500 48.373 1.00 8.65 276 ILE A O 1
ATOM 2208 N N . GLY A 1 285 ? 20.920 -13.913 46.804 1.00 9.83 277 GLY A N 1
ATOM 2209 C CA . GLY A 1 285 ? 19.540 -13.577 47.097 1.00 11.91 277 GLY A CA 1
ATOM 2210 C C . GLY A 1 285 ? 19.185 -12.199 46.604 1.00 8.04 277 GLY A C 1
ATOM 2211 O O . GLY A 1 285 ? 19.872 -11.634 45.763 1.00 9.22 277 GLY A O 1
ATOM 2212 N N . GLN A 1 286 ? 18.095 -11.660 47.132 1.00 7.64 278 GLN A N 1
ATOM 2213 C CA . GLN A 1 286 ? 17.541 -10.443 46.579 1.00 9.96 278 GLN A CA 1
ATOM 2214 C C . GLN A 1 286 ? 16.837 -9.632 47.664 1.00 8.37 278 GLN A C 1
ATOM 2215 O O . GLN A 1 286 ? 16.279 -10.191 48.614 1.00 8.61 278 GLN A O 1
ATOM 2221 N N . ILE A 1 287 ? 16.886 -8.312 47.517 1.00 7.97 279 ILE A N 1
ATOM 2222 C CA . ILE A 1 287 ? 16.213 -7.389 48.431 1.00 9.37 279 ILE A CA 1
ATOM 2223 C C . ILE A 1 287 ? 14.718 -7.377 48.128 1.00 11.06 279 ILE A C 1
ATOM 2224 O O . ILE A 1 287 ? 14.331 -7.326 46.965 1.00 11.52 279 ILE A O 1
ATOM 2229 N N . VAL A 1 288 ? 13.890 -7.417 49.171 1.00 9.25 280 VAL A N 1
ATOM 2230 C CA . VAL A 1 288 ? 12.433 -7.425 49.027 1.00 9.23 280 VAL A CA 1
ATOM 2231 C C . VAL A 1 288 ? 11.806 -6.323 49.879 1.00 9.87 280 VAL A C 1
ATOM 2232 O O . VAL A 1 288 ? 12.458 -5.750 50.747 1.00 10.60 280 VAL A O 1
ATOM 2236 N N . GLU A 1 289 ? 10.528 -6.034 49.635 1.00 12.72 281 GLU A N 1
ATOM 2237 C CA . GLU A 1 289 ? 9.813 -5.019 50.400 1.00 11.55 281 GLU A CA 1
ATOM 2238 C C . GLU A 1 289 ? 9.609 -5.437 51.852 1.00 13.26 281 GLU A C 1
ATOM 2239 O O . GLU A 1 289 ? 9.774 -4.636 52.775 1.00 14.72 281 GLU A O 1
ATOM 2245 N N . GLN A 1 290 ? 9.230 -6.694 52.040 1.00 11.84 282 GLN A N 1
ATOM 2246 C CA . GLN A 1 290 ? 8.999 -7.243 53.371 1.00 13.00 282 GLN A CA 1
ATOM 2247 C C . GLN A 1 290 ? 10.230 -7.084 54.242 1.00 11.51 282 GLN A C 1
ATOM 2248 O O . GLN A 1 290 ? 11.290 -7.596 53.895 1.00 11.41 282 GLN A O 1
ATOM 2254 N N . THR A 1 291 ? 10.091 -6.405 55.378 1.00 12.77 283 THR A N 1
ATOM 2255 C CA . THR A 1 291 ? 11.262 -6.115 56.212 1.00 11.47 283 THR A CA 1
ATOM 2256 C C . THR A 1 291 ? 11.603 -7.285 57.122 1.00 15.53 283 THR A C 1
ATOM 2257 O O . THR A 1 291 ? 11.540 -7.197 58.349 1.00 17.34 283 THR A O 1
ATOM 2261 N N . LYS A 1 292 ? 11.991 -8.385 56.492 1.00 12.07 284 LYS A N 1
ATOM 2262 C CA . LYS A 1 292 ? 12.364 -9.595 57.190 1.00 11.64 284 LYS A CA 1
ATOM 2263 C C . LYS A 1 292 ? 13.463 -10.252 56.375 1.00 10.73 284 LYS A C 1
ATOM 2264 O O . LYS A 1 292 ? 13.453 -10.165 55.145 1.00 10.56 284 LYS A O 1
ATOM 2270 N N . LEU A 1 293 ? 14.418 -10.870 57.063 1.00 9.19 285 LEU A N 1
ATOM 2271 C CA . LEU A 1 293 ? 15.407 -11.726 56.428 1.00 8.58 285 LEU A CA 1
ATOM 2272 C C . LEU A 1 293 ? 14.896 -13.161 56.450 1.00 12.42 285 LEU A C 1
ATOM 2273 O O . LEU A 1 293 ? 14.738 -13.766 57.519 1.00 11.64 285 LEU A O 1
ATOM 2278 N N . THR A 1 294 ? 14.609 -13.692 55.263 1.00 9.92 286 THR A N 1
ATOM 2279 C CA . THR A 1 294 ? 14.104 -15.058 55.137 1.00 10.90 286 THR A CA 1
ATOM 2280 C C . THR A 1 294 ? 15.033 -15.903 54.276 1.00 10.00 286 THR A C 1
ATOM 2281 O O . THR A 1 294 ? 15.862 -15.378 53.513 1.00 10.32 286 THR A O 1
ATOM 2285 N N . PHE A 1 295 ? 14.900 -17.217 54.419 1.00 11.19 287 PHE A N 1
ATOM 2286 C CA . PHE A 1 295 ? 15.791 -18.159 53.757 1.00 12.21 287 PHE A CA 1
ATOM 2287 C C . PHE A 1 295 ? 14.983 -19.205 53.025 1.00 11.78 287 PHE A C 1
ATOM 2288 O O . PHE A 1 295 ? 13.917 -19.612 53.476 1.00 15.16 287 PHE A O 1
ATOM 2296 N N . GLU A 1 296 ? 15.493 -19.641 51.885 1.00 10.80 288 GLU A N 1
ATOM 2297 C CA . GLU A 1 296 ? 14.864 -20.756 51.204 1.00 11.78 288 GLU A CA 1
ATOM 2298 C C . GLU A 1 296 ? 15.924 -21.773 50.828 1.00 13.28 288 GLU A C 1
ATOM 2299 O O . GLU A 1 296 ? 17.098 -21.436 50.642 1.00 10.86 288 GLU A O 1
ATOM 2305 N N . HIS A 1 297 ? 15.502 -23.027 50.754 1.00 11.83 289 HIS A N 1
ATOM 2306 C CA . HIS A 1 297 ? 16.365 -24.117 50.324 1.00 11.47 289 HIS A CA 1
ATOM 2307 C C . HIS A 1 297 ? 15.700 -24.833 49.161 1.00 11.02 289 HIS A C 1
ATOM 2308 O O . HIS A 1 297 ? 14.691 -25.510 49.358 1.00 11.99 289 HIS A O 1
ATOM 2315 N N . LEU A 1 298 ? 16.263 -24.658 47.964 1.00 10.31 290 LEU A N 1
ATOM 2316 C CA . LEU A 1 298 ? 15.738 -25.280 46.742 1.00 10.62 290 LEU A CA 1
ATOM 2317 C C . LEU A 1 298 ? 14.222 -25.098 46.620 1.00 14.03 290 LEU A C 1
ATOM 2318 O O . LEU A 1 298 ? 13.468 -26.054 46.402 1.00 17.34 290 LEU A O 1
ATOM 2323 N N . GLY A 1 299 ? 13.786 -23.853 46.771 1.00 13.36 291 GLY A N 1
ATOM 2324 C CA . GLY A 1 299 ? 12.390 -23.506 46.560 1.00 17.77 291 GLY A CA 1
ATOM 2325 C C . GLY A 1 299 ? 11.484 -23.587 47.777 1.00 22.76 291 GLY A C 1
ATOM 2326 O O . GLY A 1 299 ? 10.331 -23.149 47.728 1.00 27.89 291 GLY A O 1
ATOM 2327 N N . SER A 1 300 ? 11.994 -24.146 48.871 1.00 14.04 292 SER A N 1
ATOM 2328 C CA . SER A 1 300 ? 11.194 -24.318 50.078 1.00 12.87 292 SER A CA 1
ATOM 2329 C C . SER A 1 300 ? 11.595 -23.321 51.150 1.00 13.30 292 SER A C 1
ATOM 2330 O O . SER A 1 300 ? 12.784 -23.092 51.369 1.00 14.37 292 SER A O 1
ATOM 2333 N N . ASP A 1 301 ? 10.606 -22.745 51.831 1.00 17.42 293 ASP A N 1
ATOM 2334 C CA . ASP A 1 301 ? 10.884 -21.892 52.982 1.00 17.74 293 ASP A CA 1
ATOM 2335 C C . ASP A 1 301 ? 11.681 -22.685 54.008 1.00 18.26 293 ASP A C 1
ATOM 2336 O O . ASP A 1 301 ? 11.368 -23.847 54.285 1.00 18.87 293 ASP A O 1
ATOM 2341 N N . TYR A 1 302 ? 12.720 -22.062 54.555 1.00 16.32 294 TYR A N 1
ATOM 2342 C CA . TYR A 1 302 ? 13.606 -22.748 55.480 1.00 15.41 294 TYR A CA 1
ATOM 2343 C C . TYR A 1 302 ? 13.750 -21.932 56.753 1.00 18.05 294 TYR A C 1
ATOM 2344 O O . TYR A 1 302 ? 14.513 -20.964 56.792 1.00 17.73 294 TYR A O 1
ATOM 2353 N N . PRO A 1 303 ? 12.997 -22.303 57.797 1.00 22.85 295 PRO A N 1
ATOM 2354 C CA . PRO A 1 303 ? 13.104 -21.624 59.093 1.00 24.21 295 PRO A CA 1
ATOM 2355 C C . PRO A 1 303 ? 14.505 -21.745 59.678 1.00 26.75 295 PRO A C 1
ATOM 2356 O O . PRO A 1 303 ? 15.090 -22.829 59.660 1.00 27.92 295 PRO A O 1
ATOM 2360 N N . LEU A 1 304 ? 15.038 -20.645 60.194 1.00 25.56 296 LEU A N 1
ATOM 2361 C CA . LEU A 1 304 ? 16.401 -20.646 60.702 1.00 28.11 296 LEU A CA 1
ATOM 2362 C C . LEU A 1 304 ? 16.568 -19.636 61.828 1.00 29.90 296 LEU A C 1
ATOM 2363 O O . LEU A 1 304 ? 16.257 -18.459 61.659 1.00 36.49 296 LEU A O 1
ATOM 2368 N N . GLN A 1 305 ? 17.054 -20.100 62.977 1.00 26.90 297 GLN A N 1
ATOM 2369 C CA . GLN A 1 305 ? 17.316 -19.226 64.118 1.00 27.41 297 GLN A CA 1
ATOM 2370 C C . GLN A 1 305 ? 18.795 -18.857 64.165 1.00 31.28 297 GLN A C 1
ATOM 2371 O O . GLN A 1 305 ? 19.659 -19.732 64.220 1.00 35.96 297 GLN A O 1
ATOM 2373 N N . ILE A 1 306 ? 19.090 -17.562 64.139 1.00 27.94 298 ILE A N 1
ATOM 2374 C CA . ILE A 1 306 ? 20.478 -17.119 64.088 1.00 37.09 298 ILE A CA 1
ATOM 2375 C C . ILE A 1 306 ? 20.830 -16.215 65.265 1.00 41.72 298 ILE A C 1
ATOM 2376 O O . ILE A 1 306 ? 20.190 -15.189 65.490 1.00 43.77 298 ILE A O 1
ATOM 2381 N N . HIS A 1 307 ? 21.850 -16.619 66.017 1.00 44.25 299 HIS A N 1
ATOM 2382 C CA . HIS A 1 307 ? 22.342 -15.842 67.146 1.00 44.36 299 HIS A CA 1
ATOM 2383 C C . HIS A 1 307 ? 23.565 -15.041 66.721 1.00 44.85 299 HIS A C 1
ATOM 2384 O O . HIS A 1 307 ? 24.582 -15.606 66.316 1.00 41.41 299 HIS A O 1
ATOM 2386 N N . GLY A 1 308 ? 23.464 -13.721 66.811 1.00 42.86 300 GLY A N 1
ATOM 2387 C CA . GLY A 1 308 ? 24.536 -12.861 66.355 1.00 43.42 300 GLY A CA 1
ATOM 2388 C C . GLY A 1 308 ? 25.580 -12.520 67.403 1.00 44.76 300 GLY A C 1
ATOM 2389 O O . GLY A 1 308 ? 25.363 -12.729 68.597 1.00 50.34 300 GLY A O 1
ATOM 2390 N N . TYR A 1 309 ? 26.717 -11.991 66.957 1.00 42.17 301 TYR A N 1
ATOM 2391 C CA . TYR A 1 309 ? 27.790 -11.634 67.880 1.00 35.91 301 TYR A CA 1
ATOM 2392 C C . TYR A 1 309 ? 27.619 -10.224 68.432 1.00 39.38 301 TYR A C 1
ATOM 2393 O O . TYR A 1 309 ? 27.403 -9.261 67.692 1.00 31.34 301 TYR A O 1
ATOM 2402 N N . GLN A 1 310 ? 27.737 -10.115 69.746 1.00 36.55 302 GLN A N 1
ATOM 2403 C CA . GLN A 1 310 ? 27.725 -8.827 70.408 1.00 38.30 302 GLN A CA 1
ATOM 2404 C C . GLN A 1 310 ? 28.603 -8.921 71.646 1.00 35.31 302 GLN A C 1
ATOM 2405 O O . GLN A 1 310 ? 28.617 -9.943 72.329 1.00 32.43 302 GLN A O 1
ATOM 2411 N N . HIS A 1 311 ? 29.357 -7.872 71.928 1.00 27.16 303 HIS A N 1
ATOM 2412 C CA . HIS A 1 311 ? 30.130 -7.862 73.158 1.00 23.85 303 HIS A CA 1
ATOM 2413 C C . HIS A 1 311 ? 29.157 -7.681 74.313 1.00 30.18 303 HIS A C 1
ATOM 2414 O O . HIS A 1 311 ? 28.115 -7.038 74.152 1.00 32.54 303 HIS A O 1
ATOM 2421 N N . PHE A 1 312 ? 29.481 -8.285 75.455 1.00 28.80 304 PHE A N 1
ATOM 2422 C CA . PHE A 1 312 ? 28.646 -8.228 76.663 1.00 27.32 304 PHE A CA 1
ATOM 2423 C C . PHE A 1 312 ? 27.310 -8.933 76.458 1.00 37.94 304 PHE A C 1
ATOM 2424 O O . PHE A 1 312 ? 26.376 -8.737 77.233 1.00 40.59 304 PHE A O 1
ATOM 2432 N N . ALA A 1 313 ? 27.219 -9.742 75.410 1.00 40.02 305 ALA A N 1
ATOM 2433 C CA . ALA A 1 313 ? 26.026 -10.546 75.183 1.00 45.97 305 ALA A CA 1
ATOM 2434 C C . ALA A 1 313 ? 25.991 -11.679 76.197 1.00 57.73 305 ALA A C 1
ATOM 2435 O O . ALA A 1 313 ? 26.967 -12.418 76.339 1.00 61.43 305 ALA A O 1
ATOM 2438 N N . ALA B 1 10 ? 24.108 -4.906 76.534 1.00 38.10 2 ALA B N 1
ATOM 2439 C CA . ALA B 1 10 ? 24.382 -5.226 75.137 1.00 33.61 2 ALA B CA 1
ATOM 2440 C C . ALA B 1 10 ? 25.161 -4.103 74.455 1.00 35.22 2 ALA B C 1
ATOM 2441 O O . ALA B 1 10 ? 24.864 -2.925 74.648 1.00 34.69 2 ALA B O 1
ATOM 2443 N N . GLU B 1 11 ? 26.150 -4.483 73.650 1.00 32.27 3 GLU B N 1
ATOM 2444 C CA . GLU B 1 11 ? 27.021 -3.537 72.948 1.00 27.79 3 GLU B CA 1
ATOM 2445 C C . GLU B 1 11 ? 26.276 -2.448 72.171 1.00 26.22 3 GLU B C 1
ATOM 2446 O O . GLU B 1 11 ? 26.576 -1.261 72.299 1.00 21.85 3 GLU B O 1
ATOM 2452 N N . PHE B 1 12 ? 25.308 -2.850 71.360 1.00 25.56 4 PHE B N 1
ATOM 2453 C CA . PHE B 1 12 ? 24.639 -1.912 70.462 1.00 24.01 4 PHE B CA 1
ATOM 2454 C C . PHE B 1 12 ? 23.861 -0.830 71.231 1.00 24.59 4 PHE B C 1
ATOM 2455 O O . PHE B 1 12 ? 23.880 0.349 70.869 1.00 25.97 4 PHE B O 1
ATOM 2463 N N . SER B 1 13 ? 23.186 -1.231 72.300 1.00 27.00 5 SER B N 1
ATOM 2464 C CA . SER B 1 13 ? 22.441 -0.276 73.110 1.00 24.83 5 SER B CA 1
ATOM 2465 C C . SER B 1 13 ? 23.399 0.609 73.912 1.00 23.60 5 SER B C 1
ATOM 2466 O O . SER B 1 13 ? 23.078 1.755 74.217 1.00 22.38 5 SER B O 1
ATOM 2469 N N . ILE B 1 14 ? 24.578 0.083 74.241 1.00 20.30 6 ILE B N 1
ATOM 2470 C CA . ILE B 1 14 ? 25.582 0.869 74.958 1.00 19.25 6 ILE B CA 1
ATOM 2471 C C . ILE B 1 14 ? 26.043 2.038 74.101 1.00 18.32 6 ILE B C 1
ATOM 2472 O O . ILE B 1 14 ? 26.123 3.176 74.570 1.00 17.56 6 ILE B O 1
ATOM 2477 N N . ILE B 1 15 ? 26.350 1.759 72.839 1.00 15.78 7 ILE B N 1
ATOM 2478 C CA . ILE B 1 15 ? 26.792 2.795 71.917 1.00 13.87 7 ILE B CA 1
ATOM 2479 C C . ILE B 1 15 ? 25.713 3.856 71.763 1.00 16.48 7 ILE B C 1
ATOM 2480 O O . ILE B 1 15 ? 25.981 5.055 71.829 1.00 17.38 7 ILE B O 1
ATOM 2485 N N . ASP B 1 16 ? 24.480 3.407 71.561 1.00 18.99 8 ASP B N 1
ATOM 2486 C CA . ASP B 1 16 ? 23.394 4.338 71.315 1.00 23.39 8 ASP B CA 1
ATOM 2487 C C . ASP B 1 16 ? 23.100 5.207 72.538 1.00 25.82 8 ASP B C 1
ATOM 2488 O O . ASP B 1 16 ? 22.797 6.387 72.395 1.00 30.43 8 ASP B O 1
ATOM 2493 N N . GLN B 1 17 ? 23.205 4.635 73.734 1.00 18.72 9 GLN B N 1
ATOM 2494 C CA . GLN B 1 17 ? 22.891 5.382 74.950 1.00 18.25 9 GLN B CA 1
ATOM 2495 C C . GLN B 1 17 ? 24.009 6.320 75.398 1.00 19.73 9 GLN B C 1
ATOM 2496 O O . GLN B 1 17 ? 23.744 7.434 75.848 1.00 23.65 9 GLN B O 1
ATOM 2502 N N . TYR B 1 18 ? 25.255 5.877 75.284 1.00 18.23 10 TYR B N 1
ATOM 2503 C CA . TYR B 1 18 ? 26.360 6.621 75.878 1.00 16.49 10 TYR B CA 1
ATOM 2504 C C . TYR B 1 18 ? 27.285 7.305 74.881 1.00 16.57 10 TYR B C 1
ATOM 2505 O O . TYR B 1 18 ? 27.948 8.282 75.221 1.00 15.99 10 TYR B O 1
ATOM 2514 N N . PHE B 1 19 ? 27.349 6.808 73.653 1.00 15.46 11 PHE B N 1
ATOM 2515 C CA . PHE B 1 19 ? 28.388 7.296 72.751 1.00 14.10 11 PHE B CA 1
ATOM 2516 C C . PHE B 1 19 ? 27.846 7.798 71.418 1.00 18.12 11 PHE B C 1
ATOM 2517 O O . PHE B 1 19 ? 28.591 7.928 70.459 1.00 23.36 11 PHE B O 1
ATOM 2525 N N . ASN B 1 20 ? 26.555 8.111 71.368 1.00 15.89 12 ASN B N 1
ATOM 2526 C CA . ASN B 1 20 ? 25.958 8.633 70.147 1.00 18.77 12 ASN B CA 1
ATOM 2527 C C . ASN B 1 20 ? 25.016 9.762 70.540 1.00 23.40 12 ASN B C 1
ATOM 2528 O O . ASN B 1 20 ? 23.894 9.861 70.041 1.00 31.51 12 ASN B O 1
ATOM 2533 N N . ARG B 1 21 ? 25.486 10.613 71.445 1.00 22.14 13 ARG B N 1
ATOM 2534 C CA . ARG B 1 21 ? 24.602 11.508 72.184 1.00 28.85 13 ARG B CA 1
ATOM 2535 C C . ARG B 1 21 ? 24.336 12.802 71.462 1.00 36.24 13 ARG B C 1
ATOM 2536 O O . ARG B 1 21 ? 23.336 13.475 71.727 1.00 40.35 13 ARG B O 1
ATOM 2544 N N . GLN B 1 22 ? 25.229 13.165 70.555 1.00 33.56 14 GLN B N 1
ATOM 2545 C CA . GLN B 1 22 ? 25.150 14.494 69.987 1.00 39.95 14 GLN B CA 1
ATOM 2546 C C . GLN B 1 22 ? 25.233 14.514 68.470 1.00 34.86 14 GLN B C 1
ATOM 2547 O O . GLN B 1 22 ? 25.815 13.631 67.844 1.00 38.50 14 GLN B O 1
ATOM 2553 N N . SER B 1 23 ? 24.598 15.523 67.894 1.00 35.72 15 SER B N 1
ATOM 2554 C CA . SER B 1 23 ? 24.693 15.795 66.471 1.00 42.42 15 SER B CA 1
ATOM 2555 C C . SER B 1 23 ? 25.834 16.782 66.260 1.00 48.36 15 SER B C 1
ATOM 2556 O O . SER B 1 23 ? 26.101 17.626 67.121 1.00 49.62 15 SER B O 1
ATOM 2559 N N . HIS B 1 24 ? 26.511 16.677 65.123 1.00 42.86 16 HIS B N 1
ATOM 2560 C CA . HIS B 1 24 ? 27.690 17.497 64.885 1.00 41.32 16 HIS B CA 1
ATOM 2561 C C . HIS B 1 24 ? 27.672 18.147 63.505 1.00 45.67 16 HIS B C 1
ATOM 2562 O O . HIS B 1 24 ? 27.677 17.454 62.484 1.00 41.79 16 HIS B O 1
ATOM 2564 N N . PRO B 1 25 ? 27.680 19.490 63.481 1.00 49.66 17 PRO B N 1
ATOM 2565 C CA . PRO B 1 25 ? 27.582 20.345 62.290 1.00 50.74 17 PRO B CA 1
ATOM 2566 C C . PRO B 1 25 ? 28.487 19.945 61.122 1.00 51.53 17 PRO B C 1
ATOM 2567 O O . PRO B 1 25 ? 27.995 19.791 60.002 1.00 54.07 17 PRO B O 1
ATOM 2571 N N . ASP B 1 26 ? 29.781 19.775 61.374 1.00 45.82 18 ASP B N 1
ATOM 2572 C CA . ASP B 1 26 ? 30.741 19.609 60.286 1.00 40.74 18 ASP B CA 1
ATOM 2573 C C . ASP B 1 26 ? 31.245 18.178 60.133 1.00 39.34 18 ASP B C 1
ATOM 2574 O O . ASP B 1 26 ? 32.452 17.953 60.063 1.00 37.10 18 ASP B O 1
ATOM 2576 N N . VAL B 1 27 ? 30.329 17.214 60.069 1.00 32.74 19 VAL B N 1
ATOM 2577 C CA . VAL B 1 27 ? 30.710 15.818 59.853 1.00 24.94 19 VAL B CA 1
ATOM 2578 C C . VAL B 1 27 ? 29.901 15.199 58.705 1.00 15.66 19 VAL B C 1
ATOM 2579 O O . VAL B 1 27 ? 28.688 15.068 58.798 1.00 21.29 19 VAL B O 1
ATOM 2583 N N . ALA B 1 28 ? 30.580 14.806 57.632 1.00 14.52 20 ALA B N 1
ATOM 2584 C CA . ALA B 1 28 ? 29.891 14.291 56.450 1.00 12.30 20 ALA B CA 1
ATOM 2585 C C . ALA B 1 28 ? 29.138 12.996 56.773 1.00 13.73 20 ALA B C 1
ATOM 2586 O O . ALA B 1 28 ? 28.017 12.773 56.299 1.00 15.32 20 ALA B O 1
ATOM 2588 N N . LEU B 1 29 ? 29.754 12.160 57.598 1.00 13.11 21 LEU B N 1
ATOM 2589 C CA . LEU B 1 29 ? 29.113 10.932 58.075 1.00 12.91 21 LEU B CA 1
ATOM 2590 C C . LEU B 1 29 ? 29.695 10.550 59.429 1.00 9.61 21 LEU B C 1
ATOM 2591 O O . LEU B 1 29 ? 30.892 10.279 59.550 1.00 12.35 21 LEU B O 1
ATOM 2596 N N . GLY B 1 30 ? 28.842 10.540 60.446 1.00 13.03 22 GLY B N 1
ATOM 2597 C CA . GLY B 1 30 ? 29.265 10.152 61.776 1.00 13.05 22 GLY B CA 1
ATOM 2598 C C . GLY B 1 30 ? 28.894 8.712 62.067 1.00 14.19 22 GLY B C 1
ATOM 2599 O O . GLY B 1 30 ? 28.792 7.883 61.159 1.00 16.83 22 GLY B O 1
ATOM 2600 N N . ILE B 1 31 ? 28.668 8.436 63.349 1.00 11.76 23 ILE B N 1
ATOM 2601 C CA . ILE B 1 31 ? 28.422 7.091 63.855 1.00 10.57 23 ILE B CA 1
ATOM 2602 C C . ILE B 1 31 ? 27.294 6.378 63.134 1.00 14.48 23 ILE B C 1
ATOM 2603 O O . ILE B 1 31 ? 26.220 6.952 62.905 1.00 15.42 23 ILE B O 1
ATOM 2608 N N . GLY B 1 32 ? 27.536 5.119 62.776 1.00 13.31 24 GLY B N 1
ATOM 2609 C CA . GLY B 1 32 ? 26.484 4.279 62.239 1.00 14.35 24 GLY B CA 1
ATOM 2610 C C . GLY B 1 32 ? 26.869 3.422 61.049 1.00 11.07 24 GLY B C 1
ATOM 2611 O O . GLY B 1 32 ? 26.127 2.515 60.664 1.00 14.14 24 GLY B O 1
ATOM 2612 N N . ASP B 1 33 ? 28.013 3.726 60.445 1.00 10.23 25 ASP B N 1
ATOM 2613 C CA . ASP B 1 33 ? 28.476 2.975 59.284 1.00 10.54 25 ASP B CA 1
ATOM 2614 C C . ASP B 1 33 ? 29.839 2.349 59.568 1.00 9.54 25 ASP B C 1
ATOM 2615 O O . ASP B 1 33 ? 30.364 2.441 60.680 1.00 9.68 25 ASP B O 1
ATOM 2620 N N . ASP B 1 34 ? 30.419 1.710 58.561 1.00 9.19 26 ASP B N 1
ATOM 2621 C CA . ASP B 1 34 ? 31.707 1.040 58.758 1.00 8.81 26 ASP B CA 1
ATOM 2622 C C . ASP B 1 34 ? 32.856 2.001 59.030 1.00 8.70 26 ASP B C 1
ATOM 2623 O O . ASP B 1 34 ? 33.774 1.682 59.786 1.00 9.21 26 ASP B O 1
ATOM 2628 N N . SER B 1 35 ? 32.798 3.177 58.417 1.00 8.25 27 SER B N 1
ATOM 2629 C CA . SER B 1 35 ? 33.761 4.242 58.694 1.00 9.36 27 SER B CA 1
ATOM 2630 C C . SER B 1 35 ? 33.020 5.551 58.824 1.00 8.39 27 SER B C 1
ATOM 2631 O O . SER B 1 35 ? 31.859 5.645 58.407 1.00 10.18 27 SER B O 1
ATOM 2634 N N . ALA B 1 36 ? 33.699 6.550 59.379 1.00 7.05 28 ALA B N 1
ATOM 2635 C CA . ALA B 1 36 ? 33.194 7.916 59.373 1.00 8.16 28 ALA B CA 1
ATOM 2636 C C . ALA B 1 36 ? 33.773 8.635 58.162 1.00 11.08 28 ALA B C 1
ATOM 2637 O O . ALA B 1 36 ? 34.786 8.200 57.606 1.00 9.27 28 ALA B O 1
ATOM 2639 N N . LEU B 1 37 ? 33.122 9.717 57.748 1.00 10.81 29 LEU B N 1
ATOM 2640 C CA . LEU B 1 37 ? 33.562 10.498 56.596 1.00 9.59 29 LEU B CA 1
ATOM 2641 C C . LEU B 1 37 ? 33.735 11.963 56.969 1.00 9.84 29 LEU B C 1
ATOM 2642 O O . LEU B 1 37 ? 32.840 12.557 57.577 1.00 11.28 29 LEU B O 1
ATOM 2647 N N . ILE B 1 38 ? 34.879 12.547 56.611 1.00 12.20 30 ILE B N 1
ATOM 2648 C CA A ILE B 1 38 ? 35.115 13.973 56.839 0.58 12.37 30 ILE B CA 1
ATOM 2649 C CA B ILE B 1 38 ? 35.108 13.968 56.842 0.42 12.27 30 ILE B CA 1
ATOM 2650 C C . ILE B 1 38 ? 35.537 14.652 55.547 1.00 13.98 30 ILE B C 1
ATOM 2651 O O . ILE B 1 38 ? 36.433 14.172 54.851 1.00 14.28 30 ILE B O 1
ATOM 2660 N N . THR B 1 39 ? 34.898 15.777 55.240 1.00 15.00 31 THR B N 1
ATOM 2661 C CA . THR B 1 39 ? 35.293 16.612 54.109 1.00 17.21 31 THR B CA 1
ATOM 2662 C C . THR B 1 39 ? 36.365 17.592 54.593 1.00 12.95 31 THR B C 1
ATOM 2663 O O . THR B 1 39 ? 36.085 18.417 55.459 1.00 15.15 31 THR B O 1
ATOM 2667 N N . PRO B 1 40 ? 37.591 17.502 54.048 1.00 12.44 32 PRO B N 1
ATOM 2668 C CA . PRO B 1 40 ? 38.660 18.400 54.504 1.00 12.47 32 PRO B CA 1
ATOM 2669 C C . PRO B 1 40 ? 38.384 19.848 54.159 1.00 12.53 32 PRO B C 1
ATOM 2670 O O . PRO B 1 40 ? 37.792 20.130 53.110 1.00 13.53 32 PRO B O 1
ATOM 2674 N N . PRO B 1 41 ? 38.819 20.768 55.025 1.00 10.70 33 PRO B N 1
ATOM 2675 C CA . PRO B 1 41 ? 38.879 22.161 54.575 1.00 11.85 33 PRO B CA 1
ATOM 2676 C C . PRO B 1 41 ? 39.909 22.282 53.457 1.00 11.29 33 PRO B C 1
ATOM 2677 O O . PRO B 1 41 ? 40.818 21.458 53.384 1.00 10.35 33 PRO B O 1
ATOM 2681 N N . PRO B 1 42 ? 39.770 23.282 52.585 1.00 12.03 34 PRO B N 1
ATOM 2682 C CA . PRO B 1 42 ? 40.717 23.452 51.481 1.00 13.35 34 PRO B CA 1
ATOM 2683 C C . PRO B 1 42 ? 42.114 23.823 51.976 1.00 11.86 34 PRO B C 1
ATOM 2684 O O . PRO B 1 42 ? 42.222 24.477 53.008 1.00 12.98 34 PRO B O 1
ATOM 2688 N N . ASN B 1 43 ? 43.150 23.395 51.254 1.00 10.99 35 ASN B N 1
ATOM 2689 C CA . ASN B 1 43 ? 44.532 23.824 51.516 1.00 11.42 35 ASN B CA 1
ATOM 2690 C C . ASN B 1 43 ? 45.010 23.479 52.919 1.00 11.65 35 ASN B C 1
ATOM 2691 O O . ASN B 1 43 ? 45.778 24.227 53.529 1.00 12.76 35 ASN B O 1
ATOM 2696 N N . GLN B 1 44 ? 44.545 22.338 53.426 1.00 9.68 36 GLN B N 1
ATOM 2697 C CA . GLN B 1 44 ? 44.910 21.912 54.767 1.00 8.25 36 GLN B CA 1
ATOM 2698 C C . GLN B 1 44 ? 45.267 20.440 54.819 1.00 9.19 36 GLN B C 1
ATOM 2699 O O . GLN B 1 44 ? 44.723 19.624 54.073 1.00 12.94 36 GLN B O 1
ATOM 2705 N N . GLN B 1 45 ? 46.188 20.123 55.708 1.00 9.90 37 GLN B N 1
ATOM 2706 C CA . GLN B 1 45 ? 46.604 18.755 55.941 1.00 8.16 37 GLN B CA 1
ATOM 2707 C C . GLN B 1 45 ? 45.833 18.151 57.105 1.00 8.81 37 GLN B C 1
ATOM 2708 O O . GLN B 1 45 ? 45.457 18.850 58.059 1.00 8.55 37 GLN B O 1
ATOM 2714 N N . LEU B 1 46 ? 45.615 16.845 57.024 1.00 8.60 38 LEU B N 1
ATOM 2715 C CA . LEU B 1 46 ? 45.116 16.069 58.149 1.00 9.69 38 LEU B CA 1
ATOM 2716 C C . LEU B 1 46 ? 46.201 15.917 59.202 1.00 7.48 38 LEU B C 1
ATOM 2717 O O . LEU B 1 46 ? 47.347 15.605 58.872 1.00 9.23 38 LEU B O 1
ATOM 2722 N N . VAL B 1 47 ? 45.829 16.161 60.451 1.00 7.81 39 VAL B N 1
ATOM 2723 C CA . VAL B 1 47 ? 46.708 16.028 61.604 1.00 8.69 39 VAL B CA 1
ATOM 2724 C C . VAL B 1 47 ? 46.095 14.927 62.454 1.00 8.14 39 VAL B C 1
ATOM 2725 O O . VAL B 1 47 ? 44.937 15.036 62.857 1.00 8.79 39 VAL B O 1
ATOM 2729 N N . ILE B 1 48 ? 46.829 13.850 62.713 1.00 6.79 40 ILE B N 1
ATOM 2730 C CA . ILE B 1 48 ? 46.172 12.710 63.340 1.00 7.70 40 ILE B CA 1
ATOM 2731 C C . ILE B 1 48 ? 47.089 11.989 64.323 1.00 9.50 40 ILE B C 1
ATOM 2732 O O . ILE B 1 48 ? 48.287 11.828 64.084 1.00 9.64 40 ILE B O 1
ATOM 2737 N N . CYS B 1 49 ? 46.504 11.565 65.438 1.00 8.08 41 CYS B N 1
ATOM 2738 C CA . CYS B 1 49 ? 47.248 10.930 66.517 1.00 7.46 41 CYS B CA 1
ATOM 2739 C C . CYS B 1 49 ? 46.344 10.006 67.313 1.00 8.09 41 CYS B C 1
ATOM 2740 O O . CYS B 1 49 ? 45.121 10.090 67.223 1.00 8.83 41 CYS B O 1
ATOM 2743 N N . ALA B 1 50 ? 46.957 9.106 68.083 1.00 7.69 42 ALA B N 1
ATOM 2744 C CA . ALA B 1 50 ? 46.222 8.246 69.006 1.00 8.54 42 ALA B CA 1
ATOM 2745 C C . ALA B 1 50 ? 47.070 8.011 70.249 1.00 8.14 42 ALA B C 1
ATOM 2746 O O . ALA B 1 50 ? 48.280 7.805 70.153 1.00 10.41 42 ALA B O 1
ATOM 2748 N N . ASP B 1 51 ? 46.413 8.034 71.405 1.00 6.98 43 ASP B N 1
ATOM 2749 C CA . ASP B 1 51 ? 47.023 7.791 72.716 1.00 8.97 43 ASP B CA 1
ATOM 2750 C C . ASP B 1 51 ? 46.143 6.813 73.472 1.00 10.33 43 ASP B C 1
ATOM 2751 O O . ASP B 1 51 ? 44.912 6.961 73.485 1.00 10.33 43 ASP B O 1
ATOM 2756 N N . THR B 1 52 ? 46.769 5.869 74.167 1.00 9.28 44 THR B N 1
ATOM 2757 C CA . THR B 1 52 ? 46.069 4.889 74.972 1.00 10.44 44 THR B CA 1
ATOM 2758 C C . THR B 1 52 ? 46.167 5.209 76.466 1.00 10.99 44 THR B C 1
ATOM 2759 O O . THR B 1 52 ? 47.238 5.577 76.963 1.00 10.74 44 THR B O 1
ATOM 2763 N N . LEU B 1 53 ? 45.050 5.079 77.181 1.00 9.80 45 LEU B N 1
ATOM 2764 C CA . LEU B 1 53 ? 45.082 5.097 78.646 1.00 10.49 45 LEU B CA 1
ATOM 2765 C C . LEU B 1 53 ? 44.720 3.725 79.193 1.00 11.16 45 LEU B C 1
ATOM 2766 O O . LEU B 1 53 ? 43.728 3.135 78.787 1.00 11.71 45 LEU B O 1
ATOM 2771 N N . VAL B 1 54 ? 45.535 3.228 80.117 1.00 10.85 46 VAL B N 1
ATOM 2772 C CA . VAL B 1 54 ? 45.331 1.925 80.738 1.00 11.92 46 VAL B CA 1
ATOM 2773 C C . VAL B 1 54 ? 45.017 2.135 82.213 1.00 13.55 46 VAL B C 1
ATOM 2774 O O . VAL B 1 54 ? 45.760 2.825 82.912 1.00 13.61 46 VAL B O 1
ATOM 2778 N N . ALA B 1 55 ? 43.937 1.536 82.704 1.00 13.10 47 ALA B N 1
ATOM 2779 C CA . ALA B 1 55 ? 43.586 1.701 84.111 1.00 13.31 47 ALA B CA 1
ATOM 2780 C C . ALA B 1 55 ? 44.698 1.185 85.014 1.00 15.49 47 ALA B C 1
ATOM 2781 O O . ALA B 1 55 ? 45.242 0.099 84.793 1.00 15.93 47 ALA B O 1
ATOM 2783 N N . GLY B 1 56 ? 45.048 1.979 86.024 1.00 15.37 48 GLY B N 1
ATOM 2784 C CA . GLY B 1 56 ? 46.095 1.597 86.950 1.00 15.93 48 GLY B CA 1
ATOM 2785 C C . GLY B 1 56 ? 47.495 1.942 86.474 1.00 15.92 48 GLY B C 1
ATOM 2786 O O . GLY B 1 56 ? 48.454 1.812 87.245 1.00 18.96 48 GLY B O 1
ATOM 2787 N N . ARG B 1 57 ? 47.625 2.350 85.210 1.00 15.51 49 ARG B N 1
ATOM 2788 C CA . ARG B 1 57 ? 48.895 2.868 84.713 1.00 12.67 49 ARG B CA 1
ATOM 2789 C C . ARG B 1 57 ? 48.814 4.362 84.406 1.00 13.49 49 ARG B C 1
ATOM 2790 O O . ARG B 1 57 ? 49.662 5.128 84.858 1.00 16.82 49 ARG B O 1
ATOM 2798 N N . HIS B 1 58 ? 47.807 4.782 83.644 1.00 11.87 50 HIS B N 1
ATOM 2799 C CA . HIS B 1 58 ? 47.647 6.209 83.342 1.00 12.21 50 HIS B CA 1
ATOM 2800 C C . HIS B 1 58 ? 46.761 6.941 84.333 1.00 12.75 50 HIS B C 1
ATOM 2801 O O . HIS B 1 58 ? 46.693 8.167 84.320 1.00 15.09 50 HIS B O 1
ATOM 2808 N N . PHE B 1 59 ? 46.076 6.193 85.185 1.00 12.66 51 PHE B N 1
ATOM 2809 C CA . PHE B 1 59 ? 45.259 6.809 86.218 1.00 14.24 51 PHE B CA 1
ATOM 2810 C C . PHE B 1 59 ? 45.055 5.828 87.353 1.00 16.16 51 PHE B C 1
ATOM 2811 O O . PHE B 1 59 ? 45.016 4.615 87.128 1.00 14.51 51 PHE B O 1
ATOM 2819 N N . PRO B 1 60 ? 44.960 6.345 88.588 1.00 15.32 52 PRO B N 1
ATOM 2820 C CA . PRO B 1 60 ? 44.656 5.497 89.741 1.00 14.83 52 PRO B CA 1
ATOM 2821 C C . PRO B 1 60 ? 43.383 4.684 89.501 1.00 13.67 52 PRO B C 1
ATOM 2822 O O . PRO B 1 60 ? 42.468 5.166 88.842 1.00 16.86 52 PRO B O 1
ATOM 2826 N N . LEU B 1 61 ? 43.336 3.455 90.009 1.00 16.45 53 LEU B N 1
ATOM 2827 C CA . LEU B 1 61 ? 42.192 2.591 89.737 1.00 18.72 53 LEU B CA 1
ATOM 2828 C C . LEU B 1 61 ? 40.882 3.216 90.218 1.00 19.74 53 LEU B C 1
ATOM 2829 O O . LEU B 1 61 ? 39.824 2.970 89.640 1.00 21.73 53 LEU B O 1
ATOM 2834 N N . GLU B 1 62 ? 40.965 4.042 91.257 1.00 23.13 54 GLU B N 1
ATOM 2835 C CA . GLU B 1 62 ? 39.779 4.635 91.872 1.00 28.24 54 GLU B CA 1
ATOM 2836 C C . GLU B 1 62 ? 39.350 5.971 91.246 1.00 24.19 54 GLU B C 1
ATOM 2837 O O . GLU B 1 62 ? 38.431 6.631 91.742 1.00 23.02 54 GLU B O 1
ATOM 2843 N N . THR B 1 63 ? 40.018 6.370 90.168 1.00 19.50 55 THR B N 1
ATOM 2844 C CA . THR B 1 63 ? 39.689 7.607 89.458 1.00 15.30 55 THR B CA 1
ATOM 2845 C C . THR B 1 63 ? 38.225 7.621 89.024 1.00 16.43 55 THR B C 1
ATOM 2846 O O . THR B 1 63 ? 37.692 6.597 88.591 1.00 17.88 55 THR B O 1
ATOM 2850 N N . SER B 1 64 ? 37.576 8.775 89.131 1.00 14.63 56 SER B N 1
ATOM 2851 C CA . SER B 1 64 ? 36.175 8.864 88.744 1.00 17.72 56 SER B CA 1
ATOM 2852 C C . SER B 1 64 ? 36.028 8.649 87.236 1.00 14.44 56 SER B C 1
ATOM 2853 O O . SER B 1 64 ? 36.905 9.031 86.446 1.00 14.03 56 SER B O 1
ATOM 2856 N N . PRO B 1 65 ? 34.924 8.016 86.831 1.00 15.81 57 PRO B N 1
ATOM 2857 C CA . PRO B 1 65 ? 34.709 7.768 85.400 1.00 12.95 57 PRO B CA 1
ATOM 2858 C C . PRO B 1 65 ? 34.666 9.063 84.586 1.00 14.68 57 PRO B C 1
ATOM 2859 O O . PRO B 1 65 ? 35.143 9.078 83.452 1.00 11.92 57 PRO B O 1
ATOM 2863 N N . HIS B 1 66 ? 34.132 10.137 85.160 1.00 15.00 58 HIS B N 1
ATOM 2864 C CA . HIS B 1 66 ? 34.105 11.417 84.450 1.00 15.03 58 HIS B CA 1
ATOM 2865 C C . HIS B 1 66 ? 35.522 11.899 84.136 1.00 15.03 58 HIS B C 1
ATOM 2866 O O . HIS B 1 66 ? 35.799 12.360 83.028 1.00 13.86 58 HIS B O 1
ATOM 2873 N N . ALA B 1 67 ? 36.427 11.771 85.102 1.00 12.86 59 ALA B N 1
ATOM 2874 C CA . ALA B 1 67 ? 37.808 12.192 84.895 1.00 11.43 59 ALA B CA 1
ATOM 2875 C C . ALA B 1 67 ? 38.502 11.290 83.876 1.00 11.06 59 ALA B C 1
ATOM 2876 O O . ALA B 1 67 ? 39.298 11.752 83.063 1.00 11.07 59 ALA B O 1
ATOM 2878 N N . ILE B 1 68 ? 38.175 10.002 83.901 1.00 12.34 60 ILE B N 1
ATOM 2879 C CA . ILE B 1 68 ? 38.759 9.079 82.948 1.00 9.85 60 ILE B CA 1
ATOM 2880 C C . ILE B 1 68 ? 38.330 9.480 81.537 1.00 9.90 60 ILE B C 1
ATOM 2881 O O . ILE B 1 68 ? 39.149 9.530 80.621 1.00 10.18 60 ILE B O 1
ATOM 2886 N N . GLY B 1 69 ? 37.048 9.789 81.361 1.00 10.77 61 GLY B N 1
ATOM 2887 C CA . GLY B 1 69 ? 36.569 10.229 80.059 1.00 11.30 61 GLY B CA 1
ATOM 2888 C C . GLY B 1 69 ? 37.193 11.537 79.594 1.00 9.82 61 GLY B C 1
ATOM 2889 O O . GLY B 1 69 ? 37.634 11.664 78.445 1.00 10.70 61 GLY B O 1
ATOM 2890 N N . TRP B 1 70 ? 37.224 12.514 80.489 1.00 10.91 62 TRP B N 1
ATOM 2891 C CA . TRP B 1 70 ? 37.854 13.793 80.183 1.00 11.25 62 TRP B CA 1
ATOM 2892 C C . TRP B 1 70 ? 39.295 13.608 79.719 1.00 12.15 62 TRP B C 1
ATOM 2893 O O . TRP B 1 70 ? 39.696 14.111 78.662 1.00 9.43 62 TRP B O 1
ATOM 2904 N N . LYS B 1 71 ? 40.077 12.882 80.514 1.00 10.23 63 LYS B N 1
ATOM 2905 C CA . LYS B 1 71 ? 41.510 12.802 80.234 1.00 9.31 63 LYS B CA 1
ATOM 2906 C C . LYS B 1 71 ? 41.768 11.991 78.965 1.00 10.70 63 LYS B C 1
ATOM 2907 O O . LYS B 1 71 ? 42.704 12.280 78.222 1.00 9.92 63 LYS B O 1
ATOM 2913 N N . SER B 1 72 ? 40.917 11.002 78.694 1.00 10.46 64 SER B N 1
ATOM 2914 C CA . SER B 1 72 ? 41.043 10.202 77.476 1.00 10.23 64 SER B CA 1
ATOM 2915 C C . SER B 1 72 ? 41.023 11.084 76.236 1.00 10.07 64 SER B C 1
ATOM 2916 O O . SER B 1 72 ? 41.767 10.854 75.294 1.00 11.14 64 SER B O 1
ATOM 2919 N N . VAL B 1 73 ? 40.167 12.099 76.252 1.00 10.60 65 VAL B N 1
ATOM 2920 C CA . VAL B 1 73 ? 40.094 13.048 75.144 1.00 9.24 65 VAL B CA 1
ATOM 2921 C C . VAL B 1 73 ? 41.223 14.073 75.241 1.00 10.71 65 VAL B C 1
ATOM 2922 O O . VAL B 1 73 ? 41.918 14.358 74.262 1.00 9.49 65 VAL B O 1
ATOM 2926 N N . ALA B 1 74 ? 41.399 14.633 76.432 1.00 9.43 66 ALA B N 1
ATOM 2927 C CA . ALA B 1 74 ? 42.321 15.749 76.613 1.00 10.20 66 ALA B CA 1
ATOM 2928 C C . ALA B 1 74 ? 43.741 15.425 76.156 1.00 8.80 66 ALA B C 1
ATOM 2929 O O . ALA B 1 74 ? 44.397 16.263 75.530 1.00 10.32 66 ALA B O 1
ATOM 2931 N N . VAL B 1 75 ? 44.236 14.228 76.460 1.00 9.13 67 VAL B N 1
ATOM 2932 C CA . VAL B 1 75 ? 45.638 13.952 76.138 1.00 9.01 67 VAL B CA 1
ATOM 2933 C C . VAL B 1 75 ? 45.803 13.900 74.621 1.00 10.65 67 VAL B C 1
ATOM 2934 O O . VAL B 1 75 ? 46.850 14.263 74.095 1.00 11.03 67 VAL B O 1
ATOM 2938 N N . ASN B 1 76 ? 44.751 13.506 73.911 1.00 8.33 68 ASN B N 1
ATOM 2939 C CA . ASN B 1 76 ? 44.842 13.444 72.464 1.00 7.36 68 ASN B CA 1
ATOM 2940 C C . ASN B 1 76 ? 44.714 14.828 71.821 1.00 7.88 68 ASN B C 1
ATOM 2941 O O . ASN B 1 76 ? 45.424 15.12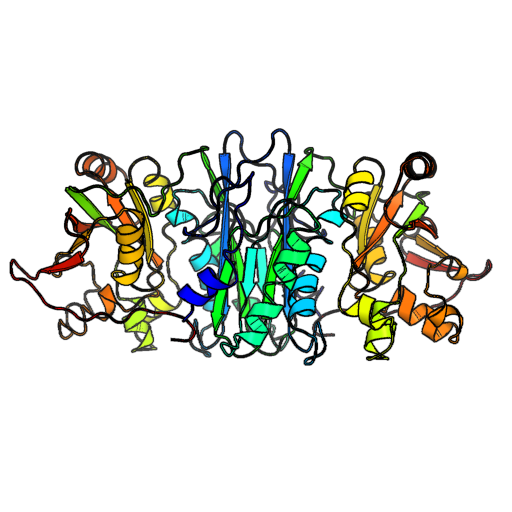7 70.860 1.00 10.65 68 ASN B O 1
ATOM 2946 N N . LEU B 1 77 ? 43.852 15.682 72.364 1.00 9.24 69 LEU B N 1
ATOM 2947 C CA . LEU B 1 77 ? 43.792 17.062 71.882 1.00 8.93 69 LEU B CA 1
ATOM 2948 C C . LEU B 1 77 ? 45.130 17.768 72.106 1.00 10.18 69 LEU B C 1
ATOM 2949 O O . LEU B 1 77 ? 45.508 18.667 71.341 1.00 11.20 69 LEU B O 1
ATOM 2954 N N . SER B 1 78 ? 45.853 17.359 73.153 1.00 9.97 70 SER B N 1
ATOM 2955 C CA A SER B 1 78 ? 47.150 17.954 73.458 0.74 9.52 70 SER B CA 1
ATOM 2956 C CA B SER B 1 78 ? 47.156 17.950 73.451 0.26 9.73 70 SER B CA 1
ATOM 2957 C C . SER B 1 78 ? 48.164 17.710 72.329 1.00 10.77 70 SER B C 1
ATOM 2958 O O . SER B 1 78 ? 48.946 18.597 71.987 1.00 10.92 70 SER B O 1
ATOM 2963 N N . ASP B 1 79 ? 48.149 16.510 71.754 1.00 8.30 71 ASP B N 1
ATOM 2964 C CA . ASP B 1 79 ? 49.047 16.207 70.640 1.00 8.35 71 ASP B CA 1
ATOM 2965 C C . ASP B 1 79 ? 48.662 16.934 69.355 1.00 10.78 71 ASP B C 1
ATOM 2966 O O . ASP B 1 79 ? 49.536 17.252 68.544 1.00 12.36 71 ASP B O 1
ATOM 2971 N N . ILE B 1 80 ? 47.366 17.189 69.152 1.00 8.15 72 ILE B N 1
ATOM 2972 C CA . ILE B 1 80 ? 46.943 18.021 68.030 1.00 8.75 72 ILE B CA 1
ATOM 2973 C C . ILE B 1 80 ? 47.424 19.450 68.242 1.00 9.93 72 ILE B C 1
ATOM 2974 O O . ILE B 1 80 ? 47.963 20.088 67.328 1.00 9.81 72 ILE B O 1
ATOM 2979 N N . ALA B 1 81 ? 47.217 19.953 69.455 1.00 9.31 73 ALA B N 1
ATOM 2980 C CA . ALA B 1 81 ? 47.625 21.313 69.811 1.00 9.57 73 ALA B CA 1
ATOM 2981 C C . ALA B 1 81 ? 49.129 21.496 69.636 1.00 10.04 73 ALA B C 1
ATOM 2982 O O . ALA B 1 81 ? 49.593 22.562 69.241 1.00 9.21 73 ALA B O 1
ATOM 2984 N N . ALA B 1 82 ? 49.889 20.441 69.930 1.00 9.87 74 ALA B N 1
ATOM 2985 C CA . ALA B 1 82 ? 51.342 20.500 69.846 1.00 10.67 74 ALA B CA 1
ATOM 2986 C C . ALA B 1 82 ? 51.854 20.669 68.414 1.00 9.27 74 ALA B C 1
ATOM 2987 O O . ALA B 1 82 ? 53.038 20.947 68.218 1.00 10.28 74 ALA B O 1
ATOM 2989 N N . MET B 1 83 ? 50.963 20.514 67.430 1.00 8.30 75 MET B N 1
ATOM 2990 C CA . MET B 1 83 ? 51.308 20.731 66.018 1.00 7.32 75 MET B CA 1
ATOM 2991 C C . MET B 1 83 ? 50.889 22.115 65.540 1.00 7.44 75 MET B C 1
ATOM 2992 O O . MET B 1 83 ? 51.195 22.507 64.420 1.00 10.54 75 MET B O 1
ATOM 2997 N N . GLY B 1 84 ? 50.156 22.836 66.381 1.00 8.37 76 GLY B N 1
ATOM 2998 C CA . GLY B 1 84 ? 49.582 24.105 65.971 1.00 8.10 76 GLY B CA 1
ATOM 2999 C C . GLY B 1 84 ? 48.225 23.982 65.303 1.00 9.33 76 GLY B C 1
ATOM 3000 O O . GLY B 1 84 ? 47.716 24.957 64.766 1.00 10.62 76 GLY B O 1
ATOM 3001 N N . ALA B 1 85 ? 47.635 22.792 65.349 1.00 7.93 77 ALA B N 1
ATOM 3002 C CA . ALA B 1 85 ? 46.452 22.495 64.550 1.00 7.92 77 ALA B CA 1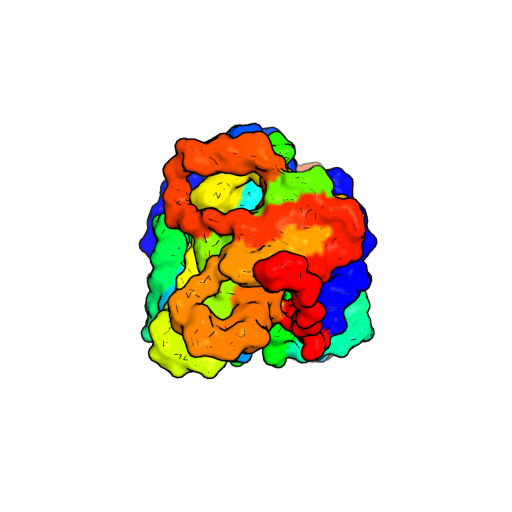
ATOM 3003 C C . ALA B 1 85 ? 45.166 22.672 65.334 1.00 12.35 77 ALA B C 1
ATOM 3004 O O . ALA B 1 85 ? 45.169 22.697 66.561 1.00 14.88 77 ALA B O 1
ATOM 3006 N N . LYS B 1 86 ? 44.068 22.778 64.597 1.00 12.86 78 LYS B N 1
ATOM 3007 C CA . LYS B 1 86 ? 42.729 22.904 65.173 1.00 12.34 78 LYS B CA 1
ATOM 3008 C C . LYS B 1 86 ? 42.090 21.533 65.255 1.00 9.98 78 LYS B C 1
ATOM 3009 O O . LYS B 1 86 ? 41.906 20.887 64.235 1.00 13.22 78 LYS B O 1
ATOM 3015 N N . PRO B 1 87 ? 41.740 21.085 66.470 1.00 10.80 79 PRO B N 1
ATOM 3016 C CA . PRO B 1 87 ? 41.110 19.763 66.560 1.00 8.41 79 PRO B CA 1
ATOM 3017 C C . PRO B 1 87 ? 39.704 19.771 65.958 1.00 9.25 79 PRO B C 1
ATOM 3018 O O . PRO B 1 87 ? 38.998 20.796 65.982 1.00 11.48 79 PRO B O 1
ATOM 3022 N N . HIS B 1 88 ? 39.320 18.627 65.401 1.00 9.47 80 HIS B N 1
ATOM 3023 C CA . HIS B 1 88 ? 38.081 18.520 64.659 1.00 10.31 80 HIS B CA 1
ATOM 3024 C C . HIS B 1 88 ? 37.190 17.402 65.191 1.00 8.51 80 HIS B C 1
ATOM 3025 O O . HIS B 1 88 ? 36.009 17.622 65.499 1.00 10.59 80 HIS B O 1
ATOM 3032 N N . SER B 1 89 ? 37.752 16.203 65.320 1.00 9.05 81 SER B N 1
ATOM 3033 C CA A SER B 1 89 ? 36.955 15.050 65.704 0.58 7.40 81 SER B CA 1
ATOM 3034 C CA B SER B 1 89 ? 36.961 15.027 65.670 0.42 8.09 81 SER B CA 1
ATOM 3035 C C . SER B 1 89 ? 37.787 13.969 66.379 1.00 9.05 81 SER B C 1
ATOM 3036 O O . SER B 1 89 ? 39.022 13.987 66.323 1.00 8.86 81 SER B O 1
ATOM 3041 N N . ILE B 1 90 ? 37.100 13.030 67.022 1.00 8.00 82 ILE B N 1
ATOM 3042 C CA . ILE B 1 90 ? 37.769 11.890 67.643 1.00 9.02 82 ILE B CA 1
ATOM 3043 C C . ILE B 1 90 ? 37.061 10.587 67.316 1.00 8.77 82 ILE B C 1
ATOM 3044 O O . ILE B 1 90 ? 35.883 10.567 66.923 1.00 8.38 82 ILE B O 1
ATOM 3049 N N . LEU B 1 91 ? 37.820 9.501 67.466 1.00 9.40 83 LEU B N 1
ATOM 3050 C CA . LEU B 1 91 ? 37.281 8.139 67.552 1.00 7.15 83 LEU B CA 1
ATOM 3051 C C . LEU B 1 91 ? 37.532 7.621 68.949 1.00 7.64 83 LEU B C 1
ATOM 3052 O O . LEU B 1 91 ? 38.559 7.922 69.551 1.00 9.95 83 LEU B O 1
ATOM 3057 N N . LEU B 1 92 ? 36.616 6.810 69.458 1.00 8.24 84 LEU B N 1
ATOM 3058 C CA . LEU B 1 92 ? 36.752 6.245 70.797 1.00 8.62 84 LEU B CA 1
ATOM 3059 C C . LEU B 1 92 ? 36.755 4.717 70.753 1.00 8.20 84 LEU B C 1
ATOM 3060 O O . LEU B 1 92 ? 35.749 4.094 70.423 1.00 8.57 84 LEU B O 1
ATOM 3065 N N . ALA B 1 93 ? 37.890 4.112 71.099 1.00 9.11 85 ALA B N 1
ATOM 3066 C CA . ALA B 1 93 ? 37.965 2.661 71.208 1.00 9.19 85 ALA B CA 1
ATOM 3067 C C . ALA B 1 93 ? 38.081 2.315 72.678 1.00 12.12 85 ALA B C 1
ATOM 3068 O O . ALA B 1 93 ? 39.091 2.615 73.319 1.00 14.75 85 ALA B O 1
ATOM 3070 N N . ILE B 1 94 ? 37.028 1.732 73.230 1.00 10.57 86 ILE B N 1
ATOM 3071 C CA . ILE B 1 94 ? 37.047 1.373 74.634 1.00 11.20 86 ILE B CA 1
ATOM 3072 C C . ILE B 1 94 ? 36.851 -0.123 74.857 1.00 11.87 86 ILE B C 1
ATOM 3073 O O . ILE B 1 94 ? 35.947 -0.748 74.290 1.00 13.22 86 ILE B O 1
ATOM 3078 N N . SER B 1 95 ? 37.735 -0.698 75.668 1.00 12.96 87 SER B N 1
ATOM 3079 C CA A SER B 1 95 ? 37.639 -2.095 76.067 0.63 14.91 87 SER B CA 1
ATOM 3080 C CA B SER B 1 95 ? 37.627 -2.091 76.065 0.37 14.78 87 SER B CA 1
ATOM 3081 C C . SER B 1 95 ? 37.455 -2.146 77.577 1.00 16.98 87 SER B C 1
ATOM 3082 O O . SER B 1 95 ? 38.216 -1.517 78.319 1.00 16.11 87 SER B O 1
ATOM 3087 N N . LEU B 1 96 ? 36.442 -2.865 78.034 1.00 15.35 88 LEU B N 1
ATOM 3088 C CA . LEU B 1 96 ? 36.198 -2.950 79.471 1.00 16.80 88 LEU B CA 1
ATOM 3089 C C . LEU B 1 96 ? 35.527 -4.257 79.845 1.00 15.83 88 LEU B C 1
ATOM 3090 O O . LEU B 1 96 ? 34.838 -4.867 79.023 1.00 15.89 88 LEU B O 1
ATOM 3095 N N . PRO B 1 97 ? 35.743 -4.721 81.086 1.00 19.05 89 PRO B N 1
ATOM 3096 C CA . PRO B 1 97 ? 35.294 -6.081 81.397 1.00 21.87 89 PRO B CA 1
ATOM 3097 C C . PRO B 1 97 ? 33.797 -6.232 81.630 1.00 20.06 89 PRO B C 1
ATOM 3098 O O . PRO B 1 97 ? 33.266 -7.303 81.360 1.00 24.04 89 PRO B O 1
ATOM 3102 N N . GLN B 1 98 ? 33.127 -5.192 82.106 1.00 22.00 90 GLN B N 1
ATOM 3103 C CA . GLN B 1 98 ? 31.712 -5.328 82.428 1.00 25.13 90 GLN B CA 1
ATOM 3104 C C . GLN B 1 98 ? 30.928 -4.073 82.089 1.00 24.14 90 GLN B C 1
ATOM 3105 O O . GLN B 1 98 ? 31.494 -2.991 81.962 1.00 23.24 90 GLN B O 1
ATOM 3107 N N . VAL B 1 99 ? 29.619 -4.243 81.927 1.00 26.31 91 VAL B N 1
ATOM 3108 C CA . VAL B 1 99 ? 28.713 -3.124 81.743 1.00 25.93 91 VAL B CA 1
ATOM 3109 C C . VAL B 1 99 ? 28.296 -2.597 83.105 1.00 24.59 91 VAL B C 1
ATOM 3110 O O . VAL B 1 99 ? 27.657 -3.299 83.891 1.00 27.86 91 VAL B O 1
ATOM 3114 N N . ASP B 1 100 ? 28.688 -1.359 83.377 1.00 19.84 92 ASP B N 1
ATOM 3115 C CA . ASP B 1 100 ? 28.357 -0.660 84.608 1.00 21.59 92 ASP B CA 1
ATOM 3116 C C . ASP B 1 100 ? 27.738 0.674 84.197 1.00 23.25 92 ASP B C 1
ATOM 3117 O O . ASP B 1 100 ? 28.441 1.567 83.725 1.00 23.98 92 ASP B O 1
ATOM 3122 N N . HIS B 1 101 ? 26.427 0.810 84.365 1.00 23.87 93 HIS B N 1
ATOM 3123 C CA . HIS B 1 101 ? 25.733 1.958 83.797 1.00 21.82 93 HIS B CA 1
ATOM 3124 C C . HIS B 1 101 ? 26.071 3.264 84.517 1.00 22.17 93 HIS B C 1
ATOM 3125 O O . HIS B 1 101 ? 26.137 4.320 83.887 1.00 22.66 93 HIS B O 1
ATOM 3132 N N . GLU B 1 102 ? 26.317 3.196 85.820 1.00 22.19 94 GLU B N 1
ATOM 3133 C CA . GLU B 1 102 ? 26.795 4.370 86.543 1.00 23.50 94 GLU B CA 1
ATOM 3134 C C . GLU B 1 102 ? 28.163 4.797 86.020 1.00 22.94 94 GLU B C 1
ATOM 3135 O O . GLU B 1 102 ? 28.418 5.991 85.814 1.00 22.65 94 GLU B O 1
ATOM 3141 N N . TRP B 1 103 ? 29.045 3.827 85.799 1.00 18.46 95 TRP B N 1
ATOM 3142 C CA . TRP B 1 103 ? 30.371 4.136 85.279 1.00 15.41 95 TRP B CA 1
ATOM 3143 C C . TRP B 1 103 ? 30.280 4.722 83.869 1.00 17.17 95 TRP B C 1
ATOM 3144 O O . TRP B 1 103 ? 30.896 5.751 83.570 1.00 18.28 95 TRP B O 1
ATOM 3155 N N . LEU B 1 104 ? 29.499 4.070 83.012 1.00 17.42 96 LEU B N 1
ATOM 3156 C CA . LEU B 1 104 ? 29.387 4.487 81.620 1.00 18.20 96 LEU B CA 1
ATOM 3157 C C . LEU B 1 104 ? 28.786 5.886 81.501 1.00 16.28 96 LEU B C 1
ATOM 3158 O O . LEU B 1 104 ? 29.215 6.678 80.661 1.00 15.78 96 LEU B O 1
ATOM 3163 N N . GLU B 1 105 ? 27.819 6.201 82.358 1.00 16.66 97 GLU B N 1
ATOM 3164 C CA . GLU B 1 105 ? 27.219 7.534 82.349 1.00 16.45 97 GLU B CA 1
ATOM 3165 C C . GLU B 1 105 ? 28.262 8.599 82.668 1.00 14.95 97 GLU B C 1
ATOM 3166 O O . GLU B 1 105 ? 28.375 9.596 81.962 1.00 18.31 97 GLU B O 1
ATOM 3172 N N . GLY B 1 106 ? 29.028 8.385 83.728 1.00 14.43 98 GLY B N 1
ATOM 3173 C CA . GLY B 1 106 ? 30.076 9.330 84.081 1.00 14.00 98 GLY B CA 1
ATOM 3174 C C . GLY B 1 106 ? 31.167 9.443 83.035 1.00 17.06 98 GLY B C 1
ATOM 3175 O O . GLY B 1 106 ? 31.617 10.544 82.707 1.00 14.27 98 GLY B O 1
ATOM 3176 N N . PHE B 1 107 ? 31.603 8.296 82.519 1.00 14.13 99 PHE B N 1
ATOM 3177 C CA . PHE B 1 107 ? 32.635 8.252 81.493 1.00 13.07 99 PHE B CA 1
ATOM 3178 C C . PHE B 1 107 ? 32.202 9.011 80.238 1.00 14.09 99 PHE B C 1
ATOM 3179 O O . PHE B 1 107 ? 32.949 9.830 79.705 1.00 13.48 99 PHE B O 1
ATOM 3187 N N . SER B 1 108 ? 30.986 8.745 79.773 1.00 13.55 100 SER B N 1
ATOM 3188 C CA A SER B 1 108 ? 30.409 9.416 78.607 0.57 12.93 100 SER B CA 1
ATOM 3189 C CA B SER B 1 108 ? 30.555 9.422 78.561 0.43 13.85 100 SER B CA 1
ATOM 3190 C C . SER B 1 108 ? 30.368 10.921 78.831 1.00 13.68 100 SER B C 1
ATOM 3191 O O . SER B 1 108 ? 30.685 11.729 77.950 1.00 13.86 100 SER B O 1
ATOM 3196 N N . GLN B 1 109 ? 29.933 11.300 80.028 1.00 16.56 101 GLN B N 1
ATOM 3197 C CA . GLN B 1 109 ? 29.827 12.724 80.343 1.00 17.90 101 GLN B CA 1
ATOM 3198 C C . GLN B 1 109 ? 31.207 13.383 80.278 1.00 15.37 101 GLN B C 1
ATOM 3199 O O . GLN B 1 109 ? 31.336 14.512 79.813 1.00 15.26 101 GLN B O 1
ATOM 3205 N N . GLY B 1 110 ? 32.241 12.673 80.722 1.00 13.20 102 GLY B N 1
ATOM 3206 C CA . GLY B 1 110 ? 33.600 13.185 80.626 1.00 13.67 102 GLY B CA 1
ATOM 3207 C C . GLY B 1 110 ? 34.092 13.354 79.195 1.00 12.74 102 GLY B C 1
ATOM 3208 O O . GLY B 1 110 ? 34.679 14.386 78.847 1.00 13.00 102 GLY B O 1
ATOM 3209 N N . ILE B 1 111 ? 33.874 12.325 78.380 1.00 11.47 103 ILE B N 1
ATOM 3210 C CA . ILE B 1 111 ? 34.187 12.365 76.959 1.00 10.91 103 ILE B CA 1
ATOM 3211 C C . ILE B 1 111 ? 33.550 13.598 76.331 1.00 11.75 103 ILE B C 1
ATOM 3212 O O . ILE B 1 111 ? 34.227 14.406 75.688 1.00 12.25 103 ILE B O 1
ATOM 3217 N N . TYR B 1 112 ? 32.244 13.744 76.525 1.00 12.25 104 TYR B N 1
ATOM 3218 C CA . TYR B 1 112 ? 31.516 14.786 75.827 1.00 15.21 104 TYR B CA 1
ATOM 3219 C C . TYR B 1 112 ? 31.791 16.161 76.410 1.00 16.20 104 TYR B C 1
ATOM 3220 O O . TYR B 1 112 ? 31.792 17.147 75.676 1.00 13.78 104 TYR B O 1
ATOM 3229 N N . ASP B 1 113 ? 32.046 16.243 77.715 1.00 13.38 105 ASP B N 1
ATOM 3230 C CA . ASP B 1 113 ? 32.396 17.532 78.293 1.00 13.17 105 ASP B CA 1
ATOM 3231 C C . ASP B 1 113 ? 33.691 18.053 77.669 1.00 12.78 105 ASP B C 1
ATOM 3232 O O . ASP B 1 113 ? 33.798 19.242 77.384 1.00 14.07 105 ASP B O 1
ATOM 3237 N N . CYS B 1 114 ? 34.658 17.172 77.436 1.00 11.99 106 CYS B N 1
ATOM 3238 C CA . CYS B 1 114 ? 35.917 17.615 76.850 1.00 11.67 106 CYS B CA 1
ATOM 3239 C C . CYS B 1 114 ? 35.713 17.972 75.380 1.00 12.04 106 CYS B C 1
ATOM 3240 O O . CYS B 1 114 ? 36.149 19.030 74.923 1.00 12.33 106 CYS B O 1
ATOM 3243 N N . CYS B 1 115 ? 35.049 17.091 74.635 1.00 13.74 107 CYS B N 1
ATOM 3244 C CA . CYS B 1 115 ? 34.728 17.385 73.237 1.00 12.29 107 CYS B CA 1
ATOM 3245 C C . CYS B 1 115 ? 33.997 18.710 73.075 1.00 12.32 107 CYS B C 1
ATOM 3246 O O . CYS B 1 115 ? 34.346 19.522 72.222 1.00 13.89 107 CYS B O 1
ATOM 3249 N N . ASN B 1 116 ? 32.984 18.938 73.903 1.00 13.24 108 ASN B N 1
ATOM 3250 C CA . ASN B 1 116 ? 32.178 20.139 73.748 1.00 14.61 108 ASN B CA 1
ATOM 3251 C C . ASN B 1 116 ? 32.978 21.392 74.084 1.00 14.64 108 ASN B C 1
ATOM 3252 O O . ASN B 1 116 ? 32.802 22.434 73.452 1.00 15.78 108 ASN B O 1
ATOM 3257 N N . GLN B 1 117 ? 33.865 21.298 75.068 1.00 13.50 109 GLN B N 1
ATOM 3258 C CA A GLN B 1 117 ? 34.692 22.430 75.464 0.46 13.31 109 GLN B CA 1
ATOM 3259 C CA B GLN B 1 117 ? 34.646 22.466 75.451 0.54 12.89 109 GLN B CA 1
ATOM 3260 C C . GLN B 1 117 ? 35.564 22.925 74.314 1.00 12.26 109 GLN B C 1
ATOM 3261 O O . GLN B 1 117 ? 35.880 24.124 74.210 1.00 16.07 109 GLN B O 1
ATOM 3272 N N . PHE B 1 118 ? 35.971 21.996 73.458 1.00 11.79 110 PHE B N 1
ATOM 3273 C CA . PHE B 1 118 ? 36.926 22.331 72.413 1.00 14.56 110 PHE B CA 1
ATOM 3274 C C . PHE B 1 118 ? 36.362 22.167 71.000 1.00 14.06 110 PHE B C 1
ATOM 3275 O O . PHE B 1 118 ? 37.112 22.203 70.027 1.00 17.75 110 PHE B O 1
ATOM 3283 N N . GLY B 1 119 ? 35.041 22.027 70.898 1.00 14.51 111 GLY B N 1
ATOM 3284 C CA . GLY B 1 119 ? 34.353 22.035 69.616 1.00 14.34 111 GLY B CA 1
ATOM 3285 C C . GLY B 1 119 ? 34.638 20.819 68.759 1.00 16.43 111 GLY B C 1
ATOM 3286 O O . GLY B 1 119 ? 34.726 20.913 67.537 1.00 16.70 111 GLY B O 1
ATOM 3287 N N . VAL B 1 120 ? 34.768 19.674 69.416 1.00 11.82 112 VAL B N 1
ATOM 3288 C CA . VAL B 1 120 ? 35.177 18.441 68.775 1.00 9.64 112 VAL B CA 1
ATOM 3289 C C . VAL B 1 120 ? 34.010 17.463 68.694 1.00 9.77 112 VAL B C 1
ATOM 3290 O O . VAL B 1 120 ? 33.193 17.388 69.614 1.00 12.38 112 VAL B O 1
ATOM 3294 N N . ALA B 1 121 ? 33.925 16.731 67.585 1.00 10.38 113 ALA B N 1
ATOM 3295 C CA . ALA B 1 121 ? 32.868 15.743 67.374 1.00 10.18 113 ALA B CA 1
ATOM 3296 C C . ALA B 1 121 ? 33.360 14.319 67.626 1.00 10.99 113 ALA B C 1
ATOM 3297 O O . ALA B 1 121 ? 34.456 13.976 67.228 1.00 12.57 113 ALA B O 1
ATOM 3299 N N . LEU B 1 122 ? 32.534 13.494 68.265 1.00 9.20 114 LEU B N 1
ATOM 3300 C CA . LEU B 1 122 ? 32.833 12.064 68.389 1.00 8.25 114 LEU B CA 1
ATOM 3301 C C . LEU B 1 122 ? 32.139 11.361 67.230 1.00 8.02 114 LEU B C 1
ATOM 3302 O O . LEU B 1 122 ? 30.907 11.329 67.185 1.00 11.53 114 LEU B O 1
ATOM 3307 N N . ILE B 1 123 ? 32.923 10.833 66.288 1.00 7.78 115 ILE B N 1
ATOM 3308 C CA . ILE B 1 123 ? 32.357 10.404 65.004 1.00 10.56 115 ILE B CA 1
ATOM 3309 C C . ILE B 1 123 ? 32.449 8.908 64.745 1.00 9.17 115 ILE B C 1
ATOM 3310 O O . ILE B 1 123 ? 31.984 8.434 63.723 1.00 10.26 115 ILE B O 1
ATOM 3315 N N . GLY B 1 124 ? 33.065 8.164 65.655 1.00 9.02 116 GLY B N 1
ATOM 3316 C CA . GLY B 1 124 ? 33.189 6.734 65.451 1.00 8.03 116 GLY B CA 1
ATOM 3317 C C . GLY B 1 124 ? 34.010 6.117 66.557 1.00 8.68 116 GLY B C 1
ATOM 3318 O O . GLY B 1 124 ? 34.439 6.809 67.484 1.00 10.08 116 GLY B O 1
ATOM 3319 N N . GLY B 1 125 ? 34.221 4.812 66.464 1.00 7.17 117 GLY B N 1
ATOM 3320 C CA . GLY B 1 125 ? 34.911 4.116 67.525 1.00 7.42 117 GLY B CA 1
ATOM 3321 C C . GLY B 1 125 ? 34.665 2.629 67.473 1.00 7.55 117 GLY B C 1
ATOM 3322 O O . GLY B 1 125 ? 34.195 2.105 66.464 1.00 8.88 117 GLY B O 1
ATOM 3323 N N . ASP B 1 126 ? 34.972 1.962 68.576 1.00 7.79 118 ASP B N 1
ATOM 3324 C CA . ASP B 1 126 ? 34.781 0.523 68.707 1.00 8.29 118 ASP B CA 1
ATOM 3325 C C . ASP B 1 126 ? 34.576 0.211 70.183 1.00 9.71 118 ASP B C 1
ATOM 3326 O O . ASP B 1 126 ? 35.273 0.752 71.041 1.00 11.06 118 ASP B O 1
ATOM 3331 N N . THR B 1 127 ? 33.615 -0.653 70.474 1.00 9.24 119 THR B N 1
ATOM 3332 C CA . THR B 1 127 ? 33.236 -0.950 71.847 1.00 10.52 119 THR B CA 1
ATOM 3333 C C . THR B 1 127 ? 33.418 -2.435 72.085 1.00 10.01 119 THR B C 1
ATOM 3334 O O . THR B 1 127 ? 32.837 -3.263 71.387 1.00 10.85 119 THR B O 1
ATOM 3338 N N . THR B 1 128 ? 34.226 -2.766 73.083 1.00 10.64 120 THR B N 1
ATOM 3339 C CA . THR B 1 128 ? 34.743 -4.115 73.232 1.00 13.13 120 THR B CA 1
ATOM 3340 C C . THR B 1 128 ? 34.685 -4.576 74.678 1.00 12.52 120 THR B C 1
ATOM 3341 O O . THR B 1 128 ? 34.878 -3.782 75.601 1.00 11.95 120 THR B O 1
ATOM 3345 N N . GLN B 1 129 ? 34.411 -5.859 74.871 1.00 12.67 121 GLN B N 1
ATOM 3346 C CA . GLN B 1 129 ? 34.545 -6.473 76.177 1.00 13.57 121 GLN B CA 1
ATOM 3347 C C . GLN B 1 129 ? 35.961 -7.012 76.283 1.00 17.07 121 GLN B C 1
ATOM 3348 O O . GLN B 1 129 ? 36.382 -7.793 75.440 1.00 21.16 121 GLN B O 1
ATOM 3354 N N . GLY B 1 130 ? 36.702 -6.586 77.293 1.00 16.41 122 GLY B N 1
ATOM 3355 C CA . GLY B 1 130 ? 38.055 -7.077 77.496 1.00 19.41 122 GLY B CA 1
ATOM 3356 C C . GLY B 1 130 ? 38.393 -7.092 78.971 1.00 17.48 122 GLY B C 1
ATOM 3357 O O . GLY B 1 130 ? 37.753 -6.395 79.742 1.00 20.25 122 GLY B O 1
ATOM 3358 N N . PRO B 1 131 ? 39.407 -7.875 79.369 1.00 20.16 123 PRO B N 1
ATOM 3359 C CA . PRO B 1 131 ? 39.681 -8.123 80.789 1.00 20.58 123 PRO B CA 1
ATOM 3360 C C . PRO B 1 131 ? 40.091 -6.893 81.592 1.00 18.95 123 PRO B C 1
ATOM 3361 O O . PRO B 1 131 ? 39.903 -6.874 82.803 1.00 21.89 123 PRO B O 1
ATOM 3365 N N . HIS B 1 132 ? 40.642 -5.881 80.932 1.00 17.97 124 HIS B N 1
ATOM 3366 C CA . HIS B 1 132 ? 41.178 -4.734 81.654 1.00 17.70 124 HIS B CA 1
ATOM 3367 C C . HIS B 1 132 ? 40.865 -3.422 80.935 1.00 16.51 124 HIS B C 1
ATOM 3368 O O . HIS B 1 132 ? 41.137 -3.292 79.743 1.00 18.91 124 HIS B O 1
ATOM 3375 N N . LEU B 1 133 ? 40.305 -2.461 81.670 1.00 15.40 125 LEU B N 1
ATOM 3376 C CA . LEU B 1 133 ? 39.926 -1.159 81.116 1.00 12.94 125 LEU B CA 1
ATOM 3377 C C . LEU B 1 133 ? 41.075 -0.494 80.364 1.00 13.55 125 LEU B C 1
ATOM 3378 O O . LEU B 1 133 ? 42.086 -0.101 80.956 1.00 13.73 125 LEU B O 1
ATOM 3383 N N . THR B 1 134 ? 40.892 -0.373 79.051 1.00 12.50 126 THR B N 1
ATOM 3384 C CA . THR B 1 134 ? 41.893 0.164 78.143 1.00 11.46 126 THR B CA 1
ATOM 3385 C C . THR B 1 134 ? 41.183 1.068 77.141 1.00 11.89 126 THR B C 1
ATOM 3386 O O . THR B 1 134 ? 40.235 0.633 76.489 1.00 13.97 126 THR B O 1
ATOM 3390 N N . ILE B 1 135 ? 41.601 2.324 77.051 1.00 10.90 127 ILE B N 1
ATOM 3391 C CA . ILE B 1 135 ? 40.935 3.298 76.191 1.00 11.38 127 ILE B CA 1
ATOM 3392 C C . ILE B 1 135 ? 41.923 3.860 75.198 1.00 11.63 127 ILE B C 1
ATOM 3393 O O . ILE B 1 135 ? 42.979 4.354 75.590 1.00 11.68 127 ILE B O 1
ATOM 3398 N N . THR B 1 136 ? 41.587 3.796 73.914 1.00 10.71 128 THR B N 1
ATOM 3399 C CA . THR B 1 136 ? 42.393 4.477 72.910 1.00 10.31 128 THR B CA 1
ATOM 3400 C C . THR B 1 136 ? 41.529 5.433 72.122 1.00 9.29 128 THR B C 1
ATOM 3401 O O . THR B 1 136 ? 40.627 5.016 71.390 1.00 9.76 128 THR B O 1
ATOM 3405 N N . VAL B 1 137 ? 41.807 6.720 72.278 1.00 8.66 129 VAL B N 1
ATOM 3406 C CA . VAL B 1 137 ? 41.155 7.748 71.487 1.00 7.62 129 VAL B CA 1
ATOM 3407 C C . VAL B 1 137 ? 42.078 8.132 70.340 1.00 8.47 129 VAL B C 1
ATOM 3408 O O . VAL B 1 137 ? 43.283 8.291 70.527 1.00 9.21 129 VAL B O 1
ATOM 3412 N N . THR B 1 138 ? 41.502 8.249 69.148 1.00 8.04 130 THR B N 1
ATOM 3413 C CA . THR B 1 138 ? 42.179 8.838 67.995 1.00 8.21 130 THR B CA 1
ATOM 3414 C C . THR B 1 138 ? 41.672 10.259 67.826 1.00 8.37 130 THR B C 1
ATOM 3415 O O . THR B 1 138 ? 40.472 10.476 67.859 1.00 9.47 130 THR B O 1
ATOM 3419 N N . ALA B 1 139 ? 42.574 11.226 67.669 1.00 7.59 131 ALA B N 1
ATOM 3420 C CA . ALA B 1 139 ? 42.157 12.596 67.396 1.00 8.99 131 ALA B CA 1
ATOM 3421 C C . ALA B 1 139 ? 42.554 13.028 65.996 1.00 9.58 131 ALA B C 1
ATOM 3422 O O . ALA B 1 139 ? 43.610 12.655 65.485 1.00 8.89 131 ALA B O 1
ATOM 3424 N N . MET B 1 140 ? 41.679 13.824 65.384 1.00 8.80 132 MET B N 1
ATOM 3425 C CA A MET B 1 140 ? 41.907 14.349 64.048 0.62 8.78 132 MET B CA 1
ATOM 3426 C CA B MET B 1 140 ? 41.890 14.354 64.043 0.38 9.16 132 MET B CA 1
ATOM 3427 C C . MET B 1 140 ? 41.758 15.865 64.060 1.00 9.80 132 MET B C 1
ATOM 3428 O O . MET B 1 140 ? 40.827 16.395 64.647 1.00 10.77 132 MET B O 1
ATOM 3437 N N . GLY B 1 141 ? 42.693 16.548 63.416 1.00 10.00 133 GLY B N 1
ATOM 3438 C CA . GLY B 1 141 ? 42.599 17.980 63.250 1.00 10.06 133 GLY B CA 1
ATOM 3439 C C . GLY B 1 141 ? 43.030 18.371 61.849 1.00 9.66 133 GLY B C 1
ATOM 3440 O O . GLY B 1 141 ? 43.417 17.512 61.053 1.00 8.09 133 GLY B O 1
ATOM 3441 N N . TRP B 1 142 ? 42.975 19.663 61.548 1.00 9.78 134 TRP B N 1
ATOM 3442 C CA . TRP B 1 142 ? 43.400 20.159 60.242 1.00 8.80 134 TRP B CA 1
ATOM 3443 C C . TRP B 1 142 ? 44.280 21.379 60.431 1.00 9.40 134 TRP B C 1
ATOM 3444 O O . TRP B 1 142 ? 44.096 22.145 61.380 1.00 11.07 134 TRP B O 1
ATOM 3455 N N . ILE B 1 143 ? 45.225 21.565 59.518 1.00 9.43 135 ILE B N 1
ATOM 3456 C CA . ILE B 1 143 ? 46.096 22.736 59.575 1.00 8.54 135 ILE B CA 1
ATOM 3457 C C . ILE B 1 143 ? 46.481 23.192 58.175 1.00 8.90 135 ILE B C 1
ATOM 3458 O O . ILE B 1 143 ? 46.637 22.372 57.273 1.00 8.84 135 ILE B O 1
ATOM 3463 N N . GLU B 1 144 ? 46.624 24.506 57.993 1.00 8.86 136 GLU B N 1
ATOM 3464 C CA . GLU B 1 144 ? 47.117 25.044 56.730 1.00 10.45 136 GLU B CA 1
ATOM 3465 C C . GLU B 1 144 ? 48.363 24.269 56.288 1.00 9.58 136 GLU B C 1
ATOM 3466 O O . GLU B 1 144 ? 49.298 24.068 57.071 1.00 10.22 136 GLU B O 1
ATOM 3472 N N . THR B 1 145 ? 48.355 23.818 55.038 1.00 9.46 137 THR B N 1
ATOM 3473 C CA . THR B 1 145 ? 49.434 22.983 54.522 1.00 9.77 137 THR B CA 1
ATOM 3474 C C . THR B 1 145 ? 50.810 23.628 54.701 1.00 10.78 137 THR B C 1
ATOM 3475 O O . THR B 1 145 ? 51.023 24.786 54.348 1.00 11.77 137 THR B O 1
ATOM 3479 N N . GLY B 1 146 ? 51.729 22.872 55.300 1.00 10.30 138 GLY B N 1
ATOM 3480 C CA . GLY B 1 146 ? 53.088 23.331 55.522 1.00 11.12 138 GLY B CA 1
ATOM 3481 C C . GLY B 1 146 ? 53.305 24.156 56.779 1.00 12.03 138 GLY B C 1
ATOM 3482 O O . GLY B 1 146 ? 54.440 24.525 57.082 1.00 13.62 138 GLY B O 1
ATOM 3483 N N . LYS B 1 147 ? 52.233 24.460 57.514 1.00 9.97 139 LYS B N 1
ATOM 3484 C CA . LYS B 1 147 ? 52.367 25.339 58.678 1.00 10.01 139 LYS B CA 1
ATOM 3485 C C . LYS B 1 147 ? 52.381 24.632 60.030 1.00 9.48 139 LYS B C 1
ATOM 3486 O O . LYS B 1 147 ? 52.347 25.294 61.077 1.00 11.08 139 LYS B O 1
ATOM 3492 N N . ALA B 1 148 ? 52.447 23.301 60.028 1.00 9.21 140 ALA B N 1
ATOM 3493 C CA . ALA B 1 148 ? 52.591 22.583 61.294 1.00 8.74 140 ALA B CA 1
ATOM 3494 C C . ALA B 1 148 ? 53.875 22.984 62.012 1.00 9.99 140 ALA B C 1
ATOM 3495 O O . ALA B 1 148 ? 54.917 23.225 61.383 1.00 11.05 140 ALA B O 1
ATOM 3497 N N . VAL B 1 149 ? 53.776 23.074 63.335 1.00 10.36 141 VAL B N 1
ATOM 3498 C CA . VAL B 1 149 ? 54.924 23.319 64.195 1.00 9.08 141 VAL B CA 1
ATOM 3499 C C . VAL B 1 149 ? 55.501 21.957 64.552 1.00 8.89 141 VAL B C 1
ATOM 3500 O O . VAL B 1 149 ? 54.830 21.134 65.188 1.00 12.65 141 VAL B O 1
ATOM 3504 N N . LEU B 1 150 ? 56.735 21.725 64.120 1.00 9.98 142 LEU B N 1
ATOM 3505 C CA . LEU B 1 150 ? 57.366 20.413 64.228 1.00 10.57 142 LEU B CA 1
ATOM 3506 C C . LEU B 1 150 ? 58.311 20.353 65.416 1.00 11.70 142 LEU B C 1
ATOM 3507 O O . LEU B 1 150 ? 58.709 21.386 65.947 1.00 15.02 142 LEU B O 1
ATOM 3512 N N . ARG B 1 151 ? 58.703 19.151 65.820 1.00 8.86 143 ARG B N 1
ATOM 3513 C CA . ARG B 1 151 ? 59.726 19.034 66.851 1.00 8.56 143 ARG B CA 1
ATOM 3514 C C . ARG B 1 151 ? 61.116 19.383 66.320 1.00 10.01 143 ARG B C 1
ATOM 3515 O O . ARG B 1 151 ? 62.036 19.636 67.100 1.00 12.16 143 ARG B O 1
ATOM 3523 N N A SER B 1 152 ? 61.277 19.304 65.007 0.33 10.14 144 SER B N 1
ATOM 3524 N N B SER B 1 152 ? 61.251 19.465 64.998 0.67 10.31 144 SER B N 1
ATOM 3525 C CA A SER B 1 152 ? 62.500 19.757 64.371 0.33 11.86 144 SER B CA 1
ATOM 3526 C CA B SER B 1 152 ? 62.562 19.571 64.354 0.67 12.35 144 SER B CA 1
ATOM 3527 C C A SER B 1 152 ? 62.368 21.255 64.176 0.33 12.88 144 SER B C 1
ATOM 3528 C C B SER B 1 152 ? 63.016 20.977 63.947 0.67 14.82 144 SER B C 1
ATOM 3529 O O A SER B 1 152 ? 61.279 21.807 64.336 0.33 12.49 144 SER B O 1
ATOM 3530 O O B SER B 1 152 ? 64.053 21.115 63.300 0.67 14.40 144 SER B O 1
ATOM 3535 N N A GLY B 1 153 ? 63.467 21.924 63.856 0.33 14.79 145 GLY B N 1
ATOM 3536 N N B GLY B 1 153 ? 62.279 22.014 64.339 0.67 12.61 145 GLY B N 1
ATOM 3537 C CA A GLY B 1 153 ? 63.383 23.327 63.509 0.33 16.20 145 GLY B CA 1
ATOM 3538 C CA B GLY B 1 153 ? 62.548 23.352 63.838 0.67 14.31 145 GLY B CA 1
ATOM 3539 C C A GLY B 1 153 ? 63.587 24.338 64.623 0.33 16.43 145 GLY B C 1
ATOM 3540 C C B GLY B 1 153 ? 63.283 24.345 64.722 0.67 16.03 145 GLY B C 1
ATOM 3541 O O A GLY B 1 153 ? 63.556 25.543 64.358 0.33 16.69 145 GLY B O 1
ATOM 3542 O O B GLY B 1 153 ? 63.413 25.522 64.368 0.67 17.27 145 GLY B O 1
ATOM 3543 N N . ALA B 1 154 ? 63.786 23.886 65.860 1.00 13.99 146 ALA B N 1
ATOM 3544 C CA . ALA B 1 154 ? 64.335 24.793 66.867 1.00 13.94 146 ALA B CA 1
ATOM 3545 C C . ALA B 1 154 ? 65.703 25.315 66.400 1.00 17.85 146 ALA B C 1
ATOM 3546 O O . ALA B 1 154 ? 66.491 24.563 65.827 1.00 17.92 146 ALA B O 1
ATOM 3548 N N . LYS B 1 155 ? 65.972 26.601 66.622 1.00 14.20 147 LYS B N 1
ATOM 3549 C CA . LYS B 1 155 ? 67.228 27.221 66.172 1.00 14.93 147 LYS B CA 1
ATOM 3550 C C . LYS B 1 155 ? 68.012 27.840 67.319 1.00 17.14 147 LYS B C 1
ATOM 3551 O O . LYS B 1 155 ? 67.425 28.325 68.286 1.00 17.94 147 LYS B O 1
ATOM 3557 N N . VAL B 1 156 ? 69.342 27.824 67.203 1.00 15.69 148 VAL B N 1
ATOM 3558 C CA . VAL B 1 156 ? 70.203 28.473 68.181 1.00 20.08 148 VAL B CA 1
ATOM 3559 C C . VAL B 1 156 ? 69.753 29.912 68.382 1.00 21.51 148 VAL B C 1
ATOM 3560 O O . VAL B 1 156 ? 69.536 30.653 67.417 1.00 22.26 148 VAL B O 1
ATOM 3564 N N . GLY B 1 157 ? 69.589 30.295 69.642 1.00 19.50 149 GLY B N 1
ATOM 3565 C CA . GLY B 1 157 ? 69.147 31.633 69.974 1.00 19.44 149 GLY B CA 1
ATOM 3566 C C . GLY B 1 157 ? 67.666 31.724 70.299 1.00 16.86 149 GLY B C 1
ATOM 3567 O O . GLY B 1 157 ? 67.232 32.697 70.917 1.00 19.70 149 GLY B O 1
ATOM 3568 N N . ASP B 1 158 ? 66.889 30.723 69.885 1.00 15.69 150 ASP B N 1
ATOM 3569 C CA . ASP B 1 158 ? 65.464 30.706 70.211 1.00 14.39 150 ASP B CA 1
ATOM 3570 C C . ASP B 1 158 ? 65.248 30.594 71.720 1.00 15.46 150 ASP B C 1
ATOM 3571 O O . ASP B 1 158 ? 65.974 29.880 72.414 1.00 15.96 150 ASP B O 1
ATOM 3576 N N . TYR B 1 159 ? 64.243 31.301 72.219 1.00 15.24 151 TYR B N 1
ATOM 3577 C CA . TYR B 1 159 ? 63.778 31.114 73.589 1.00 15.30 151 TYR B CA 1
ATOM 3578 C C . TYR B 1 159 ? 63.083 29.770 73.742 1.00 13.17 151 TYR B C 1
ATOM 3579 O O . TYR B 1 159 ? 62.409 29.313 72.819 1.00 14.26 151 TYR B O 1
ATOM 3588 N N . VAL B 1 160 ? 63.235 29.154 74.911 1.00 11.91 152 VAL B N 1
ATOM 3589 C CA . VAL B 1 160 ? 62.428 28.008 75.300 1.00 12.34 152 VAL B CA 1
ATOM 3590 C C . VAL B 1 160 ? 61.346 28.500 76.241 1.00 13.06 152 VAL B C 1
ATOM 3591 O O . VAL B 1 160 ? 61.647 29.192 77.217 1.00 14.03 152 VAL B O 1
ATOM 3595 N N . CYS B 1 161 ? 60.101 28.129 75.951 1.00 11.05 153 CYS B N 1
ATOM 3596 C CA . CYS B 1 161 ? 58.949 28.525 76.755 1.00 9.81 153 CYS B CA 1
ATOM 3597 C C . CYS B 1 161 ? 58.094 27.325 77.129 1.00 12.92 153 CYS B C 1
ATOM 3598 O O . CYS B 1 161 ? 58.125 26.296 76.462 1.00 12.54 153 CYS B O 1
ATOM 3601 N N . VAL B 1 162 ? 57.330 27.460 78.202 1.00 10.12 154 VAL B N 1
ATOM 3602 C CA . VAL B 1 162 ? 56.339 26.449 78.564 1.00 9.76 154 VAL B CA 1
ATOM 3603 C C . VAL B 1 162 ? 55.076 27.141 79.053 1.00 12.23 154 VAL B C 1
ATOM 3604 O O . VAL B 1 162 ? 55.135 28.209 79.674 1.00 13.11 154 VAL B O 1
ATOM 3608 N N . SER B 1 163 ? 53.932 26.542 78.745 1.00 10.13 155 SER B N 1
ATOM 3609 C CA . SER B 1 163 ? 52.651 27.059 79.190 1.00 9.64 155 SER B CA 1
ATOM 3610 C C . SER B 1 163 ? 52.290 26.567 80.584 1.00 11.19 155 SER B C 1
ATOM 3611 O O . SER B 1 163 ? 52.777 25.532 81.036 1.00 10.80 155 SER B O 1
ATOM 3614 N N . GLY B 1 164 ? 51.436 27.328 81.263 1.00 11.49 156 GLY B N 1
ATOM 3615 C CA . GLY B 1 164 ? 50.851 26.905 82.524 1.00 13.37 156 GLY B CA 1
ATOM 3616 C C . GLY B 1 164 ? 51.846 26.636 83.634 1.00 13.69 156 GLY B C 1
ATOM 3617 O O . GLY B 1 164 ? 52.788 27.398 83.833 1.00 14.30 156 GLY B O 1
ATOM 3618 N N . GLN B 1 165 ? 51.620 25.541 84.352 1.00 11.97 157 GLN B N 1
ATOM 3619 C CA . GLN B 1 165 ? 52.510 25.102 85.413 1.00 11.41 157 GLN B CA 1
ATOM 3620 C C . GLN B 1 165 ? 53.002 23.698 85.118 1.00 13.60 157 GLN B C 1
ATOM 3621 O O . GLN B 1 165 ? 52.308 22.915 84.471 1.00 13.28 157 GLN B O 1
ATOM 3627 N N . ILE B 1 166 ? 54.206 23.388 85.585 1.00 12.50 158 ILE B N 1
ATOM 3628 C CA . ILE B 1 166 ? 54.733 22.039 85.466 1.00 9.97 158 ILE B CA 1
ATOM 3629 C C . ILE B 1 166 ? 54.997 21.469 86.859 1.00 12.07 158 ILE B C 1
ATOM 3630 O O . ILE B 1 166 ? 55.428 22.180 87.777 1.00 13.24 158 ILE B O 1
ATOM 3635 N N . GLY B 1 167 ? 54.704 20.180 87.009 1.00 11.69 159 GLY B N 1
ATOM 3636 C CA . GLY B 1 167 ? 54.900 19.485 88.263 1.00 10.93 159 GLY B CA 1
ATOM 3637 C C . GLY B 1 167 ? 53.630 19.226 89.064 1.00 13.10 159 GLY B C 1
ATOM 3638 O O . GLY B 1 167 ? 53.676 18.458 90.032 1.00 14.39 159 GLY B O 1
ATOM 3639 N N . ASP B 1 168 ? 52.520 19.869 88.681 1.00 14.14 160 ASP B N 1
ATOM 3640 C CA . ASP B 1 168 ? 51.274 19.802 89.451 1.00 12.00 160 ASP B CA 1
ATOM 3641 C C . ASP B 1 168 ? 50.755 18.377 89.525 1.00 11.20 160 ASP B C 1
ATOM 3642 O O . ASP B 1 168 ? 50.466 17.863 90.605 1.00 12.46 160 ASP B O 1
ATOM 3647 N N . ALA B 1 169 ? 50.621 17.757 88.353 1.00 11.70 161 ALA B N 1
ATOM 3648 C CA . ALA B 1 169 ? 50.029 16.429 88.246 1.00 12.57 161 ALA B CA 1
ATOM 3649 C C . ALA B 1 169 ? 50.879 15.380 88.957 1.00 12.78 161 ALA B C 1
ATOM 3650 O O . ALA B 1 169 ? 50.340 14.452 89.577 1.00 13.99 161 ALA B O 1
ATOM 3652 N N . ALA B 1 170 ? 52.203 15.525 88.879 1.00 11.07 162 ALA B N 1
ATOM 3653 C CA . ALA B 1 170 ? 53.109 14.598 89.558 1.00 11.53 162 ALA B CA 1
ATOM 3654 C C . ALA B 1 170 ? 52.984 14.710 91.071 1.00 12.24 162 ALA B C 1
ATOM 3655 O O . ALA B 1 170 ? 52.952 13.700 91.776 1.00 13.36 162 ALA B O 1
ATOM 3657 N N . TYR B 1 171 ? 52.930 15.941 91.572 1.00 13.07 163 TYR B N 1
ATOM 3658 C CA . TYR B 1 171 ? 52.693 16.159 92.988 1.00 13.31 163 TYR B CA 1
ATOM 3659 C C . TYR B 1 171 ? 51.348 15.555 93.391 1.00 13.78 163 TYR B C 1
ATOM 3660 O O . TYR B 1 171 ? 51.246 14.879 94.414 1.00 16.31 163 TYR B O 1
ATOM 3669 N N . GLY B 1 172 ? 50.323 15.804 92.581 1.00 14.25 164 GLY B N 1
ATOM 3670 C CA . GLY B 1 172 ? 48.989 15.317 92.882 1.00 15.42 164 GLY B CA 1
ATOM 3671 C C . GLY B 1 172 ? 48.914 13.806 93.000 1.00 14.52 164 GLY B C 1
ATOM 3672 O O . GLY B 1 172 ? 48.226 13.281 93.873 1.00 16.64 164 GLY B O 1
ATOM 3673 N N . LEU B 1 173 ? 49.633 13.108 92.125 1.00 13.07 165 LEU B N 1
ATOM 3674 C CA . LEU B 1 173 ? 49.659 11.645 92.147 1.00 13.56 165 LEU B CA 1
ATOM 3675 C C . LEU B 1 173 ? 50.255 11.120 93.460 1.00 17.56 165 LEU B C 1
ATOM 3676 O O . LEU B 1 173 ? 49.814 10.101 93.995 1.00 18.10 165 LEU B O 1
ATOM 3681 N N . GLN B 1 174 ? 51.246 11.834 93.988 1.00 15.81 166 GLN B N 1
ATOM 3682 C CA . GLN B 1 174 ? 51.925 11.416 95.211 1.00 15.96 166 GLN B CA 1
ATOM 3683 C C . GLN B 1 174 ? 51.204 11.898 96.465 1.00 18.39 166 GLN B C 1
ATOM 3684 O O . GLN B 1 174 ? 51.564 11.521 97.591 1.00 22.10 166 GLN B O 1
ATOM 3690 N N . HIS B 1 175 ? 50.193 12.740 96.265 1.00 17.13 167 HIS B N 1
ATOM 3691 C CA . HIS B 1 175 ? 49.399 13.283 97.360 1.00 20.17 167 HIS B CA 1
ATOM 3692 C C . HIS B 1 175 ? 47.930 13.260 96.991 1.00 18.87 167 HIS B C 1
ATOM 3693 O O . HIS B 1 175 ? 47.282 14.302 96.957 1.00 20.71 167 HIS B O 1
ATOM 3700 N N . LEU B 1 176 ? 47.406 12.073 96.700 1.00 23.37 168 LEU B N 1
ATOM 3701 C CA . LEU B 1 176 ? 46.019 11.962 96.274 1.00 19.83 168 LEU B CA 1
ATOM 3702 C C . LEU B 1 176 ? 45.113 12.531 97.356 1.00 17.56 168 LEU B C 1
ATOM 3703 O O . LEU B 1 176 ? 45.342 12.320 98.554 1.00 22.87 168 LEU B O 1
ATOM 3708 N N . GLY B 1 177 ? 44.115 13.291 96.928 1.00 19.17 169 GLY B N 1
ATOM 3709 C CA . GLY B 1 177 ? 43.248 14.008 97.838 1.00 20.33 169 GLY B CA 1
ATOM 3710 C C . GLY B 1 177 ? 43.601 15.485 97.921 1.00 23.63 169 GLY B C 1
ATOM 3711 O O . GLY B 1 177 ? 42.762 16.314 98.273 1.00 22.93 169 GLY B O 1
ATOM 3712 N N . HIS B 1 178 ? 44.851 15.813 97.604 1.00 18.96 170 HIS B N 1
ATOM 3713 C CA . HIS B 1 178 ? 45.289 17.209 97.549 1.00 19.91 170 HIS B CA 1
ATOM 3714 C C . HIS B 1 178 ? 44.603 17.916 96.383 1.00 21.08 170 HIS B C 1
ATOM 3715 O O . HIS B 1 178 ? 44.200 17.265 95.407 1.00 17.79 170 HIS B O 1
ATOM 3722 N N . SER B 1 179 ? 44.476 19.238 96.473 1.00 20.35 171 SER B N 1
ATOM 3723 C CA A SER B 1 179 ? 43.852 20.029 95.420 0.39 17.41 171 SER B CA 1
ATOM 3724 C CA B SER B 1 179 ? 43.841 20.013 95.415 0.20 17.86 171 SER B CA 1
ATOM 3725 C CA C SER B 1 179 ? 43.856 20.031 95.414 0.41 17.39 171 SER B CA 1
ATOM 3726 C C . SER B 1 179 ? 44.533 19.809 94.066 1.00 17.38 171 SER B C 1
ATOM 3727 O O . SER B 1 179 ? 43.880 19.827 93.018 1.00 17.55 171 SER B O 1
ATOM 3734 N N . LEU B 1 180 ? 45.851 19.600 94.085 1.00 14.50 172 LEU B N 1
ATOM 3735 C CA . LEU B 1 180 ? 46.600 19.403 92.841 1.00 15.23 172 LEU B CA 1
ATOM 3736 C C . LEU B 1 180 ? 46.276 18.069 92.153 1.00 15.65 172 LEU B C 1
ATOM 3737 O O . LEU B 1 180 ? 46.666 17.850 90.997 1.00 15.58 172 LEU B O 1
ATOM 3742 N N . GLN B 1 181 ? 45.530 17.190 92.819 1.00 13.88 173 GLN B N 1
ATOM 3743 C CA . GLN B 1 181 ? 45.041 15.999 92.123 1.00 13.45 173 GLN B CA 1
ATOM 3744 C C . GLN B 1 181 ? 44.165 16.407 90.937 1.00 14.01 173 GLN B C 1
ATOM 3745 O O . GLN B 1 181 ? 44.017 15.656 89.981 1.00 13.26 173 GLN B O 1
ATOM 3751 N N . GLN B 1 182 ? 43.604 17.611 90.981 1.00 15.30 174 GLN B N 1
ATOM 3752 C CA . GLN B 1 182 ? 42.797 18.099 89.863 1.00 16.59 174 GLN B CA 1
ATOM 3753 C C . GLN B 1 182 ? 43.602 18.218 88.573 1.00 13.49 174 GLN B C 1
ATOM 3754 O O . GLN B 1 182 ? 43.054 18.061 87.490 1.00 14.31 174 GLN B O 1
ATOM 3760 N N . ARG B 1 183 ? 44.900 18.484 88.695 1.00 12.96 175 ARG B N 1
ATOM 3761 C CA . ARG B 1 183 ? 45.758 18.605 87.529 1.00 12.54 175 ARG B CA 1
ATOM 3762 C C . ARG B 1 183 ? 46.179 17.232 86.999 1.00 12.64 175 ARG B C 1
ATOM 3763 O O . ARG B 1 183 ? 46.526 17.088 85.830 1.00 12.80 175 ARG B O 1
ATOM 3771 N N . LEU B 1 184 ? 46.142 16.231 87.873 1.00 12.51 176 LEU B N 1
ATOM 3772 C CA . LEU B 1 184 ? 46.325 14.843 87.472 1.00 10.49 176 LEU B CA 1
ATOM 3773 C C . LEU B 1 184 ? 45.089 14.340 86.715 1.00 12.12 176 LEU B C 1
ATOM 3774 O O . LEU B 1 184 ? 45.201 13.789 85.619 1.00 13.22 176 LEU B O 1
ATOM 3779 N N . ASP B 1 185 ? 43.917 14.537 87.315 1.00 12.39 177 ASP B N 1
ATOM 3780 C CA . ASP B 1 185 ? 42.674 13.999 86.774 1.00 11.15 177 ASP B CA 1
ATOM 3781 C C . ASP B 1 185 ? 42.168 14.791 85.570 1.00 11.45 177 ASP B C 1
ATOM 3782 O O . ASP B 1 185 ? 41.617 14.220 84.627 1.00 11.17 177 ASP B O 1
ATOM 3787 N N . TYR B 1 186 ? 42.348 16.106 85.614 1.00 12.84 178 TYR B N 1
ATOM 3788 C CA . TYR B 1 186 ? 41.798 17.001 84.599 1.00 11.30 178 TYR B CA 1
ATOM 3789 C C . TYR B 1 186 ? 42.849 17.916 83.971 1.00 12.28 178 TYR B C 1
ATOM 3790 O O . TYR B 1 186 ? 42.814 19.138 84.163 1.00 14.63 178 TYR B O 1
ATOM 3799 N N . PRO B 1 187 ? 43.783 17.338 83.209 1.00 12.11 179 PRO B N 1
ATOM 3800 C CA . PRO B 1 187 ? 44.722 18.207 82.502 1.00 12.69 179 PRO B CA 1
ATOM 3801 C C . PRO B 1 187 ? 43.972 19.050 81.480 1.00 13.69 179 PRO B C 1
ATOM 3802 O O . PRO B 1 187 ? 42.926 18.628 80.989 1.00 13.44 179 PRO B O 1
ATOM 3806 N N . THR B 1 188 ? 44.492 20.232 81.183 1.00 13.40 180 THR B N 1
ATOM 3807 C CA . THR B 1 188 ? 43.865 21.116 80.215 1.00 13.21 180 THR B CA 1
ATOM 3808 C C . THR B 1 188 ? 44.691 21.116 78.935 1.00 10.05 180 THR B C 1
ATOM 3809 O O . THR B 1 188 ? 45.837 21.564 78.936 1.00 12.55 180 THR B O 1
ATOM 3813 N N . PRO B 1 189 ? 44.122 20.597 77.833 1.00 11.30 181 PRO B N 1
ATOM 3814 C CA . PRO B 1 189 ? 44.863 20.685 76.575 1.00 9.35 181 PRO B CA 1
ATOM 3815 C C . PRO B 1 189 ? 44.879 22.128 76.109 1.00 11.69 181 PRO B C 1
ATOM 3816 O O . PRO B 1 189 ? 43.843 22.781 76.151 1.00 11.30 181 PRO B O 1
ATOM 3820 N N . ARG B 1 190 ? 46.040 22.637 75.718 1.00 10.76 182 ARG B N 1
ATOM 3821 C CA . ARG B 1 190 ? 46.160 24.067 75.446 1.00 9.45 182 ARG B CA 1
ATOM 3822 C C . ARG B 1 190 ? 45.856 24.345 73.981 1.00 12.06 182 ARG B C 1
ATOM 3823 O O . ARG B 1 190 ? 46.724 24.773 73.215 1.00 12.39 182 ARG B O 1
ATOM 3831 N N . CYS B 1 191 ? 44.602 24.103 73.606 1.00 10.71 183 CYS B N 1
ATOM 3832 C CA . CYS B 1 191 ? 44.200 24.090 72.203 1.00 11.27 183 CYS B CA 1
ATOM 3833 C C . CYS B 1 191 ? 44.382 25.452 71.545 1.00 10.22 183 CYS B C 1
ATOM 3834 O O . CYS B 1 191 ? 44.971 25.556 70.463 1.00 12.55 183 CYS B O 1
ATOM 3837 N N . LYS B 1 192 ? 43.897 26.505 72.189 1.00 11.63 184 LYS B N 1
ATOM 3838 C CA . LYS B 1 192 ? 43.971 27.834 71.590 1.00 11.51 184 LYS B CA 1
ATOM 3839 C C . LYS B 1 192 ? 45.418 28.317 71.496 1.00 11.19 184 LYS B C 1
ATOM 3840 O O . LYS B 1 192 ? 45.813 28.894 70.483 1.00 13.32 184 LYS B O 1
ATOM 3842 N N . LEU B 1 193 ? 46.217 28.063 72.539 1.00 10.00 185 LEU B N 1
ATOM 3843 C CA . LEU B 1 193 ? 47.621 28.469 72.510 1.00 10.55 185 LEU B CA 1
ATOM 3844 C C . LEU B 1 193 ? 48.352 27.784 71.360 1.00 12.48 185 LEU B C 1
ATOM 3845 O O . LEU B 1 193 ? 49.121 28.417 70.630 1.00 11.92 185 LEU B O 1
ATOM 3850 N N . GLY B 1 194 ? 48.104 26.484 71.193 1.00 10.15 186 GLY B N 1
ATOM 3851 C CA . GLY B 1 194 ? 48.672 25.757 70.072 1.00 10.75 186 GLY B CA 1
ATOM 3852 C C . GLY B 1 194 ? 48.359 26.422 68.741 1.00 10.65 186 GLY B C 1
ATOM 3853 O O . GLY B 1 194 ? 49.250 26.626 67.914 1.00 11.15 186 GLY B O 1
ATOM 3854 N N . GLU B 1 195 ? 47.095 26.775 68.531 1.00 10.36 187 GLU B N 1
ATOM 3855 C CA . GLU B 1 195 ? 46.717 27.444 67.288 1.00 10.91 187 GLU B CA 1
ATOM 3856 C C . GLU B 1 195 ? 47.390 28.801 67.143 1.00 13.82 187 GLU B C 1
ATOM 3857 O O . GLU B 1 195 ? 47.781 29.195 66.043 1.00 14.30 187 GLU B O 1
ATOM 3863 N N . GLU B 1 196 ? 47.504 29.528 68.248 1.00 10.14 188 GLU B N 1
ATOM 3864 C CA . GLU B 1 196 ? 48.105 30.859 68.204 1.00 11.45 188 GLU B CA 1
ATOM 3865 C C . GLU B 1 196 ? 49.622 30.812 67.998 1.00 12.82 188 GLU B C 1
ATOM 3866 O O . GLU B 1 196 ? 50.238 31.819 67.660 1.00 13.98 188 GLU B O 1
ATOM 3872 N N . LEU B 1 197 ? 50.222 29.644 68.187 1.00 11.51 189 LEU B N 1
ATOM 3873 C CA . LEU B 1 197 ? 51.659 29.497 67.977 1.00 11.83 189 LEU B CA 1
ATOM 3874 C C . LEU B 1 197 ? 51.979 29.131 66.532 1.00 11.59 189 LEU B C 1
ATOM 3875 O O . LEU B 1 197 ? 53.125 29.188 66.105 1.00 12.82 189 LEU B O 1
ATOM 3880 N N . LYS B 1 198 ? 50.944 28.764 65.777 1.00 13.26 190 LYS B N 1
ATOM 3881 C CA . LYS B 1 198 ? 51.087 28.497 64.360 1.00 14.04 190 LYS B CA 1
ATOM 3882 C C . LYS B 1 198 ? 51.629 29.745 63.660 1.00 14.82 190 LYS B C 1
ATOM 3883 O O . LYS B 1 198 ? 51.055 30.833 63.772 1.00 16.57 190 LYS B O 1
ATOM 3889 N N . GLY B 1 199 ? 52.755 29.591 62.966 1.00 14.22 191 GLY B N 1
ATOM 3890 C CA . GLY B 1 199 ? 53.421 30.710 62.313 1.00 14.73 191 GLY B CA 1
ATOM 3891 C C . GLY B 1 199 ? 54.301 31.569 63.211 1.00 16.85 191 GLY B C 1
ATOM 3892 O O . GLY B 1 199 ? 54.898 32.550 62.756 1.00 16.72 191 GLY B O 1
ATOM 3893 N N . LEU B 1 200 ? 54.395 31.195 64.486 1.00 15.56 192 LEU B N 1
ATOM 3894 C CA . LEU B 1 200 ? 55.223 31.927 65.446 1.00 14.11 192 LEU B CA 1
ATOM 3895 C C . LEU B 1 200 ? 56.295 31.048 66.075 1.00 13.02 192 LEU B C 1
ATOM 3896 O O . LEU B 1 200 ? 57.464 31.421 66.125 1.00 13.81 192 LEU B O 1
ATOM 3901 N N . ALA B 1 201 ? 55.893 29.886 66.575 1.00 12.18 193 ALA B N 1
ATOM 3902 C CA . ALA B 1 201 ? 56.831 28.977 67.213 1.00 10.15 193 ALA B CA 1
ATOM 3903 C C . ALA B 1 201 ? 57.707 28.279 66.182 1.00 13.29 193 ALA B C 1
ATOM 3904 O O . ALA B 1 201 ? 57.225 27.885 65.115 1.00 14.97 193 ALA B O 1
ATOM 3906 N N . SER B 1 202 ? 58.988 28.110 66.502 1.00 10.73 194 SER B N 1
ATOM 3907 C CA . SER B 1 202 ? 59.889 27.385 65.610 1.00 11.24 194 SER B CA 1
ATOM 3908 C C . SER B 1 202 ? 59.829 25.876 65.850 1.00 10.70 194 SER B C 1
ATOM 3909 O O . SER B 1 202 ? 60.111 25.097 64.943 1.00 14.56 194 SER B O 1
ATOM 3912 N N . SER B 1 203 ? 59.467 25.468 67.064 1.00 9.69 195 SER B N 1
ATOM 3913 C CA . SER B 1 203 ? 59.269 24.055 67.376 1.00 10.70 195 SER B CA 1
ATOM 3914 C C . SER B 1 203 ? 58.320 23.934 68.558 1.00 8.63 195 SER B C 1
ATOM 3915 O O . SER B 1 203 ? 58.085 24.909 69.263 1.00 9.40 195 SER B O 1
ATOM 3918 N N . MET B 1 204 ? 57.765 22.746 68.768 1.00 8.40 196 MET B N 1
ATOM 3919 C CA . MET B 1 204 ? 56.828 22.547 69.872 1.00 10.74 196 MET B CA 1
ATOM 3920 C C . MET B 1 204 ? 56.671 21.067 70.190 1.00 9.66 196 MET B C 1
ATOM 3921 O O . MET B 1 204 ? 56.851 20.207 69.325 1.00 10.62 196 MET B O 1
ATOM 3926 N N . ILE B 1 205 ? 56.341 20.784 71.447 1.00 8.64 197 ILE B N 1
ATOM 3927 C CA . ILE B 1 205 ? 55.993 19.436 71.889 1.00 9.33 197 ILE B CA 1
ATOM 3928 C C . ILE B 1 205 ? 55.049 19.599 73.078 1.00 9.26 197 ILE B C 1
ATOM 3929 O O . ILE B 1 205 ? 55.102 20.625 73.741 1.00 10.86 197 ILE B O 1
ATOM 3934 N N . ASP B 1 206 ? 54.169 18.634 73.348 1.00 9.21 198 ASP B N 1
ATOM 3935 C CA . ASP B 1 206 ? 53.409 18.709 74.602 1.00 10.31 198 ASP B CA 1
ATOM 3936 C C . ASP B 1 206 ? 54.114 17.864 75.655 1.00 12.70 198 ASP B C 1
ATOM 3937 O O . ASP B 1 206 ? 54.807 16.889 75.343 1.00 10.34 198 ASP B O 1
ATOM 3942 N N . VAL B 1 207 ? 53.969 18.277 76.906 1.00 9.44 199 VAL B N 1
ATOM 3943 C CA . VAL B 1 207 ? 54.756 17.706 77.988 1.00 9.12 199 VAL B CA 1
ATOM 3944 C C . VAL B 1 207 ? 53.964 16.612 78.686 1.00 12.28 199 VAL B C 1
ATOM 3945 O O . VAL B 1 207 ? 53.325 16.829 79.724 1.00 12.25 199 VAL B O 1
ATOM 3949 N N . SER B 1 208 ? 53.999 15.426 78.091 1.00 10.06 200 SER B N 1
ATOM 3950 C CA . SER B 1 208 ? 53.308 14.285 78.648 1.00 9.37 200 SER B CA 1
ATOM 3951 C C . SER B 1 208 ? 54.213 13.496 79.594 1.00 11.24 200 SER B C 1
ATOM 3952 O O . SER B 1 208 ? 53.732 12.872 80.532 1.00 11.58 200 SER B O 1
ATOM 3955 N N . ASP B 1 209 ? 55.520 13.526 79.348 1.00 12.94 201 ASP B N 1
ATOM 3956 C CA . ASP B 1 209 ? 56.443 12.630 80.054 1.00 11.94 201 ASP B CA 1
ATOM 3957 C C . ASP B 1 209 ? 57.265 13.356 81.098 1.00 16.69 201 ASP B C 1
ATOM 3958 O O . ASP B 1 209 ? 57.751 12.748 82.053 1.00 20.28 201 ASP B O 1
ATOM 3963 N N . GLY B 1 210 ? 57.425 14.656 80.914 1.00 12.72 202 GLY B N 1
ATOM 3964 C CA . GLY B 1 210 ? 58.323 15.431 81.749 1.00 13.32 202 GLY B CA 1
ATOM 3965 C C . GLY B 1 210 ? 59.086 16.409 80.887 1.00 11.76 202 GLY B C 1
ATOM 3966 O O . GLY B 1 210 ? 59.594 16.039 79.825 1.00 14.05 202 GLY B O 1
ATOM 3967 N N . LEU B 1 211 ? 59.181 17.648 81.357 1.00 11.47 203 LEU B N 1
ATOM 3968 C CA A LEU B 1 211 ? 59.754 18.724 80.562 0.59 10.91 203 LEU B CA 1
ATOM 3969 C CA B LEU B 1 211 ? 59.762 18.739 80.577 0.41 11.68 203 LEU B CA 1
ATOM 3970 C C . LEU B 1 211 ? 61.145 18.401 80.019 1.00 13.50 203 LEU B C 1
ATOM 3971 O O . LEU B 1 211 ? 61.421 18.619 78.835 1.00 13.22 203 LEU B O 1
ATOM 3980 N N . ALA B 1 212 ? 62.029 17.883 80.870 1.00 11.94 204 ALA B N 1
ATOM 3981 C CA . ALA B 1 212 ? 63.386 17.603 80.410 1.00 12.57 204 ALA B CA 1
ATOM 3982 C C . ALA B 1 212 ? 63.420 16.593 79.263 1.00 12.92 204 ALA B C 1
ATOM 3983 O O . ALA B 1 212 ? 64.077 16.826 78.245 1.00 13.11 204 ALA B O 1
ATOM 3985 N N . GLN B 1 213 ? 62.699 15.487 79.415 1.00 11.74 205 GLN B N 1
ATOM 3986 C CA . GLN B 1 213 ? 62.687 14.452 78.393 1.00 12.56 205 GLN B CA 1
ATOM 3987 C C . GLN B 1 213 ? 61.965 14.909 77.132 1.00 12.13 205 GLN B C 1
ATOM 3988 O O . GLN B 1 213 ? 62.396 14.615 76.017 1.00 12.66 205 GLN B O 1
ATOM 3994 N N . ASP B 1 214 ? 60.876 15.644 77.308 1.00 9.40 206 ASP B N 1
ATOM 3995 C CA . ASP B 1 214 ? 60.091 16.058 76.150 1.00 9.62 206 ASP B CA 1
ATOM 3996 C C . ASP B 1 214 ? 60.804 17.175 75.382 1.00 11.42 206 ASP B C 1
ATOM 3997 O O . ASP B 1 214 ? 60.850 17.145 74.153 1.00 13.61 206 ASP B O 1
ATOM 4002 N N . LEU B 1 215 ? 61.403 18.129 76.085 1.00 11.85 207 LEU B N 1
ATOM 4003 C CA . LEU B 1 215 ? 62.265 19.094 75.399 1.00 11.91 207 LEU B CA 1
ATOM 4004 C C . LEU B 1 215 ? 63.392 18.351 74.683 1.00 12.06 207 LEU B C 1
ATOM 4005 O O . LEU B 1 215 ? 63.760 18.708 73.557 1.00 12.95 207 LEU B O 1
ATOM 4010 N N . GLY B 1 216 ? 63.919 17.301 75.318 1.00 11.29 208 GLY B N 1
ATOM 4011 C CA . GLY B 1 216 ? 64.934 16.475 74.692 1.00 11.50 208 GLY B CA 1
ATOM 4012 C C . GLY B 1 216 ? 64.580 15.978 73.298 1.00 12.75 208 GLY B C 1
ATOM 4013 O O . GLY B 1 216 ? 65.457 15.865 72.438 1.00 13.17 208 GLY B O 1
ATOM 4014 N N . HIS B 1 217 ? 63.301 15.681 73.071 1.00 12.15 209 HIS B N 1
ATOM 4015 C CA . HIS B 1 217 ? 62.869 15.198 71.756 1.00 11.00 209 HIS B CA 1
ATOM 4016 C C . HIS B 1 217 ? 63.042 16.291 70.714 1.00 10.01 209 HIS B C 1
ATOM 4017 O O . HIS B 1 217 ? 63.441 16.025 69.578 1.00 13.57 209 HIS B O 1
ATOM 4024 N N . ILE B 1 218 ? 62.744 17.527 71.108 1.00 11.50 210 ILE B N 1
ATOM 4025 C CA . ILE B 1 218 ? 62.961 18.676 70.243 1.00 12.76 210 ILE B CA 1
ATOM 4026 C C . ILE B 1 218 ? 64.448 18.849 69.959 1.00 12.58 210 ILE B C 1
ATOM 4027 O O . ILE B 1 218 ? 64.861 19.053 68.814 1.00 14.31 210 ILE B O 1
ATOM 4032 N N . LEU B 1 219 ? 65.263 18.758 71.004 1.00 11.24 211 LEU B N 1
ATOM 4033 C CA . LEU B 1 219 ? 66.692 18.959 70.850 1.00 11.11 211 LEU B CA 1
ATOM 4034 C C . LEU B 1 219 ? 67.268 17.939 69.880 1.00 14.87 211 LEU B C 1
ATOM 4035 O O . LEU B 1 219 ? 68.051 18.291 69.001 1.00 17.04 211 LEU B O 1
ATOM 4040 N N . LYS B 1 220 ? 66.868 16.680 70.031 1.00 13.28 212 LYS B N 1
ATOM 4041 C CA . LYS B 1 220 ? 67.366 15.630 69.143 1.00 17.12 212 LYS B CA 1
ATOM 4042 C C . LYS B 1 220 ? 66.875 15.828 67.707 1.00 14.91 212 LYS B C 1
ATOM 4043 O O . LYS B 1 220 ? 67.651 15.703 66.758 1.00 18.03 212 LYS B O 1
ATOM 4049 N N . ALA B 1 221 ? 65.595 16.152 67.548 1.00 13.19 213 ALA B N 1
ATOM 4050 C CA . ALA B 1 221 ? 65.013 16.339 66.220 1.00 14.33 213 ALA B CA 1
ATOM 4051 C C . ALA B 1 221 ? 65.590 17.563 65.506 1.00 13.15 213 ALA B C 1
ATOM 4052 O O . ALA B 1 221 ? 65.707 17.584 64.275 1.00 16.03 213 ALA B O 1
ATOM 4054 N N . SER B 1 222 ? 65.936 18.582 66.288 1.00 14.35 214 SER B N 1
ATOM 4055 C CA . SER B 1 222 ? 66.437 19.839 65.746 1.00 14.49 214 SER B CA 1
ATOM 4056 C C . SER B 1 222 ? 67.961 19.875 65.666 1.00 15.41 214 SER B C 1
ATOM 4057 O O . SER B 1 222 ? 68.524 20.799 65.081 1.00 16.65 214 SER B O 1
ATOM 4060 N N . LYS B 1 223 ? 68.615 18.881 66.269 1.00 17.96 215 LYS B N 1
ATOM 4061 C CA . LYS B 1 223 ? 70.082 18.822 66.369 1.00 15.93 215 LYS B CA 1
ATOM 4062 C C . LYS B 1 223 ? 70.671 20.068 67.023 1.00 16.99 215 LYS B C 1
ATOM 4063 O O . LYS B 1 223 ? 71.589 20.692 66.497 1.00 19.52 215 LYS B O 1
ATOM 4069 N N . VAL B 1 224 ? 70.130 20.410 68.186 1.00 15.03 216 VAL B N 1
ATOM 4070 C CA . VAL B 1 224 ? 70.574 21.548 68.962 1.00 15.84 216 VAL B CA 1
ATOM 4071 C C . VAL B 1 224 ? 70.575 21.136 70.422 1.00 16.97 216 VAL B C 1
ATOM 4072 O O . VAL B 1 224 ? 70.164 20.026 70.762 1.00 15.78 216 VAL B O 1
ATOM 4076 N N . GLY B 1 225 ? 71.019 22.048 71.282 1.00 17.65 217 GLY B N 1
ATOM 4077 C CA . GLY B 1 225 ? 70.920 21.850 72.716 1.00 17.48 217 GLY B CA 1
ATOM 4078 C C . GLY B 1 225 ? 70.120 22.957 73.383 1.00 14.90 217 GLY B C 1
ATOM 4079 O O . GLY B 1 225 ? 69.562 23.835 72.716 1.00 15.15 217 GLY B O 1
ATOM 4080 N N . ALA B 1 226 ? 70.042 22.916 74.709 1.00 13.91 218 ALA B N 1
ATOM 4081 C CA . ALA B 1 226 ? 69.318 23.954 75.432 1.00 14.12 218 ALA B CA 1
ATOM 4082 C C . ALA B 1 226 ? 69.930 24.156 76.800 1.00 17.47 218 ALA B C 1
ATOM 4083 O O . ALA B 1 226 ? 70.553 23.253 77.357 1.00 16.94 218 ALA B O 1
ATOM 4085 N N . ARG B 1 227 ? 69.756 25.359 77.324 1.00 16.86 219 ARG B N 1
ATOM 4086 C CA . ARG B 1 227 ? 70.131 25.680 78.687 1.00 20.08 219 ARG B CA 1
ATOM 4087 C C . ARG B 1 227 ? 68.879 26.197 79.380 1.00 21.26 219 ARG B C 1
ATOM 4088 O O . ARG B 1 227 ? 68.317 27.218 78.976 1.00 21.14 219 ARG B O 1
ATOM 4096 N N . LEU B 1 228 ? 68.422 25.468 80.394 1.00 16.31 220 LEU B N 1
ATOM 4097 C CA . LEU B 1 228 ? 67.235 25.860 81.143 1.00 15.71 220 LEU B CA 1
ATOM 4098 C C . LEU B 1 228 ? 67.587 26.525 82.463 1.00 18.75 220 LEU B C 1
ATOM 4099 O O . LEU B 1 228 ? 68.578 26.175 83.101 1.00 20.25 220 LEU B O 1
ATOM 4104 N N . ILE B 1 229 ? 66.748 27.473 82.870 1.00 14.04 221 ILE B N 1
ATOM 4105 C CA . ILE B 1 229 ? 66.960 28.253 84.083 1.00 13.96 221 ILE B CA 1
ATOM 4106 C C . ILE B 1 229 ? 66.004 27.777 85.167 1.00 13.04 221 ILE B C 1
ATOM 4107 O O . ILE B 1 229 ? 64.801 28.033 85.101 1.00 15.31 221 ILE B O 1
ATOM 4112 N N . LEU B 1 230 ? 66.541 27.080 86.168 1.00 14.35 222 LEU B N 1
ATOM 4113 C CA . LEU B 1 230 ? 65.700 26.369 87.126 1.00 14.62 222 LEU B CA 1
ATOM 4114 C C . LEU B 1 230 ? 64.754 27.293 87.900 1.00 12.84 222 LEU B C 1
ATOM 4115 O O . LEU B 1 230 ? 63.582 26.962 88.089 1.00 15.80 222 LEU B O 1
ATOM 4120 N N . GLU B 1 231 ? 65.245 28.459 88.312 1.00 15.54 223 GLU B N 1
ATOM 4121 C CA . GLU B 1 231 ? 64.422 29.369 89.108 1.00 14.02 223 GLU B CA 1
ATOM 4122 C C . GLU B 1 231 ? 63.311 30.014 88.269 1.00 15.72 223 GLU B C 1
ATOM 4123 O O . GLU B 1 231 ? 62.424 30.669 88.813 1.00 18.59 223 GLU B O 1
ATOM 4129 N N . LYS B 1 232 ? 63.350 29.826 86.952 1.00 13.41 224 LYS B N 1
ATOM 4130 C CA . LYS B 1 232 ? 62.291 30.361 86.100 1.00 15.37 224 LYS B CA 1
ATOM 4131 C C . LYS B 1 232 ? 61.163 29.362 85.839 1.00 14.32 224 LYS B C 1
ATOM 4132 O O . LYS B 1 232 ? 60.105 29.746 85.340 1.00 16.03 224 LYS B O 1
ATOM 4138 N N . LEU B 1 233 ? 61.370 28.092 86.176 1.00 14.08 225 LEU B N 1
ATOM 4139 C CA . LEU B 1 233 ? 60.338 27.085 85.926 1.00 12.29 225 LEU B CA 1
ATOM 4140 C C . LEU B 1 233 ? 59.051 27.426 86.681 1.00 15.85 225 LEU B C 1
ATOM 4141 O O . LEU B 1 233 ? 59.088 27.697 87.883 1.00 15.12 225 LEU B O 1
ATOM 4146 N N . PRO B 1 234 ? 57.907 27.420 85.976 1.00 15.36 226 PRO B N 1
ATOM 4147 C CA . PRO B 1 234 ? 56.637 27.795 86.602 1.00 12.62 226 PRO B CA 1
ATOM 4148 C C . PRO B 1 234 ? 56.021 26.660 87.399 1.00 13.87 226 PRO B C 1
ATOM 4149 O O . PRO B 1 234 ? 55.322 25.803 86.857 1.00 15.43 226 PRO B O 1
ATOM 4153 N N . VAL B 1 235 ? 56.293 26.656 88.697 1.00 15.58 227 VAL B N 1
ATOM 4154 C CA . VAL B 1 235 ? 55.741 25.639 89.573 1.00 14.65 227 VAL B CA 1
ATOM 4155 C C . VAL B 1 235 ? 54.671 26.242 90.480 1.00 12.25 227 VAL B C 1
ATOM 4156 O O . VAL B 1 235 ? 54.609 27.458 90.686 1.00 15.07 227 VAL B O 1
ATOM 4160 N N . ASP B 1 236 ? 53.812 25.374 90.996 1.00 13.40 228 ASP B N 1
ATOM 4161 C CA . ASP B 1 236 ? 52.769 25.764 91.927 1.00 14.95 228 ASP B CA 1
ATOM 4162 C C . ASP B 1 236 ? 53.361 26.311 93.224 1.00 14.25 228 ASP B C 1
ATOM 4163 O O . ASP B 1 236 ? 54.469 25.927 93.603 1.00 14.68 228 ASP B O 1
ATOM 4168 N N . PRO B 1 237 ? 52.626 27.195 93.919 1.00 15.06 229 PRO B N 1
ATOM 4169 C CA . PRO B 1 237 ? 53.096 27.647 95.232 1.00 14.05 229 PRO B CA 1
ATOM 4170 C C . PRO B 1 237 ? 53.420 26.485 96.171 1.00 14.40 229 PRO B C 1
ATOM 4171 O O . PRO B 1 237 ? 54.371 26.573 96.942 1.00 14.80 229 PRO B O 1
ATOM 4175 N N . VAL B 1 238 ? 52.662 25.394 96.079 1.00 14.34 230 VAL B N 1
ATOM 4176 C CA . VAL B 1 238 ? 52.904 24.239 96.935 1.00 15.84 230 VAL B CA 1
ATOM 4177 C C . VAL B 1 238 ? 54.311 23.684 96.733 1.00 15.43 230 VAL B C 1
ATOM 4178 O O . VAL B 1 238 ? 54.995 23.327 97.703 1.00 20.30 230 VAL B O 1
ATOM 4182 N N . LEU B 1 239 ? 54.758 23.648 95.484 1.00 14.91 231 LEU B N 1
ATOM 4183 C CA . LEU B 1 239 ? 56.084 23.123 95.166 1.00 13.64 231 LEU B CA 1
ATOM 4184 C C . LEU B 1 239 ? 57.204 24.093 95.564 1.00 13.93 231 LEU B C 1
ATOM 4185 O O . LEU B 1 239 ? 58.331 23.663 95.837 1.00 14.20 231 LEU B O 1
ATOM 4190 N N . GLN B 1 240 ? 56.914 25.393 95.630 1.00 13.99 232 GLN B N 1
ATOM 4191 C CA . GLN B 1 240 ? 57.944 26.322 96.096 1.00 15.44 232 GLN B CA 1
ATOM 4192 C C . GLN B 1 240 ? 58.323 26.027 97.545 1.00 16.92 232 GLN B C 1
ATOM 4193 O O . GLN B 1 240 ? 59.417 26.376 97.998 1.00 18.50 232 GLN B O 1
ATOM 4199 N N . GLN B 1 241 ? 57.416 25.375 98.268 1.00 16.52 233 GLN B N 1
ATOM 4200 C CA . GLN B 1 241 ? 57.588 25.097 99.686 1.00 17.48 233 GLN B CA 1
ATOM 4201 C C . GLN B 1 241 ? 58.294 23.766 99.984 1.00 20.43 233 GLN B C 1
ATOM 4202 O O . GLN B 1 241 ? 58.536 23.441 101.146 1.00 25.81 233 GLN B O 1
ATOM 4208 N N . ILE B 1 242 ? 58.621 22.993 98.951 1.00 21.98 234 ILE B N 1
ATOM 4209 C CA . ILE B 1 242 ? 59.305 21.712 99.172 1.00 21.86 234 ILE B CA 1
ATOM 4210 C C . ILE B 1 242 ? 60.777 21.869 98.780 1.00 19.50 234 ILE B C 1
ATOM 4211 O O . ILE B 1 242 ? 61.118 22.773 98.021 1.00 19.93 234 ILE B O 1
ATOM 4216 N N . GLU B 1 243 ? 61.658 21.009 99.294 1.00 20.49 235 GLU B N 1
ATOM 4217 C CA . GLU B 1 243 ? 63.089 21.251 99.096 1.00 23.97 235 GLU B CA 1
ATOM 4218 C C . GLU B 1 243 ? 63.407 21.093 97.621 1.00 19.39 235 GLU B C 1
ATOM 4219 O O . GLU B 1 243 ? 62.698 20.381 96.884 1.00 20.31 235 GLU B O 1
ATOM 4225 N N . GLU B 1 244 ? 64.447 21.787 97.171 1.00 23.81 236 GLU B N 1
ATOM 4226 C CA . GLU B 1 244 ? 64.541 22.081 95.752 1.00 26.88 236 GLU B CA 1
ATOM 4227 C C . GLU B 1 244 ? 64.832 20.859 94.889 1.00 22.49 236 GLU B C 1
ATOM 4228 O O . GLU B 1 244 ? 64.388 20.824 93.753 1.00 18.65 236 GLU B O 1
ATOM 4234 N N . GLN B 1 245 ? 65.529 19.851 95.403 1.00 22.37 237 GLN B N 1
ATOM 4235 C CA . GLN B 1 245 ? 65.795 18.688 94.558 1.00 18.43 237 GLN B CA 1
ATOM 4236 C C . GLN B 1 245 ? 64.490 17.998 94.185 1.00 18.26 237 GLN B C 1
ATOM 4237 O O . GLN B 1 245 ? 64.264 17.677 93.015 1.00 16.81 237 GLN B O 1
ATOM 4243 N N . GLN B 1 246 ? 63.625 17.773 95.171 1.00 19.43 238 GLN B N 1
ATOM 4244 C CA . GLN B 1 246 ? 62.341 17.146 94.879 1.00 17.41 238 GLN B CA 1
ATOM 4245 C C . GLN B 1 246 ? 61.504 18.062 93.983 1.00 17.27 238 GLN B C 1
ATOM 4246 O O . GLN B 1 246 ? 60.799 17.593 93.093 1.00 15.84 238 GLN B O 1
ATOM 4252 N N . ARG B 1 247 ? 61.607 19.373 94.214 1.00 17.16 239 ARG B N 1
ATOM 4253 C CA . ARG B 1 247 ? 60.905 20.356 93.387 1.00 16.40 239 ARG B CA 1
ATOM 4254 C C . ARG B 1 247 ? 61.305 20.204 91.921 1.00 12.93 239 ARG B C 1
ATOM 4255 O O . ARG B 1 247 ? 60.439 20.126 91.041 1.00 12.65 239 ARG B O 1
ATOM 4263 N N . TRP B 1 248 ? 62.612 20.163 91.655 1.00 15.86 240 TRP B N 1
ATOM 4264 C CA . TRP B 1 248 ? 63.084 20.048 90.280 1.00 15.93 240 TRP B CA 1
ATOM 4265 C C . TRP B 1 248 ? 62.653 18.736 89.654 1.00 15.07 240 TRP B C 1
ATOM 4266 O O . TRP B 1 248 ? 62.368 18.684 88.459 1.00 15.36 240 TRP B O 1
ATOM 4277 N N . GLN B 1 249 ? 62.633 17.667 90.451 1.00 15.53 241 GLN B N 1
ATOM 4278 C CA . GLN B 1 249 ? 62.241 16.358 89.933 1.00 14.24 241 GLN B CA 1
ATOM 4279 C C . GLN B 1 249 ? 60.777 16.346 89.507 1.00 14.92 241 GLN B C 1
ATOM 4280 O O . GLN B 1 249 ? 60.456 15.837 88.439 1.00 16.98 241 GLN B O 1
ATOM 4286 N N . TYR B 1 250 ? 59.895 16.913 90.329 1.00 13.49 242 TYR B N 1
ATOM 4287 C CA . TYR B 1 250 ? 58.490 17.063 89.933 1.00 14.75 242 TYR B CA 1
ATOM 4288 C C . TYR B 1 250 ? 58.369 17.889 88.656 1.00 14.47 242 TYR B C 1
ATOM 4289 O O . TYR B 1 250 ? 57.657 17.510 87.725 1.00 14.82 242 TYR B O 1
ATOM 4298 N N . ALA B 1 251 ? 59.067 19.019 88.620 1.00 12.11 243 ALA B N 1
ATOM 4299 C CA . ALA B 1 251 ? 58.917 19.969 87.525 1.00 13.14 243 ALA B CA 1
ATOM 4300 C C . ALA B 1 251 ? 59.447 19.413 86.214 1.00 12.55 243 ALA B C 1
ATOM 4301 O O . ALA B 1 251 ? 58.814 19.583 85.166 1.00 15.25 243 ALA B O 1
ATOM 4303 N N . LEU B 1 252 ? 60.586 18.729 86.280 1.00 13.73 244 LEU B N 1
ATOM 4304 C CA . LEU B 1 252 ? 61.305 18.329 85.075 1.00 13.72 244 LEU B CA 1
ATOM 4305 C C . LEU B 1 252 ? 61.079 16.884 84.670 1.00 14.33 244 LEU B C 1
ATOM 4306 O O . LEU B 1 252 ? 61.269 16.541 83.506 1.00 12.26 244 LEU B O 1
ATOM 4311 N N . ALA B 1 253 ? 60.703 16.034 85.623 1.00 12.12 245 ALA B N 1
ATOM 4312 C CA . ALA B 1 253 ? 60.560 14.608 85.333 1.00 13.38 245 ALA B CA 1
ATOM 4313 C C . ALA B 1 253 ? 59.231 14.027 85.801 1.00 14.41 245 ALA B C 1
ATOM 4314 O O . ALA B 1 253 ? 59.022 12.817 85.717 1.00 20.12 245 ALA B O 1
ATOM 4316 N N . GLY B 1 254 ? 58.333 14.879 86.276 1.00 14.35 246 GLY B N 1
ATOM 4317 C CA . GLY B 1 254 ? 57.085 14.395 86.834 1.00 13.56 246 GLY B CA 1
ATOM 4318 C C . GLY B 1 254 ? 56.134 13.842 85.786 1.00 15.46 246 GLY B C 1
ATOM 4319 O O . GLY B 1 254 ? 55.564 12.760 85.961 1.00 19.35 246 GLY B O 1
ATOM 4320 N N . GLY B 1 255 ? 55.973 14.580 84.699 1.00 14.70 247 GLY B N 1
ATOM 4321 C CA . GLY B 1 255 ? 55.070 14.167 83.634 1.00 14.93 247 GLY B CA 1
ATOM 4322 C C . GLY B 1 255 ? 53.608 14.420 83.946 1.00 11.65 247 GLY B C 1
ATOM 4323 O O . GLY B 1 255 ? 53.274 14.950 85.011 1.00 13.22 247 GLY B O 1
ATOM 4324 N N . ASP B 1 256 ? 52.740 14.035 83.005 1.00 11.89 248 ASP B N 1
ATOM 4325 C CA . ASP B 1 256 ? 51.287 14.205 83.113 1.00 11.39 248 ASP B CA 1
ATOM 4326 C C . ASP B 1 256 ? 50.865 15.666 83.093 1.00 11.52 248 ASP B C 1
ATOM 4327 O O . ASP B 1 256 ? 49.739 15.988 83.475 1.00 15.06 248 ASP B O 1
ATOM 4332 N N . ASP B 1 257 ? 51.749 16.554 82.654 1.00 10.54 249 ASP B N 1
ATOM 4333 C CA . ASP B 1 257 ? 51.419 17.977 82.679 1.00 9.52 249 ASP B CA 1
ATOM 4334 C C . ASP B 1 257 ? 50.473 18.338 81.546 1.00 11.78 249 ASP B C 1
ATOM 4335 O O . ASP B 1 257 ? 49.466 19.033 81.748 1.00 11.82 249 ASP B O 1
ATOM 4340 N N . TYR B 1 258 ? 50.817 17.847 80.359 1.00 11.16 250 TYR B N 1
ATOM 4341 C CA . TYR B 1 258 ? 50.107 18.153 79.110 1.00 9.99 250 TYR B CA 1
ATOM 4342 C C . TYR B 1 258 ? 50.028 19.659 78.882 1.00 11.44 250 TYR B C 1
ATOM 4343 O O . TYR B 1 258 ? 49.012 20.196 78.447 1.00 13.43 250 TYR B O 1
ATOM 4352 N N . GLU B 1 259 ? 51.136 20.319 79.189 1.00 10.83 251 GLU B N 1
ATOM 4353 C CA . GLU B 1 259 ? 51.358 21.711 78.831 1.00 9.05 251 GLU B CA 1
ATOM 4354 C C . GLU B 1 259 ? 52.107 21.730 77.511 1.00 8.93 251 GLU B C 1
ATOM 4355 O O . GLU B 1 259 ? 52.539 20.680 77.033 1.00 11.32 251 GLU B O 1
ATOM 4361 N N . LEU B 1 260 ? 52.247 22.907 76.905 1.00 7.85 252 LEU B N 1
ATOM 4362 C CA . LEU B 1 260 ? 53.012 23.010 75.671 1.00 11.14 252 LEU B CA 1
ATOM 4363 C C . LEU B 1 260 ? 54.393 23.594 75.930 1.00 11.11 252 LEU B C 1
ATOM 4364 O O . LEU B 1 260 ? 54.527 24.641 76.559 1.00 11.53 252 LEU B O 1
ATOM 4369 N N . CYS B 1 261 ? 55.421 22.915 75.435 1.00 9.68 253 CYS B N 1
ATOM 4370 C CA . CYS B 1 261 ? 56.777 23.455 75.450 1.00 9.40 253 CYS B CA 1
ATOM 4371 C C . CYS B 1 261 ? 57.163 23.840 74.031 1.00 11.09 253 CYS B C 1
ATOM 4372 O O . CYS B 1 261 ? 57.011 23.046 73.110 1.00 10.06 253 CYS B O 1
ATOM 4375 N N . PHE B 1 262 ? 57.644 25.065 73.833 1.00 11.75 254 PHE B N 1
ATOM 4376 C CA . PHE B 1 262 ? 57.915 25.506 72.477 1.00 9.77 254 PHE B CA 1
ATOM 4377 C C . PHE B 1 262 ? 59.130 26.413 72.427 1.00 9.85 254 PHE B C 1
ATOM 4378 O O . PHE B 1 262 ? 59.539 26.988 73.441 1.00 12.93 254 PHE B O 1
ATOM 4386 N N . THR B 1 263 ? 59.721 26.515 71.242 1.00 10.38 255 THR B N 1
ATOM 4387 C CA . THR B 1 263 ? 60.811 27.446 71.014 1.00 11.04 255 THR B CA 1
ATOM 4388 C C . THR B 1 263 ? 60.331 28.551 70.078 1.00 13.16 255 THR B C 1
ATOM 4389 O O . THR B 1 263 ? 59.427 28.341 69.259 1.00 12.21 255 THR B O 1
ATOM 4393 N N . ILE B 1 264 ? 60.937 29.729 70.198 1.00 12.37 256 ILE B N 1
ATOM 4394 C CA . ILE B 1 264 ? 60.428 30.907 69.505 1.00 11.14 256 ILE B CA 1
ATOM 4395 C C . ILE B 1 264 ? 61.526 31.966 69.484 1.00 14.28 256 ILE B C 1
ATOM 4396 O O . ILE B 1 264 ? 62.267 32.110 70.453 1.00 14.21 256 ILE B O 1
ATOM 4401 N N . THR B 1 265 ? 61.657 32.694 68.378 1.00 15.74 257 THR B N 1
ATOM 4402 C CA . THR B 1 265 ? 62.644 33.771 68.332 1.00 15.27 257 THR B CA 1
ATOM 4403 C C . THR B 1 265 ? 62.215 34.894 69.270 1.00 16.86 257 THR B C 1
ATOM 4404 O O . THR B 1 265 ? 61.031 35.037 69.567 1.00 18.24 257 THR B O 1
ATOM 4408 N N . PRO B 1 266 ? 63.177 35.700 69.742 1.00 19.69 258 PRO B N 1
ATOM 4409 C CA . PRO B 1 266 ? 62.805 36.860 70.557 1.00 20.37 258 PRO B CA 1
ATOM 4410 C C . PRO B 1 266 ? 61.773 37.751 69.864 1.00 19.74 258 PRO B C 1
ATOM 4411 O O . PRO B 1 266 ? 60.841 38.227 70.509 1.00 20.85 258 PRO B O 1
ATOM 4415 N N . GLN B 1 267 ? 61.937 37.944 68.561 1.00 18.54 259 GLN B N 1
ATOM 4416 C CA . GLN B 1 267 ? 61.036 38.781 67.780 1.00 23.20 259 GLN B CA 1
ATOM 4417 C C . GLN B 1 267 ? 59.620 38.200 67.786 1.00 20.04 259 GLN B C 1
ATOM 4418 O O . GLN B 1 267 ? 58.645 38.919 68.007 1.00 23.30 259 GLN B O 1
ATOM 4424 N N . ASN B 1 268 ? 59.503 36.892 67.564 1.00 18.84 260 ASN B N 1
ATOM 4425 C CA . ASN B 1 268 ? 58.187 36.268 67.531 1.00 15.71 260 ASN B CA 1
ATOM 4426 C C . ASN B 1 268 ? 57.606 36.136 68.935 1.00 15.82 260 ASN B C 1
ATOM 4427 O O . ASN B 1 268 ? 56.391 36.109 69.110 1.00 17.91 260 ASN B O 1
ATOM 4432 N N . TYR B 1 269 ? 58.474 36.076 69.945 1.00 17.26 261 TYR B N 1
ATOM 4433 C CA . TYR B 1 269 ? 58.006 36.057 71.324 1.00 16.41 261 TYR B CA 1
ATOM 4434 C C . TYR B 1 269 ? 57.278 37.366 71.650 1.00 19.25 261 TYR B C 1
ATOM 4435 O O . TYR B 1 269 ? 56.245 37.357 72.316 1.00 17.58 261 TYR B O 1
ATOM 4444 N N . GLU B 1 270 ? 57.810 38.483 71.165 1.00 21.14 262 GLU B N 1
ATOM 4445 C CA . GLU B 1 270 ? 57.160 39.773 71.373 1.00 26.39 262 GLU B CA 1
ATOM 4446 C C . GLU B 1 270 ? 55.783 39.788 70.718 1.00 26.89 262 GLU B C 1
ATOM 4447 O O . GLU B 1 270 ? 54.811 40.272 71.307 1.00 26.15 262 GLU B O 1
ATOM 4449 N N . LYS B 1 271 ? 55.701 39.253 69.501 1.00 24.87 263 LYS B N 1
ATOM 4450 C CA . LYS B 1 271 ? 54.424 39.146 68.800 1.00 22.95 263 LYS B CA 1
ATOM 4451 C C . LYS B 1 271 ? 53.453 38.293 69.600 1.00 22.95 263 LYS B C 1
ATOM 4452 O O . LYS B 1 271 ? 52.279 38.633 69.725 1.00 23.61 263 LYS B O 1
ATOM 4458 N N . LEU B 1 272 ? 53.943 37.180 70.141 1.00 20.12 264 LEU B N 1
ATOM 4459 C CA . LEU B 1 272 ? 53.091 36.310 70.935 1.00 17.27 264 LEU B CA 1
ATOM 4460 C C . LEU B 1 272 ? 52.525 37.046 72.149 1.00 20.76 264 LEU B C 1
ATOM 4461 O O . LEU B 1 272 ? 51.349 36.896 72.478 1.00 18.13 264 LEU B O 1
ATOM 4466 N N . LEU B 1 273 ? 53.362 37.848 72.804 1.00 21.35 265 LEU B N 1
ATOM 4467 C CA . LEU B 1 273 ? 52.935 38.575 73.996 1.00 24.48 265 LEU B CA 1
ATOM 4468 C C . LEU B 1 273 ? 51.815 39.574 73.699 1.00 26.52 265 LEU B C 1
ATOM 4469 O O . LEU B 1 273 ? 50.986 39.856 74.563 1.00 28.37 265 LEU B O 1
ATOM 4474 N N . GLN B 1 274 ? 51.776 40.089 72.476 1.00 23.24 266 GLN B N 1
ATOM 4475 C CA . GLN B 1 274 ? 50.741 41.052 72.091 1.00 27.45 266 GLN B CA 1
ATOM 4476 C C . GLN B 1 274 ? 49.371 40.401 71.888 1.00 25.93 266 GLN B C 1
ATOM 4477 O O . GLN B 1 274 ? 48.347 41.087 71.877 1.00 27.19 266 GLN B O 1
ATOM 4483 N N . LYS B 1 275 ? 49.354 39.080 71.729 1.00 22.50 267 LYS B N 1
ATOM 4484 C CA . LYS B 1 275 ? 48.103 38.335 71.637 1.00 20.65 267 LYS B CA 1
ATOM 4485 C C . LYS B 1 275 ? 47.444 38.192 73.012 1.00 23.98 267 LYS B C 1
ATOM 4486 O O . LYS B 1 275 ? 48.101 38.333 74.048 1.00 30.39 267 LYS B O 1
ATOM 4492 N N . GLN B 1 276 ? 46.144 37.915 73.015 1.00 25.84 268 GLN B N 1
ATOM 4493 C CA . GLN B 1 276 ? 45.428 37.601 74.251 1.00 34.06 268 GLN B CA 1
ATOM 4494 C C . GLN B 1 276 ? 45.327 36.087 74.430 1.00 31.83 268 GLN B C 1
ATOM 4495 O O . GLN B 1 276 ? 44.555 35.428 73.734 1.00 41.89 268 GLN B O 1
ATOM 4497 N N . LEU B 1 277 ? 46.102 35.535 75.360 1.00 23.66 269 LEU B N 1
ATOM 4498 C CA . LEU B 1 277 ? 46.134 34.085 75.540 1.00 22.65 269 LEU B CA 1
ATOM 4499 C C . LEU B 1 277 ? 45.283 33.638 76.725 1.00 24.59 269 LEU B C 1
ATOM 4500 O O . LEU B 1 277 ? 45.079 34.394 77.670 1.00 22.77 269 LEU B O 1
ATOM 4505 N N . ASP B 1 278 ? 44.797 32.398 76.677 1.00 24.57 270 ASP B N 1
ATOM 4506 C CA . ASP B 1 278 ? 43.955 31.881 77.752 1.00 25.12 270 ASP B CA 1
ATOM 4507 C C . ASP B 1 278 ? 44.774 31.088 78.769 1.00 29.09 270 ASP B C 1
ATOM 4508 O O . ASP B 1 278 ? 44.224 30.308 79.549 1.00 27.42 270 ASP B O 1
ATOM 4513 N N . VAL B 1 279 ? 46.087 31.299 78.759 1.00 21.66 271 VAL B N 1
ATOM 4514 C CA . VAL B 1 279 ? 46.983 30.553 79.632 1.00 16.43 271 VAL B CA 1
ATOM 4515 C C . VAL B 1 279 ? 48.287 31.314 79.828 1.00 17.32 271 VAL B C 1
ATOM 4516 O O . VAL B 1 279 ? 48.739 32.041 78.947 1.00 19.35 271 VAL B O 1
ATOM 4520 N N . LYS B 1 280 ? 48.861 31.155 81.015 1.00 13.41 272 LYS B N 1
ATOM 4521 C CA . LYS B 1 280 ? 50.189 31.645 81.351 1.00 15.37 272 LYS B CA 1
ATOM 4522 C C . LYS B 1 280 ? 51.284 31.067 80.438 1.00 14.05 272 LYS B C 1
ATOM 4523 O O . LYS B 1 280 ? 51.232 29.899 80.052 1.00 12.49 272 LYS B O 1
ATOM 4529 N N . ILE B 1 281 ? 52.257 31.910 80.095 1.00 14.33 273 ILE B N 1
ATOM 4530 C CA . ILE B 1 281 ? 53.426 31.558 79.291 1.00 15.11 273 ILE B CA 1
ATOM 4531 C C . ILE B 1 281 ? 54.686 31.982 80.040 1.00 11.31 273 ILE B C 1
ATOM 4532 O O . ILE B 1 281 ? 54.763 33.119 80.514 1.00 14.27 273 ILE B O 1
ATOM 4537 N N . THR B 1 282 ? 55.676 31.094 80.130 1.00 11.61 274 THR B N 1
ATOM 4538 C CA . THR B 1 282 ? 56.921 31.424 80.829 1.00 10.32 274 THR B CA 1
ATOM 4539 C C . THR B 1 282 ? 58.160 31.089 79.996 1.00 12.60 274 THR B C 1
ATOM 4540 O O . THR B 1 282 ? 58.296 29.975 79.494 1.00 13.46 274 THR B O 1
ATOM 4544 N N . MET B 1 283 ? 59.049 32.067 79.845 1.00 13.15 275 MET B N 1
ATOM 4545 C CA . MET B 1 283 ? 60.350 31.840 79.222 1.00 13.42 275 MET B CA 1
ATOM 4546 C C . MET B 1 283 ? 61.257 31.155 80.251 1.00 13.13 275 MET B C 1
ATOM 4547 O O . MET B 1 283 ? 61.442 31.667 81.358 1.00 16.42 275 MET B O 1
ATOM 4552 N N . ILE B 1 284 ? 61.800 29.992 79.897 1.00 12.83 276 ILE B N 1
ATOM 4553 C CA . ILE B 1 284 ? 62.558 29.193 80.862 1.00 16.52 276 ILE B CA 1
ATOM 4554 C C . ILE B 1 284 ? 63.972 28.849 80.410 1.00 16.76 276 ILE B C 1
ATOM 4555 O O . ILE B 1 284 ? 64.681 28.103 81.088 1.00 16.30 276 ILE B O 1
ATOM 4560 N N . GLY B 1 285 ? 64.396 29.380 79.273 1.00 15.33 277 GLY B N 1
ATOM 4561 C CA . GLY B 1 285 ? 65.741 29.116 78.804 1.00 17.46 277 GLY B CA 1
ATOM 4562 C C . GLY B 1 285 ? 65.909 29.420 77.338 1.00 16.16 277 GLY B C 1
ATOM 4563 O O . GLY B 1 285 ? 65.088 30.114 76.746 1.00 16.25 277 GLY B O 1
ATOM 4564 N N . GLN B 1 286 ? 66.964 28.889 76.735 1.00 14.78 278 GLN B N 1
ATOM 4565 C CA A GLN B 1 286 ? 67.352 29.260 75.381 0.50 16.03 278 GLN B CA 1
ATOM 4566 C CA B GLN B 1 286 ? 67.148 29.146 75.320 0.50 15.18 278 GLN B CA 1
ATOM 4567 C C . GLN B 1 286 ? 67.975 28.073 74.634 1.00 17.09 278 GLN B C 1
ATOM 4568 O O . GLN B 1 286 ? 68.656 27.256 75.261 1.00 16.95 278 GLN B O 1
ATOM 4579 N N . ILE B 1 287 ? 67.805 28.020 73.318 1.00 14.68 279 ILE B N 1
ATOM 4580 C CA . ILE B 1 287 ? 68.427 26.990 72.491 1.00 14.36 279 ILE B CA 1
ATOM 4581 C C . ILE B 1 287 ? 69.887 27.352 72.222 1.00 16.47 279 ILE B C 1
ATOM 4582 O O . ILE B 1 287 ? 70.198 28.502 71.904 1.00 17.54 279 ILE B O 1
ATOM 4587 N N . VAL B 1 288 ? 70.781 26.372 72.366 1.00 17.07 280 VAL B N 1
ATOM 4588 C CA . VAL B 1 288 ? 72.212 26.606 72.171 1.00 19.54 280 VAL B CA 1
ATOM 4589 C C . VAL B 1 288 ? 72.794 25.623 71.156 1.00 19.62 280 VAL B C 1
ATOM 4590 O O . VAL B 1 288 ? 72.149 24.643 70.781 1.00 17.95 280 VAL B O 1
ATOM 4594 N N . GLU B 1 289 ? 74.019 25.891 70.713 1.00 22.25 281 GLU B N 1
ATOM 4595 C CA . GLU B 1 289 ? 74.602 25.127 69.619 1.00 21.94 281 GLU B CA 1
ATOM 4596 C C . GLU B 1 289 ? 75.019 23.712 70.018 1.00 19.91 281 GLU B C 1
ATOM 4597 O O . GLU B 1 289 ? 74.725 22.754 69.299 1.00 23.19 281 GLU B O 1
ATOM 4603 N N . GLN B 1 290 ? 75.710 23.569 71.146 1.00 23.29 282 GLN B N 1
ATOM 4604 C CA . GLN B 1 290 ? 76.188 22.246 71.521 1.00 27.87 282 GLN B CA 1
ATOM 4605 C C . GLN B 1 290 ? 75.006 21.389 71.959 1.00 25.09 282 GLN B C 1
ATOM 4606 O O . GLN B 1 290 ? 74.119 21.847 72.672 1.00 21.99 282 GLN B O 1
ATOM 4612 N N . THR B 1 291 ? 74.987 20.147 71.488 1.00 26.17 283 THR B N 1
ATOM 4613 C CA . THR B 1 291 ? 73.771 19.346 71.534 1.00 25.23 283 THR B CA 1
ATOM 4614 C C . THR B 1 291 ? 73.649 18.579 72.842 1.00 25.74 283 THR B C 1
ATOM 4615 O O . THR B 1 291 ? 73.772 17.353 72.876 1.00 29.86 283 THR B O 1
ATOM 4619 N N . LYS B 1 292 ? 73.410 19.321 73.916 1.00 26.30 284 LYS B N 1
ATOM 4620 C CA . LYS B 1 292 ? 73.133 18.743 75.223 1.00 26.09 284 LYS B CA 1
ATOM 4621 C C . LYS B 1 292 ? 72.132 19.624 75.970 1.00 26.38 284 LYS B C 1
ATOM 4622 O O . LYS B 1 292 ? 71.967 20.800 75.648 1.00 21.49 284 LYS B O 1
ATOM 4624 N N . LEU B 1 293 ? 71.458 19.051 76.959 1.00 19.95 285 LEU B N 1
ATOM 4625 C CA . LEU B 1 293 ? 70.583 19.826 77.827 1.00 17.99 285 LEU B CA 1
ATOM 4626 C C . LEU B 1 293 ? 71.300 20.109 79.140 1.00 21.29 285 LEU B C 1
ATOM 4627 O O . LEU B 1 293 ? 71.736 19.186 79.831 1.00 22.71 285 LEU B O 1
ATOM 4632 N N . THR B 1 294 ? 71.447 21.385 79.477 1.00 19.82 286 THR B N 1
ATOM 4633 C CA . THR B 1 294 ? 72.111 21.757 80.719 1.00 17.40 286 THR B CA 1
ATOM 4634 C C . THR B 1 294 ? 71.179 22.618 81.548 1.00 18.52 286 THR B C 1
ATOM 4635 O O . THR B 1 294 ? 70.284 23.281 81.017 1.00 17.37 286 THR B O 1
ATOM 4639 N N . PHE B 1 295 ? 71.369 22.581 82.858 1.00 20.27 287 PHE B N 1
ATOM 4640 C CA . PHE B 1 295 ? 70.525 23.354 83.754 1.00 19.19 287 PHE B CA 1
ATOM 4641 C C . PHE B 1 295 ? 71.343 24.416 84.454 1.00 25.16 287 PHE B C 1
ATOM 4642 O O . PHE B 1 295 ? 72.510 24.210 84.790 1.00 24.57 287 PHE B O 1
ATOM 4650 N N . GLU B 1 296 ? 70.722 25.565 84.658 1.00 21.01 288 GLU B N 1
ATOM 4651 C CA . GLU B 1 296 ? 71.385 26.674 85.309 1.00 23.55 288 GLU B CA 1
ATOM 4652 C C . GLU B 1 296 ? 70.569 27.081 86.525 1.00 21.26 288 GLU B C 1
ATOM 4653 O O . GLU B 1 296 ? 69.345 27.123 86.473 1.00 19.12 288 GLU B O 1
ATOM 4659 N N . HIS B 1 297 ? 71.249 27.349 87.632 1.00 24.88 289 HIS B N 1
ATOM 4660 C CA . HIS B 1 297 ? 70.567 27.796 88.837 1.00 24.72 289 HIS B CA 1
ATOM 4661 C C . HIS B 1 297 ? 71.270 29.028 89.387 1.00 25.06 289 HIS B C 1
ATOM 4662 O O . HIS B 1 297 ? 72.421 28.956 89.814 1.00 26.00 289 HIS B O 1
ATOM 4669 N N . LEU B 1 298 ? 70.572 30.159 89.341 1.00 24.34 290 LEU B N 1
ATOM 4670 C CA . LEU B 1 298 ? 71.090 31.437 89.827 1.00 25.62 290 LEU B CA 1
ATOM 4671 C C . LEU B 1 298 ? 72.461 31.759 89.239 1.00 25.16 290 LEU B C 1
ATOM 4672 O O . LEU B 1 298 ? 73.366 32.204 89.947 1.00 28.56 290 LEU B O 1
ATOM 4677 N N . GLY B 1 299 ? 72.610 31.513 87.941 1.00 29.57 291 GLY B N 1
ATOM 4678 C CA . GLY B 1 299 ? 73.810 31.898 87.225 1.00 34.40 291 GLY B CA 1
ATOM 4679 C C . GLY B 1 299 ? 74.911 30.857 87.155 1.00 37.18 291 GLY B C 1
ATOM 4680 O O . GLY B 1 299 ? 75.946 31.092 86.533 1.00 41.42 291 GLY B O 1
ATOM 4681 N N . SER B 1 300 ? 74.692 29.705 87.781 1.00 30.59 292 SER B N 1
ATOM 4682 C CA . SER B 1 300 ? 75.702 28.652 87.809 1.00 34.87 292 SER B CA 1
ATOM 4683 C C . SER B 1 300 ? 75.200 27.364 87.178 1.00 28.42 292 SER B C 1
ATOM 4684 O O . SER B 1 300 ? 74.018 27.041 87.274 1.00 26.99 292 SER B O 1
ATOM 4687 N N . ASP B 1 301 ? 76.105 26.628 86.538 1.00 30.51 293 ASP B N 1
ATOM 4688 C CA . ASP B 1 301 ? 75.771 25.306 86.019 1.00 38.21 293 ASP B CA 1
ATOM 4689 C C . ASP B 1 301 ? 75.320 24.414 87.167 1.00 33.61 293 ASP B C 1
ATOM 4690 O O . ASP B 1 301 ? 75.829 24.515 88.281 1.00 34.22 293 ASP B O 1
ATOM 4695 N N . TYR B 1 302 ? 74.365 23.540 86.886 1.00 29.47 294 TYR B N 1
ATOM 4696 C CA . TYR B 1 302 ? 73.696 22.781 87.925 1.00 30.63 294 TYR B CA 1
ATOM 4697 C C . TYR B 1 302 ? 73.408 21.362 87.449 1.00 32.51 294 TYR B C 1
ATOM 4698 O O . TYR B 1 302 ? 72.462 21.134 86.704 1.00 29.05 294 TYR B O 1
ATOM 4707 N N . PRO B 1 303 ? 74.238 20.399 87.870 1.00 31.88 295 PRO B N 1
ATOM 4708 C CA . PRO B 1 303 ? 74.043 19.016 87.424 1.00 33.82 295 PRO B CA 1
ATOM 4709 C C . PRO B 1 303 ? 72.785 18.377 88.009 1.00 35.56 295 PRO B C 1
ATOM 4710 O O . PRO B 1 303 ? 72.545 18.463 89.213 1.00 43.08 295 PRO B O 1
ATOM 4714 N N . LEU B 1 304 ? 71.985 17.758 87.149 1.00 32.43 296 LEU B N 1
ATOM 4715 C CA . LEU B 1 304 ? 70.783 17.052 87.578 1.00 31.55 296 LEU B CA 1
ATOM 4716 C C . LEU B 1 304 ? 70.668 15.711 86.876 1.00 32.16 296 LEU B C 1
ATOM 4717 O O . LEU B 1 304 ? 70.877 15.620 85.668 1.00 39.43 296 LEU B O 1
ATOM 4722 N N . GLN B 1 305 ? 70.326 14.675 87.632 1.00 32.30 297 GLN B N 1
ATOM 4723 C CA . GLN B 1 305 ? 69.984 13.389 87.042 1.00 37.60 297 GLN B CA 1
ATOM 4724 C C . GLN B 1 305 ? 68.472 13.323 86.890 1.00 38.01 297 GLN B C 1
ATOM 4725 O O . GLN B 1 305 ? 67.740 13.369 87.877 1.00 43.34 297 GLN B O 1
ATOM 4727 N N . ILE B 1 306 ? 68.005 13.234 85.651 1.00 36.66 298 ILE B N 1
ATOM 4728 C CA . ILE B 1 306 ? 66.576 13.239 85.377 1.00 41.86 298 ILE B CA 1
ATOM 4729 C C . ILE B 1 306 ? 66.190 12.045 84.515 1.00 46.79 298 ILE B C 1
ATOM 4730 O O . ILE B 1 306 ? 66.858 11.737 83.529 1.00 48.22 298 ILE B O 1
ATOM 4735 N N . HIS B 1 307 ? 65.116 11.368 84.905 1.00 46.95 299 HIS B N 1
ATOM 4736 C CA . HIS B 1 307 ? 64.583 10.263 84.122 1.00 50.36 299 HIS B CA 1
ATOM 4737 C C . HIS B 1 307 ? 63.113 10.507 83.814 1.00 50.10 299 HIS B C 1
ATOM 4738 O O . HIS B 1 307 ? 62.269 10.465 84.710 1.00 50.96 299 HIS B O 1
ATOM 4740 N N . GLY B 1 308 ? 62.813 10.773 82.545 1.00 44.46 300 GLY B N 1
ATOM 4741 C CA . GLY B 1 308 ? 61.440 10.944 82.109 1.00 40.79 300 GLY B CA 1
ATOM 4742 C C . GLY B 1 308 ? 60.738 9.607 81.973 1.00 33.99 300 GLY B C 1
ATOM 4743 O O . GLY B 1 308 ? 61.367 8.556 82.058 1.00 30.57 300 GLY B O 1
ATOM 4744 N N . TYR B 1 309 ? 59.431 9.645 81.757 1.00 31.65 301 TYR B N 1
ATOM 4745 C CA . TYR B 1 309 ? 58.641 8.423 81.700 1.00 26.61 301 TYR B CA 1
ATOM 4746 C C . TYR B 1 309 ? 58.891 7.609 80.429 1.00 27.67 301 TYR B C 1
ATOM 4747 O O . TYR B 1 309 ? 58.987 8.154 79.327 1.00 24.30 301 TYR B O 1
ATOM 4756 N N . GLN B 1 310 ? 58.971 6.293 80.591 1.00 23.10 302 GLN B N 1
ATOM 4757 C CA . GLN B 1 310 ? 59.054 5.392 79.450 1.00 23.33 302 GLN B CA 1
ATOM 4758 C C . GLN B 1 310 ? 58.401 4.055 79.799 1.00 20.42 302 GLN B C 1
ATOM 4759 O O . GLN B 1 310 ? 58.667 3.485 80.855 1.00 21.51 302 GLN B O 1
ATOM 4765 N N . HIS B 1 311 ? 57.520 3.565 78.931 1.00 19.52 303 HIS B N 1
ATOM 4766 C CA . HIS B 1 311 ? 56.908 2.261 79.177 1.00 19.81 303 HIS B CA 1
ATOM 4767 C C . HIS B 1 311 ? 57.976 1.171 79.111 1.00 21.13 303 HIS B C 1
ATOM 4768 O O . HIS B 1 311 ? 58.952 1.300 78.373 1.00 21.24 303 HIS B O 1
ATOM 4775 N N . PHE B 1 312 ? 57.805 0.125 79.922 1.00 21.93 304 PHE B N 1
ATOM 4776 C CA . PHE B 1 312 ? 58.730 -1.013 79.991 1.00 23.30 304 PHE B CA 1
ATOM 4777 C C . PHE B 1 312 ? 60.109 -0.657 80.558 1.00 24.62 304 PHE B C 1
ATOM 4778 O O . PHE B 1 312 ? 61.058 -1.427 80.427 1.00 29.73 304 PHE B O 1
ATOM 4786 N N . ALA B 1 313 ? 60.216 0.506 81.185 1.00 24.47 305 ALA B N 1
ATOM 4787 C CA . ALA B 1 313 ? 61.437 0.868 81.896 1.00 27.27 305 ALA B CA 1
ATOM 4788 C C . ALA B 1 313 ? 61.105 1.014 83.366 1.00 45.70 305 ALA B C 1
ATOM 4789 O O . ALA B 1 313 ? 61.340 0.102 84.156 1.00 58.23 305 ALA B O 1
#

Radius of gyration: 25.69 Å; Cα contacts (8 Å, |Δi|>4): 1606; chains: 2; bounding box: 67×73×66 Å

Nearest PDB structures (foldseek):
  6mfm-assembly1_B  TM=9.990E-01  e=3.034E-67  Acinetobacter baumannii
  1vqv-assembly1_B  TM=8.573E-01  e=2.888E-26  Aquifex aeolicus
  2zod-assembly1_A  TM=8.113E-01  e=3.307E-22  Aquifex aeolicus
  2zau-assembly1_A-2  TM=7.898E-01  e=1.204E-20  Aquifex aeolicus
  3d54-assembly2_E  TM=7.257E-01  e=3.412E-14  Thermotoga maritima

Secondary structure (DSSP, 8-state):
--HHHHHHHHS--S--TTSSB-SSSSSEEE-PPTTEEEEEEEEEEEBTTTB-TT--HHHHHHHHHHHHHHHHHTTTPEEEEEEEEEEESS--HHHHHHHHHHHHHHHHHHT-EEEEEEEEE-SS-EEEEEEEEEEETT----SS---TTPEEEEES-SSHHHHHHHTTTSTTHHHHHS----HHHHHHHTTT-SEEEE-SS-HHHHHHHHHHHHT-EEEEEGGGS---HHHHTS-HHHHHHHHHH------EEEEE-HHHHHHHHTS--SS-EEEEEEEESSSSEEEEETTEE-----PPP-TT-/-HHHHHHHHS-----TT-SB-BTBSSEEEPPPTTEEEEEEEEEEEBTTTB-TT--HHHHHHHHHHHHHHHHHTTTPEEEEEEEEEEESS--HHHHHHHHHHHHHHHHHTT-EEEEEEEEE-SS-EEEEEEEEEEETT-PPPSS---TTPEEEEES-SSHHHHHHHTTTSTTHHHHHS----HHHHHHHTTT-SEEEE-SS-HHHHHHHHHHHHT-EEEEEGGGS---HHHHTS-HHHHHHHHHH------EEEEE-HHHHHHHHHS--SS-EEEEEEEESSS-EEEEETTEE---------TT-

B-factor: mean 17.92, std 10.22, range [5.71, 66.66]